Protein AF-A0A417XY74-F1 (afdb_monomer)

pLDDT: mean 85.31, std 11.02, range [32.16, 97.5]

Mean predicted aligned error: 8.03 Å

Foldseek 3Di:
DDKEWFADAFLADQVCCVQFNPRHHFDQAFEDEPVPFTAWGKTKMFDDPADPQKWKWKAKDFPRHTFDPRPIDTFDDPVDRITIDIDHCCRRVPPPDCDLLVPQKTKMKMKMFIDHPNDTDDIYIDIHIYHHLVCQCVLLVLCLPQPQQVVQCVLCVVVVHDRPGSLLWLCQLLSLLVSLLSVLLSVLLCCCRGVVDNLTSDNLLVVQLRSQLSLQLSVLLQVLCCVPRNHSDDPSSVCSCVPPPSNPLSVVQRHVPLNNVLVVLGRFAAPVHEPPDQDRHHPVSVVSSVVSNVSSLVVSLSSSLSSLVRSFADADFVLVVLLLSLQSSLVSSVVRCCSNCVSLVSDDPVVSCCQAADPDDPDDDGHPSVVVSVVSQVSSQVSVVVCVVVNRYDADDDTSHDLLSHLVSCVPVPLQSNLVNCVSNVHDPPVPRDRDDDDPDDDLVLQLVLQCLAQLRVPPDSVLSSLQSSSWDKDKAAARGWPAAFPAQDQKKKAWQAAKKWWWAADPVGDIDGLDMDHHSDMAPVCRNLVVGTRRTIMTGRGTTMMIIGGNVSPVVVCVVPVVCNVVSVVVVVVVVVSSVVSVVVVVVVVVCVVVVVCVVVPD

Structure (mmCIF, N/CA/C/O backbone):
data_AF-A0A417XY74-F1
#
_entry.id   AF-A0A417XY74-F1
#
loop_
_atom_site.group_PDB
_atom_site.id
_atom_site.type_symbol
_atom_site.label_atom_id
_atom_site.label_alt_id
_atom_site.label_comp_id
_atom_site.label_asym_id
_atom_site.label_entity_id
_atom_site.label_seq_id
_atom_site.pdbx_PDB_ins_code
_atom_site.Cartn_x
_atom_site.Cartn_y
_atom_site.Cartn_z
_atom_site.occupancy
_atom_site.B_iso_or_equiv
_atom_site.auth_seq_id
_atom_site.auth_comp_id
_atom_site.auth_asym_id
_atom_site.auth_atom_id
_atom_site.pdbx_PDB_model_num
ATOM 1 N N . MET A 1 1 ? -9.013 6.716 36.037 1.00 80.12 1 MET A N 1
ATOM 2 C CA . MET A 1 1 ? -8.457 7.784 35.188 1.00 80.12 1 MET A CA 1
ATOM 3 C C . MET A 1 1 ? -7.773 7.135 34.009 1.00 80.12 1 MET A C 1
ATOM 5 O O . MET A 1 1 ? -6.664 6.630 34.144 1.00 80.12 1 MET A O 1
ATOM 9 N N . HIS A 1 2 ? -8.474 7.083 32.889 1.00 85.25 2 HIS A N 1
ATOM 10 C CA . HIS A 1 2 ? -7.965 6.548 31.641 1.00 85.25 2 HIS A CA 1
ATOM 11 C C . HIS A 1 2 ? -7.911 7.677 30.617 1.00 85.25 2 HIS A C 1
ATOM 13 O O . HIS A 1 2 ? -8.876 8.425 30.454 1.00 85.25 2 HIS A O 1
ATOM 19 N N . LEU A 1 3 ? -6.774 7.785 29.939 1.00 91.56 3 LEU A N 1
ATOM 20 C CA . LEU A 1 3 ? -6.597 8.576 28.733 1.00 91.56 3 LEU A CA 1
ATOM 21 C C . LEU A 1 3 ? -5.822 7.695 27.766 1.00 91.56 3 LEU A C 1
ATOM 23 O O . LEU A 1 3 ? -4.732 7.244 28.112 1.00 91.56 3 LEU A O 1
ATOM 27 N N . ALA A 1 4 ? -6.384 7.459 26.588 1.00 93.25 4 ALA A N 1
ATOM 28 C CA . ALA A 1 4 ? -5.694 6.740 25.530 1.00 93.25 4 ALA A CA 1
ATOM 29 C C . ALA A 1 4 ? -5.976 7.385 24.178 1.00 93.25 4 ALA A C 1
ATOM 31 O O . ALA A 1 4 ? -7.110 7.759 23.871 1.00 93.25 4 ALA A O 1
ATOM 32 N N . VAL A 1 5 ? -4.942 7.487 23.354 1.00 93.94 5 VAL A N 1
ATOM 33 C CA . VAL A 1 5 ? -5.101 7.780 21.937 1.00 93.94 5 VAL A CA 1
ATOM 34 C C . VAL A 1 5 ? -5.694 6.541 21.280 1.00 93.94 5 VAL A C 1
ATOM 36 O O . VAL A 1 5 ? -5.148 5.441 21.369 1.00 93.94 5 VAL A O 1
ATOM 39 N N . VAL A 1 6 ? -6.822 6.712 20.594 1.00 91.62 6 VAL A N 1
ATOM 40 C CA . VAL A 1 6 ? -7.439 5.621 19.839 1.00 91.62 6 VAL A CA 1
ATOM 41 C C . VAL A 1 6 ? -6.484 5.266 18.696 1.00 91.62 6 VAL A C 1
ATOM 43 O O . VAL A 1 6 ? -6.179 6.141 17.883 1.00 91.62 6 VAL A O 1
ATOM 46 N N . PRO A 1 7 ? -5.977 4.028 18.596 1.00 89.56 7 PRO A N 1
ATOM 47 C CA . PRO A 1 7 ? -5.005 3.682 17.567 1.00 89.56 7 PRO A CA 1
ATOM 48 C C . PRO A 1 7 ? -5.634 3.802 16.179 1.00 89.56 7 PRO A C 1
ATOM 50 O O . PRO A 1 7 ? -6.831 3.573 16.021 1.00 89.56 7 PRO A O 1
ATOM 53 N N . PHE A 1 8 ? -4.823 4.111 15.166 1.00 87.00 8 PHE A N 1
ATOM 54 C CA . PHE A 1 8 ? -5.249 3.949 13.777 1.00 87.00 8 PHE A CA 1
ATOM 55 C C . PHE A 1 8 ? -5.566 2.486 13.505 1.00 87.00 8 PHE A C 1
ATOM 57 O O . PHE A 1 8 ? -4.738 1.604 13.752 1.00 87.00 8 PHE A O 1
ATOM 64 N N . LEU A 1 9 ? -6.754 2.249 12.973 1.00 83.75 9 LEU A N 1
ATOM 65 C CA . LEU A 1 9 ? -7.191 0.950 12.504 1.00 83.75 9 LEU A CA 1
ATOM 66 C C . LEU A 1 9 ? -7.414 1.067 10.992 1.00 83.75 9 LEU A C 1
ATOM 68 O O . LEU A 1 9 ? -8.220 1.895 10.566 1.00 83.75 9 LEU A O 1
ATOM 72 N N . PRO A 1 10 ? -6.706 0.281 10.165 1.00 81.19 10 PRO A N 1
ATOM 73 C CA . PRO A 1 10 ? -6.867 0.358 8.717 1.00 81.19 10 PRO A CA 1
ATOM 74 C C . PRO A 1 10 ? -8.330 0.099 8.296 1.00 81.19 10 PRO A C 1
ATOM 76 O O . PRO A 1 10 ? -8.996 -0.762 8.874 1.00 81.19 10 PRO A O 1
ATOM 79 N N . GLY A 1 11 ? -8.843 0.865 7.327 1.00 79.44 11 GLY A N 1
ATOM 80 C CA . GLY A 1 11 ? -10.263 0.876 6.924 1.00 79.44 11 GLY A CA 1
ATOM 81 C C . GLY A 1 11 ? -11.224 1.563 7.913 1.00 79.44 11 GLY A C 1
ATOM 82 O O . GLY A 1 11 ? -12.441 1.497 7.751 1.00 79.44 11 GLY A O 1
ATOM 83 N N . ARG A 1 12 ? -10.706 2.201 8.973 1.00 84.06 12 ARG A N 1
ATOM 84 C CA . ARG A 1 12 ? -11.492 3.023 9.907 1.00 84.06 12 ARG A CA 1
ATOM 85 C C . ARG A 1 12 ? -10.951 4.438 9.926 1.00 84.06 12 ARG A C 1
ATOM 87 O O . ARG A 1 12 ? -9.784 4.664 10.253 1.00 84.06 12 ARG A O 1
ATOM 94 N N . ARG A 1 13 ? -11.791 5.405 9.583 1.00 85.31 13 ARG A N 1
ATOM 95 C CA . ARG A 1 13 ? -11.410 6.815 9.467 1.00 85.31 13 ARG A CA 1
ATOM 96 C C . ARG A 1 13 ? -12.008 7.619 10.619 1.00 85.31 13 ARG A C 1
ATOM 98 O O . ARG A 1 13 ? -13.085 7.280 11.098 1.00 85.31 13 ARG A O 1
ATOM 105 N N . PRO A 1 14 ? -11.384 8.727 11.045 1.00 86.81 14 PRO A N 1
ATOM 106 C CA . PRO A 1 14 ? -12.000 9.616 12.027 1.00 86.81 14 PRO A CA 1
ATOM 107 C C . PRO A 1 14 ? -13.391 10.120 11.609 1.00 86.81 14 PRO A C 1
ATOM 109 O O . PRO A 1 14 ? -14.243 10.330 12.462 1.00 86.81 14 PRO A O 1
ATOM 112 N N . THR A 1 15 ? -13.642 10.268 10.304 1.00 85.38 15 THR A N 1
ATOM 113 C CA . THR A 1 15 ? -14.950 10.652 9.746 1.00 85.38 15 THR A CA 1
ATOM 114 C C . THR A 1 15 ? -16.034 9.602 9.953 1.00 85.38 15 THR A C 1
ATOM 116 O O . THR A 1 15 ? -17.212 9.951 9.939 1.00 85.38 15 THR A O 1
ATOM 119 N N . ASP A 1 16 ? -15.662 8.334 10.166 1.00 86.06 16 ASP A N 1
ATOM 120 C CA . ASP A 1 16 ? -16.637 7.317 10.556 1.00 86.06 16 ASP A CA 1
ATOM 121 C C . ASP A 1 16 ? -17.280 7.689 11.888 1.00 86.06 16 ASP A C 1
ATOM 123 O O . ASP A 1 16 ? -18.448 7.406 12.059 1.00 86.06 16 ASP A O 1
ATOM 127 N N . GLU A 1 17 ? -16.588 8.390 12.791 1.00 85.50 17 GLU A N 1
ATOM 128 C CA . GLU A 1 17 ? -17.141 8.780 14.092 1.00 85.50 17 GLU A CA 1
ATOM 129 C C . GLU A 1 17 ? -18.340 9.737 13.979 1.00 85.50 17 GLU A C 1
ATOM 131 O O . GLU A 1 17 ? -19.225 9.706 14.827 1.00 85.50 17 GLU A O 1
ATOM 136 N N . ASP A 1 18 ? -18.380 10.578 12.939 1.00 83.88 18 ASP A N 1
ATOM 137 C CA . ASP A 1 18 ? -19.475 11.537 12.727 1.00 83.88 18 ASP A CA 1
ATOM 138 C C . ASP A 1 18 ? -20.738 10.859 12.182 1.00 83.88 18 ASP A C 1
ATOM 140 O O . ASP A 1 18 ? -21.852 11.278 12.492 1.00 83.88 18 ASP A O 1
ATOM 144 N N . ARG A 1 19 ? -20.569 9.819 11.356 1.00 83.75 19 ARG A N 1
ATOM 145 C CA . ARG A 1 19 ? -21.679 9.082 10.729 1.00 83.75 19 ARG A CA 1
ATOM 146 C C . ARG A 1 19 ? -22.081 7.832 11.518 1.00 83.75 19 ARG A C 1
ATOM 148 O O . ARG A 1 19 ? -23.246 7.458 11.508 1.00 83.75 19 ARG A O 1
ATOM 155 N N . TRP A 1 20 ? -21.114 7.205 12.176 1.00 84.94 20 TRP A N 1
ATOM 156 C CA . TRP A 1 20 ? -21.178 5.919 12.865 1.00 84.94 20 TRP A CA 1
ATOM 157 C C . TRP A 1 20 ? -20.332 5.987 14.160 1.00 84.94 20 TRP A C 1
ATOM 159 O O . TRP A 1 20 ? -19.164 5.572 14.175 1.00 84.94 20 TRP A O 1
ATOM 169 N N . PRO A 1 21 ? -20.886 6.521 15.263 1.00 83.50 21 PRO A N 1
ATOM 170 C CA . PRO A 1 21 ? -20.160 6.668 16.525 1.00 83.50 21 PRO A CA 1
ATOM 171 C C . PRO A 1 21 ? -19.477 5.367 16.985 1.00 83.50 21 PRO A C 1
ATOM 173 O O . PRO A 1 21 ? -20.049 4.278 16.907 1.00 83.50 21 PRO A O 1
ATOM 176 N N . GLY A 1 22 ? -18.219 5.469 17.420 1.00 82.50 22 GLY A N 1
ATOM 177 C CA . GLY A 1 22 ? -17.404 4.349 17.896 1.00 82.50 22 GLY A CA 1
ATOM 178 C C . GLY A 1 22 ? -16.589 3.600 16.856 1.00 82.50 22 GLY A C 1
ATOM 179 O O . GLY A 1 22 ? -15.667 2.860 17.228 1.00 82.50 22 GLY A O 1
ATOM 180 N N . PHE A 1 23 ? -16.888 3.775 15.569 1.00 85.44 23 PHE A N 1
ATOM 181 C CA . PHE A 1 23 ? -16.168 3.080 14.506 1.00 85.44 23 PHE A CA 1
ATOM 182 C C . PHE A 1 23 ? -14.854 3.749 14.122 1.00 85.44 23 PHE A C 1
ATOM 184 O O . PHE A 1 23 ? -13.955 3.046 13.654 1.00 85.44 23 PHE A O 1
ATOM 191 N N . GLY A 1 24 ? -14.712 5.052 14.377 1.00 88.06 24 GLY A N 1
ATOM 192 C CA . GLY A 1 24 ? -13.546 5.824 13.970 1.00 88.06 24 GLY A CA 1
ATOM 193 C C . GLY A 1 24 ? -12.247 5.412 14.663 1.00 88.06 24 GLY A C 1
ATOM 194 O O . GLY A 1 24 ? -12.236 4.768 15.718 1.00 88.06 24 GLY A O 1
ATOM 195 N N . SER A 1 25 ? -11.135 5.809 14.047 1.00 89.19 25 SER A N 1
ATOM 196 C CA . SER A 1 25 ? -9.764 5.592 14.518 1.00 89.19 25 SER A CA 1
ATOM 197 C C . SER A 1 25 ? -8.935 6.869 14.313 1.00 89.19 25 SER A C 1
ATOM 199 O O . SER A 1 25 ? -9.370 7.741 13.563 1.00 89.19 25 SER A O 1
ATOM 201 N N . SER A 1 26 ? -7.788 7.031 14.985 1.00 91.38 26 SER A N 1
ATOM 202 C CA . SER A 1 26 ? -6.927 8.209 14.749 1.00 91.38 26 SER A CA 1
ATOM 203 C C . SER A 1 26 ? -6.247 8.144 13.388 1.00 91.38 26 SER A C 1
ATOM 205 O O . SER A 1 26 ? -5.850 7.069 12.959 1.00 91.38 26 SER A O 1
ATOM 207 N N . ASP A 1 27 ? -6.005 9.282 12.745 1.00 88.94 27 ASP A N 1
ATOM 208 C CA . ASP A 1 27 ? -5.143 9.330 11.565 1.00 88.94 27 ASP A CA 1
ATOM 209 C C . ASP A 1 27 ? -3.672 9.067 11.935 1.00 88.94 27 ASP A C 1
ATOM 211 O O . ASP A 1 27 ? -3.190 9.474 12.994 1.00 88.94 27 ASP A O 1
ATOM 215 N N . ARG A 1 28 ? -2.935 8.414 11.026 1.00 87.25 28 ARG A N 1
ATOM 216 C CA . ARG A 1 28 ? -1.469 8.259 11.100 1.00 87.25 28 ARG A CA 1
ATOM 217 C C . ARG A 1 28 ? -0.700 9.011 10.022 1.00 87.25 28 ARG A C 1
ATOM 219 O O . ARG A 1 28 ? 0.519 8.902 9.984 1.00 87.25 28 ARG A O 1
ATOM 226 N N . ALA A 1 29 ? -1.384 9.785 9.185 1.00 81.31 29 ALA A N 1
ATOM 227 C CA . ALA A 1 29 ? -0.758 10.606 8.157 1.00 81.31 29 ALA A CA 1
ATOM 228 C C . ALA A 1 29 ? -1.226 12.064 8.233 1.00 81.31 29 ALA A C 1
ATOM 230 O O . ALA A 1 29 ? -2.417 12.353 8.365 1.00 81.31 29 ALA A O 1
ATOM 231 N N . ALA A 1 30 ? -0.266 12.969 8.093 1.00 73.38 30 ALA A N 1
ATOM 232 C CA . ALA A 1 30 ? -0.441 14.391 7.856 1.00 73.38 30 ALA A CA 1
ATOM 233 C C . ALA A 1 30 ? 0.209 14.709 6.502 1.00 73.38 30 ALA A C 1
ATOM 235 O O . ALA A 1 30 ? 1.411 14.944 6.404 1.00 73.38 30 ALA A O 1
ATOM 236 N N . LEU A 1 31 ? -0.581 14.646 5.437 1.00 71.31 31 LEU A N 1
ATOM 237 C CA . LEU A 1 31 ? -0.116 14.876 4.080 1.00 71.31 31 LEU A CA 1
ATOM 238 C C . LEU A 1 31 ? -0.208 16.348 3.710 1.00 71.31 31 LEU A C 1
ATOM 240 O O . LEU A 1 31 ? -1.255 16.990 3.825 1.00 71.31 31 LEU A O 1
ATOM 244 N N . VAL A 1 32 ? 0.896 16.847 3.175 1.00 63.16 32 VAL A N 1
ATOM 245 C CA . VAL A 1 32 ? 0.943 18.109 2.450 1.00 63.16 32 VAL A CA 1
ATOM 246 C C . VAL A 1 32 ? 0.738 17.766 0.975 1.00 63.16 32 VAL A C 1
ATOM 248 O O . VAL A 1 32 ? 1.442 16.915 0.438 1.00 63.16 32 VAL A O 1
ATOM 251 N N . THR A 1 33 ? -0.261 18.364 0.325 1.00 62.56 33 THR A N 1
ATOM 252 C CA . THR A 1 33 ? -0.547 18.095 -1.099 1.00 62.56 33 THR A CA 1
ATOM 253 C C . THR A 1 33 ? -0.385 19.358 -1.959 1.00 62.56 33 THR A C 1
ATOM 255 O O . THR A 1 33 ? 0.364 20.256 -1.575 1.00 62.56 33 THR A O 1
ATOM 258 N N . ASP A 1 34 ? -1.025 19.436 -3.134 1.00 51.84 34 ASP A N 1
ATOM 259 C CA . ASP A 1 34 ? -0.920 20.447 -4.217 1.00 51.84 34 ASP A CA 1
ATOM 260 C C . ASP A 1 34 ? -1.131 21.930 -3.832 1.00 51.84 34 ASP A C 1
ATOM 262 O O . ASP A 1 34 ? -1.162 22.801 -4.702 1.00 51.84 34 ASP A O 1
ATOM 266 N N . GLY A 1 35 ? -1.235 22.250 -2.541 1.00 55.50 35 GLY A N 1
ATOM 267 C CA . GLY A 1 35 ? -1.497 23.591 -2.023 1.00 55.50 35 GLY A CA 1
ATOM 268 C C . GLY A 1 35 ? -2.952 24.038 -2.182 1.00 55.50 35 GLY A C 1
ATOM 269 O O . GLY A 1 35 ? -3.289 25.140 -1.758 1.00 55.50 35 GLY A O 1
ATOM 270 N N . ARG A 1 36 ? -3.824 23.209 -2.774 1.00 54.53 36 ARG A N 1
ATOM 271 C CA . ARG A 1 36 ? -5.273 23.447 -2.882 1.00 54.53 36 ARG A CA 1
ATOM 272 C C . ARG A 1 36 ? -6.081 22.497 -2.008 1.00 54.53 36 ARG A C 1
ATOM 274 O O . ARG A 1 36 ? -7.232 22.808 -1.702 1.00 54.53 36 ARG A O 1
ATOM 281 N N . ARG A 1 37 ? -5.498 21.366 -1.598 1.00 60.78 37 ARG A N 1
ATOM 282 C CA . ARG A 1 37 ? -6.089 20.422 -0.643 1.00 60.78 37 ARG A CA 1
ATOM 283 C C . ARG A 1 37 ? -5.052 19.987 0.400 1.00 60.78 37 ARG A C 1
ATOM 285 O O . ARG A 1 37 ? -3.881 19.796 0.098 1.00 60.78 37 ARG A O 1
ATOM 292 N N . THR A 1 38 ? -5.460 19.820 1.645 1.00 69.00 38 THR A N 1
ATOM 293 C CA . THR A 1 38 ? -4.693 19.121 2.688 1.00 69.00 38 THR A CA 1
ATOM 294 C C . THR A 1 38 ? -5.653 18.212 3.425 1.00 69.00 38 THR A C 1
ATOM 296 O O . THR A 1 38 ? -6.860 18.475 3.454 1.00 69.00 38 THR A O 1
ATOM 299 N N . ASN A 1 39 ? -5.160 17.109 3.992 1.00 81.62 39 ASN A N 1
ATOM 300 C CA . ASN A 1 39 ? -6.024 16.338 4.872 1.00 81.62 39 ASN A CA 1
ATOM 301 C C . ASN A 1 39 ? -6.118 17.040 6.219 1.00 81.62 39 ASN A C 1
ATOM 303 O O . ASN A 1 39 ? -5.130 17.524 6.747 1.00 81.62 39 ASN A O 1
ATOM 307 N N . THR A 1 40 ? -7.295 17.027 6.826 1.00 86.81 40 THR A N 1
ATOM 308 C CA . THR A 1 40 ? -7.377 17.290 8.261 1.00 86.81 40 THR A CA 1
ATOM 309 C C . THR A 1 40 ? -6.963 16.009 8.979 1.00 86.81 40 THR A C 1
ATOM 311 O O . THR A 1 40 ? -7.607 14.971 8.795 1.00 86.81 40 THR A O 1
ATOM 314 N N . ALA A 1 41 ? -5.858 16.063 9.726 1.00 89.62 41 ALA A N 1
ATOM 315 C CA . ALA A 1 41 ? -5.390 14.942 10.531 1.00 89.62 41 ALA A CA 1
ATOM 316 C C . ALA A 1 41 ? -6.098 14.993 11.885 1.00 89.62 41 ALA A C 1
ATOM 318 O O . ALA A 1 41 ? -5.965 15.966 12.630 1.00 89.62 41 ALA A O 1
ATOM 319 N N . VAL A 1 42 ? -6.877 13.958 12.189 1.00 91.56 42 VAL A N 1
ATOM 320 C CA . VAL A 1 42 ? -7.666 13.892 13.424 1.00 91.56 42 VAL A CA 1
ATOM 321 C C . VAL A 1 42 ? -7.139 12.768 14.303 1.00 91.56 42 VAL A C 1
ATOM 323 O O . VAL A 1 42 ? -7.178 11.599 13.924 1.00 91.56 42 VAL A O 1
ATOM 326 N N . ILE A 1 43 ? -6.675 13.122 15.497 1.00 93.31 43 ILE A N 1
ATOM 327 C CA . ILE A 1 43 ? -6.323 12.169 16.549 1.00 93.31 43 ILE A CA 1
ATOM 328 C C . ILE A 1 43 ? -7.499 12.076 17.515 1.00 93.31 43 ILE A C 1
ATOM 330 O O . ILE A 1 43 ? -7.883 13.068 18.138 1.00 93.31 43 ILE A O 1
ATOM 334 N N . LEU A 1 44 ? -8.074 10.884 17.625 1.00 93.12 44 LEU A N 1
ATOM 335 C CA . LEU A 1 44 ? -9.150 10.580 18.557 1.00 93.12 44 LEU A CA 1
ATOM 336 C C . LEU A 1 44 ? -8.555 10.196 19.915 1.00 93.12 44 LEU A C 1
ATOM 338 O O . LEU A 1 44 ? -7.620 9.398 19.992 1.00 93.12 44 LEU A O 1
ATOM 342 N N . VAL A 1 45 ? -9.117 10.742 20.988 1.00 93.00 45 VAL A N 1
ATOM 343 C CA . VAL A 1 45 ? -8.678 10.500 22.365 1.00 93.00 45 VAL A CA 1
ATOM 344 C C . VAL A 1 45 ? -9.865 10.011 23.176 1.00 93.00 45 VAL A C 1
ATOM 346 O O . VAL A 1 45 ? -10.878 10.694 23.267 1.00 93.00 45 VAL A O 1
ATOM 349 N N . GLU A 1 46 ? -9.743 8.836 23.777 1.00 90.56 46 GLU A N 1
ATOM 350 C CA . GLU A 1 46 ? -10.750 8.286 24.678 1.00 90.56 46 GLU A CA 1
ATOM 351 C C . GLU A 1 46 ? -10.406 8.646 26.122 1.00 90.56 46 GLU A C 1
ATOM 353 O O . GLU A 1 46 ? -9.264 8.475 26.568 1.00 90.56 46 GLU A O 1
ATOM 358 N N . THR A 1 47 ? -11.402 9.136 26.861 1.00 87.56 47 THR A N 1
ATOM 359 C CA . THR A 1 47 ? -11.233 9.503 28.270 1.00 87.56 47 THR A CA 1
ATOM 360 C C . THR A 1 47 ? -12.299 8.858 29.143 1.00 87.56 47 THR A C 1
ATOM 362 O O . THR A 1 47 ? -13.477 8.881 28.798 1.00 87.56 47 THR A O 1
ATOM 365 N N . SER A 1 48 ? -11.896 8.297 30.287 1.00 85.75 48 SER A N 1
ATOM 366 C CA . SER A 1 48 ? -12.827 7.789 31.302 1.00 85.75 48 SER A CA 1
ATOM 367 C C . SER A 1 48 ? -12.330 8.088 32.713 1.00 85.75 48 SER A C 1
ATOM 369 O O . SER A 1 48 ? -11.122 8.142 32.983 1.00 85.75 48 SER A O 1
ATOM 371 N N . ASP A 1 49 ? -13.274 8.277 33.636 1.00 84.81 49 ASP A N 1
ATOM 372 C CA . ASP A 1 49 ? -13.004 8.464 35.065 1.00 84.81 49 ASP A CA 1
ATOM 373 C C . ASP A 1 49 ? -12.004 9.601 35.350 1.00 84.81 49 ASP A C 1
ATOM 375 O O . ASP A 1 49 ? -11.122 9.456 36.204 1.00 84.81 49 ASP A O 1
ATOM 379 N N . LEU A 1 50 ? -12.082 10.696 34.583 1.00 84.38 50 LEU A N 1
ATOM 380 C CA . LEU A 1 50 ? -11.300 11.916 34.799 1.00 84.38 50 LEU A CA 1
ATOM 381 C C . LEU A 1 50 ? -12.126 12.936 35.602 1.00 84.38 50 LEU A C 1
ATOM 383 O O . LEU A 1 50 ? -13.297 13.138 35.273 1.00 84.38 50 LEU A O 1
ATOM 387 N N . PRO A 1 51 ? -11.535 13.621 36.602 1.00 86.62 51 PRO A N 1
ATOM 388 C CA . PRO A 1 51 ? -12.192 14.717 37.312 1.00 86.62 51 PRO A CA 1
ATOM 389 C C . PRO A 1 51 ? -12.725 15.790 36.355 1.00 86.62 51 PRO A C 1
ATOM 391 O O . PRO A 1 51 ? -12.105 16.079 35.326 1.00 86.62 51 PRO A O 1
ATOM 394 N N . GLU A 1 52 ? -13.834 16.439 36.707 1.00 82.88 52 GLU A N 1
ATOM 395 C CA . GLU A 1 52 ? -14.404 17.533 35.903 1.00 82.88 52 GLU A CA 1
ATOM 396 C C . GLU A 1 52 ? -13.430 18.712 35.738 1.00 82.88 52 GLU A C 1
ATOM 398 O O . GLU A 1 52 ? -13.407 19.349 34.689 1.00 82.88 52 GLU A O 1
ATOM 403 N N . THR A 1 53 ? -12.559 18.944 36.724 1.00 86.62 53 THR A N 1
ATOM 404 C CA . THR A 1 53 ? -11.524 19.993 36.720 1.00 86.62 53 THR A CA 1
ATOM 405 C C . THR A 1 53 ? -10.328 19.691 35.812 1.00 86.62 53 THR A C 1
ATOM 407 O O . THR A 1 53 ? -9.475 20.556 35.617 1.00 86.62 53 THR A O 1
ATOM 410 N N . THR A 1 54 ? -10.262 18.487 35.235 1.00 89.69 54 THR A N 1
ATOM 411 C CA . THR A 1 54 ? -9.155 18.058 34.372 1.00 89.69 54 THR A CA 1
ATOM 412 C C . THR A 1 54 ? -9.175 18.806 33.041 1.00 89.69 54 THR A C 1
ATOM 414 O O . THR A 1 54 ? -10.166 18.746 32.304 1.00 89.69 54 THR A O 1
ATOM 417 N N . SER A 1 55 ? -8.052 19.436 32.695 1.00 91.44 55 SER A N 1
ATOM 418 C CA . SER A 1 55 ? -7.770 19.942 31.355 1.00 91.44 55 SER A CA 1
ATOM 419 C C . SER A 1 55 ? -7.039 18.892 30.518 1.00 91.44 55 SER A C 1
ATOM 421 O O . SER A 1 55 ? -6.251 18.089 31.022 1.00 91.44 55 SER A O 1
ATOM 423 N N . LEU A 1 56 ? -7.303 18.900 29.213 1.00 93.62 56 LEU A N 1
ATOM 424 C CA . LEU A 1 56 ? -6.562 18.112 28.238 1.00 93.62 56 LEU A CA 1
ATOM 425 C C . LEU A 1 56 ? -5.663 19.038 27.424 1.00 93.62 56 LEU A C 1
ATOM 427 O O . LEU A 1 56 ? -6.088 20.114 27.002 1.00 93.62 56 LEU A O 1
ATOM 431 N N . GLU A 1 57 ? -4.427 18.618 27.193 1.00 94.69 57 GLU A N 1
ATOM 432 C CA . GLU A 1 57 ? -3.426 19.395 26.468 1.00 94.69 57 GLU A CA 1
ATOM 433 C C . GLU A 1 57 ? -2.667 18.506 25.485 1.00 94.69 57 GLU A C 1
ATOM 435 O O . GLU A 1 57 ? -2.310 17.376 25.815 1.00 94.69 57 GLU A O 1
ATOM 440 N N . ALA A 1 58 ? -2.375 19.023 24.297 1.00 95.69 58 ALA A N 1
ATOM 441 C CA . ALA A 1 58 ? -1.632 18.325 23.259 1.00 95.69 58 ALA A CA 1
ATOM 442 C C . ALA A 1 58 ? -0.346 19.075 22.872 1.00 95.69 58 ALA A C 1
ATOM 444 O O . ALA A 1 58 ? -0.330 20.303 22.755 1.00 95.69 58 ALA A O 1
ATOM 445 N N . THR A 1 59 ? 0.726 18.316 22.646 1.00 95.88 59 THR A N 1
ATOM 446 C CA . THR A 1 59 ? 2.017 18.778 22.112 1.00 95.88 59 THR A CA 1
ATOM 447 C C . THR A 1 59 ? 2.323 17.988 20.842 1.00 95.88 59 THR A C 1
ATOM 449 O O . THR A 1 59 ? 2.095 16.777 20.811 1.00 95.88 59 THR A O 1
ATOM 452 N N . VAL A 1 60 ? 2.870 18.646 19.820 1.00 94.94 60 VAL A N 1
ATOM 453 C CA . VAL A 1 60 ? 3.302 18.000 18.570 1.00 94.94 60 VAL A CA 1
ATOM 454 C C . VAL A 1 60 ? 4.758 18.351 18.321 1.00 94.94 60 VAL A C 1
ATOM 456 O O . VAL A 1 60 ? 5.098 19.531 18.236 1.00 94.94 60 VAL A O 1
ATOM 459 N N . THR A 1 61 ? 5.611 17.335 18.216 1.00 94.12 61 THR A N 1
ATOM 460 C CA . THR A 1 61 ? 7.050 17.505 17.994 1.00 94.12 61 THR A CA 1
ATOM 461 C C . THR A 1 61 ? 7.507 16.843 16.702 1.00 94.12 61 THR A C 1
ATOM 463 O O . THR A 1 61 ? 7.005 15.791 16.315 1.00 94.12 61 THR A O 1
ATOM 466 N N . LEU A 1 62 ? 8.490 17.453 16.048 1.00 90.12 62 LEU A N 1
ATOM 467 C CA . LEU A 1 62 ? 9.200 16.945 14.882 1.00 90.12 62 LEU A CA 1
ATOM 468 C C . LEU A 1 62 ? 10.699 17.019 15.193 1.00 90.12 62 LEU A C 1
ATOM 470 O O . LEU A 1 62 ? 11.181 18.062 15.627 1.00 90.12 62 LEU A O 1
ATOM 474 N N . ASP A 1 63 ? 11.421 15.906 15.055 1.00 84.19 63 ASP A N 1
ATOM 475 C CA . ASP A 1 63 ? 12.830 15.769 15.479 1.00 84.19 63 ASP A CA 1
ATOM 476 C C . ASP A 1 63 ? 13.094 16.231 16.928 1.00 84.19 63 ASP A C 1
ATOM 478 O O . ASP A 1 63 ? 14.143 16.782 17.258 1.00 84.19 63 ASP A O 1
ATOM 482 N N . GLY A 1 64 ? 12.116 16.034 17.817 1.00 85.38 64 GLY A N 1
ATOM 483 C CA . GLY A 1 64 ? 12.211 16.431 19.225 1.00 85.38 64 GLY A CA 1
ATOM 484 C C . GLY A 1 64 ? 11.932 17.912 19.511 1.00 85.38 64 GLY A C 1
ATOM 485 O O . GLY A 1 64 ? 11.900 18.289 20.681 1.00 85.38 64 GLY A O 1
ATOM 486 N N . ALA A 1 65 ? 11.666 18.737 18.495 1.00 88.94 65 ALA A N 1
ATOM 487 C CA . ALA A 1 65 ? 11.286 20.140 18.659 1.00 88.94 65 ALA A CA 1
ATOM 488 C C . ALA A 1 65 ? 9.781 20.349 18.402 1.00 88.94 65 ALA A C 1
ATOM 490 O O . ALA A 1 65 ? 9.244 19.768 17.458 1.00 88.94 65 ALA A O 1
ATOM 491 N N . PRO A 1 66 ? 9.069 21.167 19.201 1.00 90.81 66 PRO A N 1
ATOM 492 C CA . PRO A 1 66 ? 7.686 21.531 18.904 1.00 90.81 66 PRO A CA 1
ATOM 493 C C . PRO A 1 66 ? 7.552 22.249 17.557 1.00 90.81 66 PRO A C 1
ATOM 495 O O . PRO A 1 66 ? 8.396 23.075 17.209 1.00 90.81 66 PRO A O 1
ATOM 498 N N . ILE A 1 67 ? 6.472 21.973 16.825 1.00 89.31 67 ILE A N 1
ATOM 499 C CA . ILE A 1 67 ? 6.172 22.636 15.545 1.00 89.31 67 ILE A CA 1
ATOM 500 C C . ILE A 1 67 ? 5.118 23.732 15.707 1.00 89.31 67 ILE A C 1
ATOM 502 O O . ILE A 1 67 ? 4.187 23.608 16.506 1.00 89.31 67 ILE A O 1
ATOM 506 N N . GLY A 1 68 ? 5.226 24.804 14.919 1.00 81.31 68 GLY A N 1
ATOM 507 C CA . GLY A 1 68 ? 4.226 25.873 14.872 1.00 81.31 68 GLY A CA 1
ATOM 508 C C . GLY A 1 68 ? 3.834 26.390 16.263 1.00 81.31 68 GLY A C 1
ATOM 509 O O . GLY A 1 68 ? 4.669 26.894 17.007 1.00 81.31 68 GLY A O 1
ATOM 510 N N . ARG A 1 69 ? 2.545 26.261 16.618 1.00 83.19 69 ARG A N 1
ATOM 511 C CA . ARG A 1 69 ? 2.014 26.616 17.957 1.00 83.19 69 ARG A CA 1
ATOM 512 C C . ARG A 1 69 ? 1.674 25.391 18.815 1.00 83.19 69 ARG A C 1
ATOM 514 O O . ARG A 1 69 ? 0.696 25.435 19.555 1.00 83.19 69 ARG A O 1
ATOM 521 N N . TRP A 1 70 ? 2.364 24.272 18.615 1.00 88.31 70 TRP A N 1
ATOM 522 C CA . TRP A 1 70 ? 2.109 23.002 19.305 1.00 88.31 70 TRP A CA 1
ATOM 523 C C . TRP A 1 70 ? 3.095 22.722 20.443 1.00 88.31 70 TRP A C 1
ATOM 525 O O . TRP A 1 70 ? 3.400 21.566 20.732 1.00 88.31 70 TRP A O 1
ATOM 535 N N . ASP A 1 71 ? 3.569 23.763 21.126 1.00 85.12 71 ASP A N 1
ATOM 536 C CA . ASP A 1 71 ? 4.253 23.620 22.411 1.00 85.12 71 ASP A CA 1
ATOM 537 C C . ASP A 1 71 ? 3.294 23.036 23.465 1.00 85.12 71 ASP A C 1
ATOM 539 O O . ASP A 1 71 ? 3.607 22.032 24.114 1.00 85.12 71 ASP A O 1
ATOM 543 N N . ARG A 1 72 ? 2.090 23.614 23.573 1.00 85.69 72 ARG A N 1
ATOM 544 C CA . ARG A 1 72 ? 1.008 23.167 24.454 1.00 85.69 72 ARG A CA 1
ATOM 545 C C . ARG A 1 72 ? -0.331 23.772 24.016 1.00 85.69 72 ARG A C 1
ATOM 547 O O . ARG A 1 72 ? -0.605 24.938 24.286 1.00 85.69 72 ARG A O 1
ATOM 554 N N . ARG A 1 73 ? -1.196 22.983 23.368 1.00 90.69 73 ARG A N 1
ATOM 555 C CA . ARG A 1 73 ? -2.553 23.418 22.980 1.00 90.69 73 ARG A CA 1
ATOM 556 C C . ARG A 1 73 ? -3.630 22.755 23.837 1.00 90.69 73 ARG A C 1
ATOM 558 O O . ARG A 1 73 ? -3.557 21.543 24.024 1.00 90.69 73 ARG A O 1
ATOM 565 N N . PRO A 1 74 ? -4.642 23.495 24.320 1.00 90.00 74 PRO A N 1
ATOM 566 C CA . PRO A 1 74 ? -5.785 22.886 24.987 1.00 90.00 74 PRO A CA 1
ATOM 567 C C . PRO A 1 74 ? -6.593 22.038 23.996 1.00 90.00 74 PRO A C 1
ATOM 569 O O . PRO A 1 74 ? -6.819 22.452 22.858 1.00 90.00 74 PRO A O 1
ATOM 572 N N . VAL A 1 75 ? -7.045 20.867 24.440 1.00 89.44 75 VAL A N 1
ATOM 573 C CA . VAL A 1 75 ? -7.971 20.001 23.700 1.00 89.44 75 VAL A CA 1
ATOM 574 C C . VAL A 1 75 ? -9.377 20.255 24.252 1.00 89.44 75 VAL A C 1
ATOM 576 O O . VAL A 1 75 ? -9.601 20.012 25.443 1.00 89.44 75 VAL A O 1
ATOM 579 N N . PRO A 1 76 ? -10.313 20.791 23.445 1.00 84.88 76 PRO A N 1
ATOM 580 C CA . PRO A 1 76 ? -11.675 21.056 23.896 1.00 84.88 76 PRO A CA 1
ATOM 581 C C . PRO A 1 76 ? -12.344 19.785 24.413 1.00 84.88 76 PRO A C 1
ATOM 583 O O . PRO A 1 76 ? -12.198 18.727 23.804 1.00 84.88 76 PRO A O 1
ATOM 586 N N . ARG A 1 77 ? -13.093 19.908 25.513 1.00 80.56 77 ARG A N 1
ATOM 587 C CA . ARG A 1 77 ? -13.928 18.822 26.027 1.00 80.56 77 ARG A CA 1
ATOM 588 C C . ARG A 1 77 ? -15.347 18.972 25.497 1.00 80.56 77 ARG A C 1
ATOM 590 O O . ARG A 1 77 ? -15.961 20.021 25.685 1.00 80.56 77 ARG A O 1
ATOM 597 N N . SER A 1 78 ? -15.853 17.936 24.846 1.00 70.75 78 SER A N 1
ATOM 598 C CA . SER A 1 78 ? -17.217 17.870 24.312 1.00 70.75 78 SER A CA 1
ATOM 599 C C . SER A 1 78 ? -18.204 17.217 25.284 1.00 70.75 78 SER A C 1
ATOM 601 O O . SER A 1 78 ? -19.410 17.282 25.067 1.00 70.75 78 SER A O 1
ATOM 603 N N . GLY A 1 79 ? -17.706 16.598 26.362 1.00 62.59 79 GLY A N 1
ATOM 604 C CA . GLY A 1 79 ? -18.529 15.844 27.315 1.00 62.59 79 GLY A CA 1
ATOM 605 C C . GLY A 1 79 ? -18.959 14.465 26.799 1.00 62.59 79 GLY A C 1
ATOM 606 O O . GLY A 1 79 ? -19.645 13.740 27.515 1.00 62.59 79 GLY A O 1
ATOM 607 N N . GLY A 1 80 ? -18.550 14.097 25.578 1.00 65.31 80 GLY A N 1
ATOM 608 C CA . GLY A 1 80 ? -18.701 12.756 25.021 1.00 65.31 80 GLY A CA 1
ATOM 609 C C . GLY A 1 80 ? -17.581 11.799 25.447 1.00 65.31 80 GLY A C 1
ATOM 610 O O . GLY A 1 80 ? -16.686 12.144 26.215 1.00 65.31 80 GLY A O 1
ATOM 611 N N . VAL A 1 81 ? -17.620 10.573 24.916 1.00 65.06 81 VAL A N 1
ATOM 612 C CA . VAL A 1 81 ? -16.637 9.512 25.226 1.00 65.06 81 VAL A CA 1
ATOM 613 C C . VAL A 1 81 ? -15.291 9.738 24.512 1.00 65.06 81 VAL A C 1
ATOM 615 O O . VAL A 1 81 ? -14.246 9.289 24.989 1.00 65.06 81 VAL A O 1
ATOM 618 N N . ARG A 1 82 ? -15.296 10.452 23.375 1.00 84.00 82 ARG A N 1
ATOM 619 C CA . ARG A 1 82 ? -14.108 10.714 22.549 1.00 84.00 82 ARG A CA 1
ATOM 620 C C . ARG A 1 82 ? -13.919 12.202 22.276 1.00 84.00 82 ARG A C 1
ATOM 622 O O . ARG A 1 82 ? -14.802 12.853 21.730 1.00 84.00 82 ARG A O 1
ATOM 629 N N . GLU A 1 83 ? -12.724 12.690 22.575 1.00 89.25 83 GLU A N 1
ATOM 630 C CA . GLU A 1 83 ? -12.256 14.035 22.243 1.00 89.25 83 GLU A CA 1
ATOM 631 C C . GLU A 1 83 ? -11.345 14.001 21.005 1.00 89.25 83 GLU A C 1
ATOM 633 O O . GLU A 1 83 ? -10.864 12.938 20.597 1.00 89.25 83 GLU A O 1
ATOM 638 N N . ARG A 1 84 ? -11.110 15.160 20.375 1.00 91.62 84 ARG A N 1
ATOM 639 C CA . ARG A 1 84 ? -10.371 15.254 19.103 1.00 91.62 84 ARG A CA 1
ATOM 640 C C . ARG A 1 84 ? -9.231 16.261 19.178 1.00 91.62 84 ARG A C 1
ATOM 642 O O . ARG A 1 84 ? -9.439 17.416 19.539 1.00 91.62 84 ARG A O 1
ATOM 649 N N . VAL A 1 85 ? -8.043 15.846 18.747 1.00 92.62 85 VAL A N 1
ATOM 650 C CA . VAL A 1 85 ? -6.938 16.751 18.411 1.00 92.62 85 VAL A CA 1
ATOM 651 C C . VAL A 1 85 ? -6.880 16.867 16.896 1.00 92.62 85 VAL A C 1
ATOM 653 O O . VAL A 1 85 ? -6.714 15.867 16.201 1.00 92.62 85 VAL A O 1
ATOM 656 N N . VAL A 1 86 ? -7.043 18.084 16.389 1.00 91.69 86 VAL A N 1
ATOM 657 C CA . VAL A 1 86 ? -7.119 18.357 14.953 1.00 91.69 86 VAL A CA 1
ATOM 658 C C . VAL A 1 86 ? -5.877 19.121 14.521 1.00 91.69 86 VAL A C 1
ATOM 660 O O . VAL A 1 86 ? -5.570 20.166 15.096 1.00 91.69 86 VAL A O 1
ATOM 663 N N . LEU A 1 87 ? -5.172 18.593 13.521 1.00 90.19 87 LEU A N 1
ATOM 664 C CA . LEU A 1 87 ? -4.037 19.243 12.880 1.00 90.19 87 LEU A CA 1
ATOM 665 C C . LEU A 1 87 ? -4.368 19.538 11.415 1.00 90.19 87 LEU A C 1
ATOM 667 O O . LEU A 1 87 ? -4.947 18.704 10.711 1.00 90.19 87 LEU A O 1
ATOM 671 N N . HIS A 1 88 ? -3.941 20.708 10.955 1.00 88.31 88 HIS A N 1
ATOM 672 C CA . HIS A 1 88 ? -4.046 21.151 9.569 1.00 88.31 88 HIS A CA 1
ATOM 673 C C . HIS A 1 88 ? -2.634 21.207 8.968 1.00 88.31 88 HIS A C 1
ATOM 675 O O . HIS A 1 88 ? -1.882 22.122 9.306 1.00 88.31 88 HIS A O 1
ATOM 681 N N . PRO A 1 89 ? -2.223 20.242 8.123 1.00 85.25 89 PRO A N 1
ATOM 682 C CA . PRO A 1 89 ? -0.860 20.126 7.605 1.00 85.25 89 PRO A CA 1
ATOM 683 C C . PRO A 1 89 ? -0.310 21.400 6.952 1.00 85.25 89 PRO A C 1
ATOM 685 O O . PRO A 1 89 ? 0.835 21.768 7.194 1.00 85.25 89 PRO A O 1
ATOM 688 N N . ASP A 1 90 ? -1.132 22.116 6.189 1.00 81.25 90 ASP A N 1
ATOM 689 C CA . ASP A 1 90 ? -0.796 23.386 5.533 1.00 81.25 90 ASP A CA 1
ATOM 690 C C . ASP A 1 90 ? -0.513 24.533 6.505 1.00 81.25 90 ASP A C 1
ATOM 692 O O . ASP A 1 90 ? 0.198 25.472 6.152 1.00 81.25 90 ASP A O 1
ATOM 696 N N . VAL A 1 91 ? -1.057 24.466 7.719 1.00 84.69 91 VAL A N 1
ATOM 697 C CA . VAL A 1 91 ? -0.897 25.508 8.737 1.00 84.69 91 VAL A CA 1
ATOM 698 C C . VAL A 1 91 ? 0.144 25.095 9.769 1.00 84.69 91 VAL A C 1
ATOM 700 O O . VAL A 1 91 ? 1.068 25.845 10.074 1.00 84.69 91 VAL A O 1
ATOM 703 N N . ASP A 1 92 ? -0.009 23.899 10.327 1.00 87.88 92 ASP A N 1
ATOM 704 C CA . ASP A 1 92 ? 0.760 23.435 11.476 1.00 87.88 92 ASP A CA 1
ATOM 705 C C . ASP A 1 92 ? 2.163 22.942 11.092 1.00 87.88 92 ASP A C 1
ATOM 707 O O . ASP A 1 92 ? 3.075 23.033 11.914 1.00 87.88 92 ASP A O 1
ATOM 711 N N . PHE A 1 93 ? 2.352 22.487 9.846 1.00 86.06 93 PHE A N 1
ATOM 712 C CA . PHE A 1 93 ? 3.652 22.090 9.288 1.00 86.06 93 PHE A CA 1
ATOM 713 C C . PHE A 1 93 ? 4.165 23.089 8.237 1.00 86.06 93 PHE A C 1
ATOM 715 O O . PHE A 1 93 ? 5.098 22.790 7.490 1.00 86.06 93 PHE A O 1
ATOM 722 N N . ALA A 1 94 ? 3.591 24.296 8.186 1.00 83.75 94 ALA A N 1
ATOM 723 C CA . ALA A 1 94 ? 4.062 25.356 7.303 1.00 83.75 94 ALA A CA 1
ATOM 724 C C . ALA A 1 94 ? 5.552 25.655 7.550 1.00 83.75 94 ALA A C 1
ATOM 726 O O . ALA A 1 94 ? 5.958 25.977 8.667 1.00 83.75 94 ALA A O 1
ATOM 727 N N . GLY A 1 95 ? 6.367 25.563 6.496 1.00 80.62 95 GLY A N 1
ATOM 728 C CA . GLY A 1 95 ? 7.810 25.819 6.563 1.00 80.62 95 GLY A CA 1
ATOM 729 C C . GLY A 1 95 ? 8.663 24.640 7.041 1.00 80.62 95 GLY A C 1
ATOM 730 O O . GLY A 1 95 ? 9.880 24.787 7.125 1.00 80.62 95 GLY A O 1
ATOM 731 N N . VAL A 1 96 ? 8.067 23.477 7.326 1.00 85.38 96 VAL A N 1
ATOM 732 C CA . VAL A 1 96 ? 8.830 22.236 7.509 1.00 85.38 96 VAL A CA 1
ATOM 733 C C . VAL A 1 96 ? 9.417 21.815 6.163 1.00 85.38 96 VAL A C 1
ATOM 735 O O . VAL A 1 96 ? 8.695 21.703 5.173 1.00 85.38 96 VAL A O 1
ATOM 738 N N . ASP A 1 97 ? 10.726 21.570 6.128 1.00 86.25 97 ASP A N 1
ATOM 739 C CA . ASP A 1 97 ? 11.385 21.019 4.948 1.00 86.25 97 ASP A CA 1
ATOM 740 C C . ASP A 1 97 ? 11.005 19.537 4.779 1.00 86.25 97 ASP A C 1
ATOM 742 O O . ASP A 1 97 ? 11.323 18.697 5.624 1.00 86.25 97 ASP A O 1
ATOM 746 N N . LEU A 1 98 ? 10.290 19.239 3.692 1.00 85.44 98 LEU A N 1
ATOM 747 C CA . LEU A 1 98 ? 9.867 17.895 3.283 1.00 85.44 98 LEU A CA 1
ATOM 748 C C . LEU A 1 98 ? 10.547 17.457 1.976 1.00 85.44 98 LEU A C 1
ATOM 750 O O . LEU A 1 98 ? 10.119 16.490 1.348 1.00 85.44 98 LEU A O 1
ATOM 754 N N . THR A 1 99 ? 11.588 18.171 1.542 1.00 88.50 99 THR A N 1
ATOM 755 C CA . THR A 1 99 ? 12.329 17.852 0.319 1.00 88.50 99 THR A CA 1
ATOM 756 C C . THR A 1 99 ? 13.205 16.604 0.488 1.00 88.50 99 THR A C 1
ATOM 758 O O . THR A 1 99 ? 13.272 15.987 1.558 1.00 88.50 99 THR A O 1
ATOM 761 N N . PHE A 1 100 ? 13.901 16.215 -0.585 1.00 89.56 100 PHE A N 1
ATOM 762 C CA . PHE A 1 100 ? 14.832 15.088 -0.563 1.00 89.56 100 PHE A CA 1
ATOM 763 C C . PHE A 1 100 ? 15.872 15.224 0.555 1.00 89.56 100 PHE A C 1
ATOM 765 O O . PHE A 1 100 ? 16.076 14.275 1.303 1.00 89.56 100 PHE A O 1
ATOM 772 N N . THR A 1 101 ? 16.473 16.403 0.736 1.00 90.00 101 THR A N 1
ATOM 773 C CA . THR A 1 101 ? 17.515 16.634 1.753 1.00 90.00 101 THR A CA 1
ATOM 774 C C . THR A 1 101 ? 17.033 16.406 3.185 1.00 90.00 101 THR A C 1
ATOM 776 O O . THR A 1 101 ? 17.846 16.126 4.065 1.00 90.00 101 THR A O 1
ATOM 779 N N . ALA A 1 102 ? 15.723 16.498 3.419 1.00 86.06 102 ALA A N 1
ATOM 780 C CA . ALA A 1 102 ? 15.096 16.248 4.709 1.00 86.06 102 ALA A CA 1
ATOM 781 C C . ALA A 1 102 ? 14.555 14.813 4.875 1.00 86.06 102 ALA A C 1
ATOM 783 O O . ALA A 1 102 ? 14.187 14.451 5.994 1.00 86.06 102 ALA A O 1
ATOM 784 N N . GLY A 1 103 ? 14.506 14.008 3.804 1.00 82.56 103 GLY A N 1
ATOM 785 C CA . GLY A 1 103 ? 14.147 12.587 3.840 1.00 82.56 103 GLY A CA 1
ATOM 786 C C . GLY A 1 103 ? 12.827 12.185 3.169 1.00 82.56 103 GLY A C 1
ATOM 787 O O . GLY A 1 103 ? 12.461 11.020 3.300 1.00 82.56 103 GLY A O 1
ATOM 788 N N . LEU A 1 104 ? 12.123 13.091 2.460 1.00 86.31 104 LEU A N 1
ATOM 789 C CA . LEU A 1 104 ? 10.800 12.920 1.793 1.00 86.31 104 LEU A CA 1
ATOM 790 C C . LEU A 1 104 ? 9.618 12.468 2.682 1.00 86.31 104 LEU A C 1
ATOM 792 O O . LEU A 1 104 ? 8.460 12.758 2.380 1.00 86.31 104 LEU A O 1
ATOM 796 N N . LEU A 1 105 ? 9.894 11.771 3.779 1.00 89.38 105 LEU A N 1
ATOM 797 C CA . LEU A 1 105 ? 8.966 11.273 4.778 1.00 89.38 105 LEU A CA 1
ATOM 798 C C . LEU A 1 105 ? 9.549 11.571 6.159 1.00 89.38 105 LEU A C 1
ATOM 800 O O . LEU A 1 105 ? 10.668 11.176 6.488 1.00 89.38 105 LEU A O 1
ATOM 804 N N . ARG A 1 106 ? 8.767 12.256 6.983 1.00 88.62 106 ARG A N 1
ATOM 805 C CA . ARG A 1 106 ? 9.132 12.665 8.339 1.00 88.62 106 ARG A CA 1
ATOM 806 C C . ARG A 1 106 ? 8.122 12.108 9.335 1.00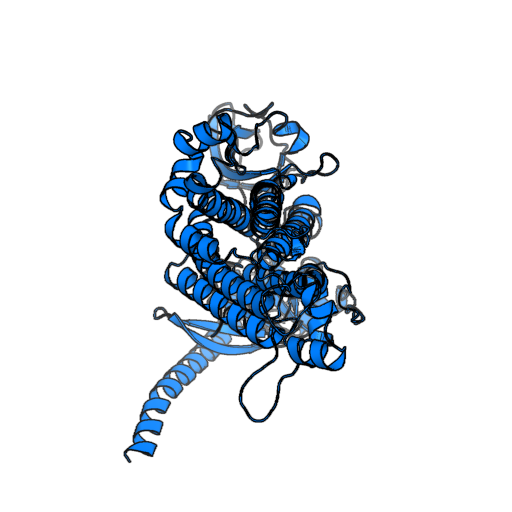 88.62 106 ARG A C 1
ATOM 808 O O . ARG A 1 106 ? 6.994 11.815 8.961 1.00 88.62 106 ARG A O 1
ATOM 815 N N . GLN A 1 107 ? 8.496 11.986 10.606 1.00 90.62 107 GLN A N 1
ATOM 816 C CA . GLN A 1 107 ? 7.581 11.517 11.650 1.00 90.62 107 GLN A CA 1
ATOM 817 C C . GLN A 1 107 ? 7.427 12.557 12.752 1.00 90.62 107 GLN A C 1
ATOM 819 O O . GLN A 1 107 ? 8.408 12.946 13.382 1.00 90.62 107 GLN A O 1
ATOM 824 N N . ALA A 1 108 ? 6.188 12.979 12.990 1.00 92.19 108 ALA A N 1
ATOM 825 C CA . ALA A 1 108 ? 5.825 13.860 14.087 1.00 92.19 108 ALA A CA 1
ATOM 826 C C . ALA A 1 108 ? 5.198 13.058 15.231 1.00 92.19 108 ALA A C 1
ATOM 828 O O . ALA A 1 108 ? 4.336 12.209 15.000 1.00 92.19 108 ALA A O 1
ATOM 829 N N . GLN A 1 109 ? 5.592 13.337 16.471 1.00 94.94 109 GLN A N 1
ATOM 830 C CA . GLN A 1 109 ? 4.996 12.726 17.654 1.00 94.94 109 GLN A CA 1
ATOM 831 C C . GLN A 1 109 ? 3.915 13.646 18.223 1.00 94.94 109 GLN A C 1
ATOM 833 O O . GLN A 1 109 ? 4.187 14.794 18.566 1.00 94.94 109 GLN A O 1
ATOM 838 N N . VAL A 1 110 ? 2.695 13.131 18.363 1.00 95.38 110 VAL A N 1
ATO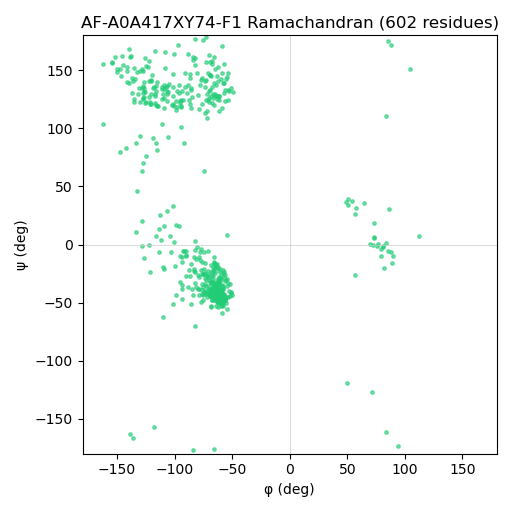M 839 C CA . VAL A 1 110 ? 1.578 13.812 19.028 1.00 95.38 110 VAL A CA 1
ATOM 840 C C . VAL A 1 110 ? 1.427 13.224 20.422 1.00 95.38 110 VAL A C 1
ATOM 842 O O . VAL A 1 110 ? 1.208 12.026 20.562 1.00 95.38 110 VAL A O 1
ATOM 845 N N . THR A 1 111 ? 1.543 14.051 21.456 1.00 96.56 111 THR A N 1
ATOM 846 C CA . THR A 1 111 ? 1.375 13.641 22.858 1.00 96.56 111 THR A CA 1
ATOM 847 C C . THR A 1 111 ? 0.195 14.374 23.469 1.00 96.56 111 THR A C 1
ATOM 849 O O . THR A 1 111 ? 0.173 15.603 23.441 1.00 96.56 111 THR A O 1
ATOM 852 N N . VAL A 1 112 ? -0.740 13.640 24.069 1.00 96.00 112 VAL A N 1
ATOM 853 C CA . VAL A 1 112 ? -1.898 14.184 24.786 1.00 96.00 112 VAL A CA 1
ATOM 854 C C . VAL A 1 112 ? -1.742 13.918 26.279 1.00 96.00 112 VAL A C 1
ATOM 856 O O . VAL A 1 112 ? -1.371 12.822 26.690 1.00 96.00 112 VAL A O 1
ATOM 859 N N . ARG A 1 113 ? -1.997 14.935 27.102 1.00 95.69 113 ARG A N 1
ATOM 860 C CA . ARG A 1 113 ? -1.843 14.910 28.559 1.00 95.69 113 ARG A CA 1
ATOM 861 C C . ARG A 1 113 ? -3.133 15.360 29.232 1.00 95.69 113 ARG A C 1
ATOM 863 O O . ARG A 1 113 ? -3.700 16.378 28.852 1.00 95.69 113 ARG A O 1
ATOM 870 N N . ALA A 1 114 ? -3.551 14.628 30.258 1.00 94.19 114 ALA A N 1
ATOM 871 C CA . ALA A 1 114 ? -4.588 15.032 31.198 1.00 94.19 114 ALA A CA 1
ATOM 872 C C . ALA A 1 114 ? -3.933 15.664 32.427 1.00 94.19 114 ALA A C 1
ATOM 874 O O . ALA A 1 114 ? -3.124 15.018 33.100 1.00 94.19 114 ALA A O 1
ATOM 875 N N . VAL A 1 115 ? -4.276 16.914 32.722 1.00 93.62 115 VAL A N 1
ATOM 876 C CA . VAL A 1 115 ? -3.697 17.698 33.815 1.00 93.62 115 VAL A CA 1
ATOM 877 C C . VAL A 1 115 ? -4.817 18.210 34.712 1.00 93.62 115 VAL A C 1
ATOM 879 O O . VAL A 1 115 ? -5.788 18.781 34.235 1.00 93.62 115 VAL A O 1
ATOM 882 N N . ASP A 1 116 ? -4.678 18.035 36.021 1.00 92.69 116 ASP A N 1
ATOM 883 C CA . ASP A 1 116 ? -5.613 18.571 37.013 1.00 92.69 116 ASP A CA 1
ATOM 884 C C . ASP A 1 116 ? -4.833 19.357 38.068 1.00 92.69 116 ASP A C 1
ATOM 886 O O . ASP A 1 116 ? -3.854 18.861 38.627 1.00 92.69 116 ASP A O 1
ATOM 890 N N . GLN A 1 117 ? -5.210 20.620 38.279 1.00 88.62 117 GLN A N 1
ATOM 891 C CA . GLN A 1 117 ? -4.538 21.549 39.205 1.00 88.62 117 GLN A CA 1
ATOM 892 C C . GLN A 1 117 ? -3.001 21.603 39.038 1.00 88.62 117 GLN A C 1
ATOM 894 O O . GLN A 1 117 ? -2.247 21.705 40.004 1.00 88.62 117 GLN A O 1
ATOM 899 N N . GLY A 1 118 ? -2.519 21.510 37.794 1.00 86.50 118 GLY A N 1
ATOM 900 C CA . GLY A 1 118 ? -1.088 21.522 37.464 1.00 86.50 118 GLY A CA 1
ATOM 901 C C . GLY A 1 118 ? -0.365 20.180 37.638 1.00 86.50 118 GLY A C 1
ATOM 902 O O . GLY A 1 118 ? 0.822 20.090 37.324 1.00 86.50 118 GLY A O 1
ATOM 903 N N . LYS A 1 119 ? -1.054 19.124 38.084 1.00 91.62 119 LYS A N 1
ATOM 904 C CA . LYS A 1 119 ? -0.512 17.767 38.200 1.00 91.62 119 LYS A CA 1
ATOM 905 C C . LYS A 1 119 ? -0.900 16.921 36.988 1.00 91.62 119 LYS A C 1
ATOM 907 O O . LYS A 1 119 ? -2.068 16.854 36.618 1.00 91.62 119 LYS A O 1
ATOM 912 N N . LEU A 1 120 ? 0.077 16.230 36.399 1.00 94.31 120 LEU A N 1
ATOM 913 C CA . LEU A 1 120 ? -0.174 15.243 35.348 1.00 94.31 120 LEU A CA 1
ATOM 914 C C . LEU A 1 120 ? -0.915 14.031 35.933 1.00 94.31 120 LEU A C 1
ATOM 916 O O . LEU A 1 120 ? -0.408 13.386 36.852 1.00 94.31 120 LEU A O 1
ATOM 920 N N . LEU A 1 121 ? -2.093 13.727 35.391 1.00 94.38 121 LEU A N 1
ATOM 921 C CA . LEU A 1 121 ? -2.893 12.559 35.761 1.00 94.38 121 LEU A CA 1
ATOM 922 C C . LEU A 1 121 ? -2.618 11.366 34.842 1.00 94.38 121 LEU A C 1
ATOM 924 O O . LEU A 1 121 ? -2.419 10.254 35.323 1.00 94.38 121 LEU A O 1
ATOM 928 N N . ALA A 1 122 ? -2.599 11.600 33.529 1.00 94.44 122 ALA A N 1
ATOM 929 C CA . ALA A 1 122 ? -2.352 10.583 32.510 1.00 94.44 122 ALA A CA 1
ATOM 930 C C . ALA A 1 122 ? -1.781 11.225 31.239 1.00 94.44 122 ALA A C 1
ATOM 932 O O . ALA A 1 122 ? -1.975 12.418 30.998 1.00 94.44 122 ALA A O 1
ATOM 933 N N . ALA A 1 123 ? -1.082 10.443 30.421 1.00 95.50 123 ALA A N 1
ATOM 934 C CA . ALA A 1 123 ? -0.603 10.868 29.114 1.00 95.50 123 ALA A CA 1
ATOM 935 C C . ALA A 1 123 ? -0.535 9.677 28.164 1.00 95.50 123 ALA A C 1
ATOM 937 O O . ALA A 1 123 ? -0.224 8.569 28.598 1.00 95.50 123 ALA A O 1
ATOM 938 N N . ASP A 1 124 ? -0.761 9.937 26.885 1.00 96.88 124 ASP A N 1
ATOM 939 C CA . ASP A 1 124 ? -0.559 8.963 25.819 1.00 96.88 124 ASP A CA 1
ATOM 940 C C . ASP A 1 124 ? -0.068 9.664 24.545 1.00 96.88 124 ASP A C 1
ATOM 942 O O . ASP A 1 124 ? -0.157 10.892 24.424 1.00 96.88 124 ASP A O 1
ATOM 946 N N . ALA A 1 125 ? 0.504 8.909 23.610 1.00 95.62 125 ALA A N 1
ATOM 947 C CA . ALA A 1 125 ? 1.106 9.462 22.406 1.00 95.62 125 ALA A CA 1
ATOM 948 C C . ALA A 1 125 ? 0.927 8.570 21.173 1.00 95.62 125 ALA A C 1
ATOM 950 O O . ALA A 1 125 ? 0.829 7.351 21.253 1.00 95.62 125 ALA A O 1
ATOM 951 N N . THR A 1 126 ? 0.961 9.201 20.001 1.00 95.00 126 THR A N 1
ATOM 952 C CA . THR A 1 126 ? 0.967 8.535 18.695 1.00 95.00 126 THR A CA 1
ATOM 953 C C . THR A 1 126 ? 1.933 9.233 17.738 1.00 95.00 126 THR A C 1
ATOM 955 O O . THR A 1 126 ? 2.410 10.334 18.019 1.00 95.00 126 THR A O 1
ATOM 958 N N . CYS A 1 127 ? 2.222 8.601 16.602 1.00 92.81 127 CYS A N 1
ATOM 959 C CA . CYS A 1 127 ? 3.067 9.170 15.554 1.00 92.81 127 CYS A CA 1
ATOM 960 C C . CYS A 1 127 ? 2.277 9.385 14.262 1.00 92.81 127 CYS A C 1
ATOM 962 O O . CYS A 1 127 ? 1.555 8.487 13.814 1.00 92.81 127 CYS A O 1
ATOM 964 N N . LEU A 1 128 ? 2.498 10.548 13.656 1.00 91.62 128 LEU A N 1
ATOM 965 C CA . LEU A 1 128 ? 2.011 10.955 12.346 1.00 91.62 128 LEU A CA 1
ATOM 966 C C . LEU A 1 128 ? 3.160 10.933 11.340 1.00 91.62 128 LEU A C 1
ATOM 968 O O . LEU A 1 128 ? 4.202 11.541 11.576 1.00 91.62 128 LEU A O 1
ATOM 972 N N . ASP A 1 129 ? 2.954 10.278 10.207 1.00 91.06 129 ASP A N 1
ATOM 973 C CA . ASP A 1 129 ? 3.825 10.401 9.047 1.00 91.06 129 ASP A CA 1
ATOM 974 C C . ASP A 1 129 ? 3.488 11.686 8.287 1.00 91.06 129 ASP A C 1
ATOM 976 O O . ASP A 1 129 ? 2.330 11.940 7.955 1.00 91.06 129 ASP A O 1
ATOM 980 N N . VAL A 1 130 ? 4.506 12.492 8.013 1.00 88.56 130 VAL A N 1
ATOM 981 C CA . VAL A 1 130 ? 4.411 13.781 7.333 1.00 88.56 130 VAL A CA 1
ATOM 982 C C . VAL A 1 130 ? 5.157 13.674 6.014 1.00 88.56 130 VAL A C 1
ATOM 984 O O . VAL A 1 130 ? 6.353 13.383 5.993 1.00 88.56 130 VAL A O 1
ATOM 987 N N . CYS A 1 131 ? 4.449 13.875 4.910 1.00 87.38 131 CYS A N 1
ATOM 988 C CA . CYS A 1 131 ? 4.996 13.704 3.569 1.00 87.38 131 CYS A CA 1
ATOM 989 C C . CYS A 1 131 ? 4.362 14.705 2.606 1.00 87.38 131 CYS A C 1
ATOM 991 O O . CYS A 1 131 ? 3.173 15.020 2.724 1.00 87.38 131 CYS A O 1
ATOM 993 N N . ASP A 1 132 ? 5.160 15.175 1.648 1.00 84.31 132 ASP A N 1
ATOM 994 C CA . ASP A 1 132 ? 4.674 15.896 0.479 1.00 84.31 132 ASP A CA 1
ATOM 995 C C . ASP A 1 132 ? 4.475 14.915 -0.681 1.00 84.31 132 ASP A C 1
ATOM 997 O O . ASP A 1 132 ? 5.426 14.519 -1.361 1.00 84.31 132 ASP A O 1
ATOM 1001 N N . VAL A 1 133 ? 3.223 14.523 -0.918 1.00 80.12 133 VAL A N 1
ATOM 1002 C CA . VAL A 1 133 ? 2.896 13.508 -1.934 1.00 80.12 133 VAL A CA 1
ATOM 1003 C C . VAL A 1 133 ? 3.200 13.958 -3.364 1.00 80.12 133 VAL A C 1
ATOM 1005 O O . VAL A 1 133 ? 3.287 13.121 -4.256 1.00 80.12 133 VAL A O 1
ATOM 1008 N N . ARG A 1 134 ? 3.427 15.257 -3.601 1.00 77.56 134 ARG A N 1
ATOM 1009 C CA . ARG A 1 134 ? 3.797 15.800 -4.923 1.00 77.56 134 ARG A CA 1
ATOM 1010 C C . ARG A 1 134 ? 5.214 15.427 -5.331 1.00 77.56 134 ARG A C 1
ATOM 1012 O O . ARG A 1 134 ? 5.553 15.488 -6.509 1.00 77.56 134 ARG A O 1
ATOM 1019 N N . LEU A 1 135 ? 6.054 15.110 -4.349 1.00 82.81 135 LEU A N 1
ATOM 1020 C CA . LEU A 1 135 ? 7.436 14.712 -4.580 1.00 82.81 135 LEU A CA 1
ATOM 1021 C C . LEU A 1 135 ? 7.550 13.226 -4.935 1.00 82.81 135 LEU A C 1
ATOM 1023 O O . LEU A 1 135 ? 8.614 12.802 -5.390 1.00 82.81 135 LEU A O 1
ATOM 1027 N N . LEU A 1 136 ? 6.468 12.452 -4.784 1.00 83.75 136 LEU A N 1
ATOM 1028 C CA . LEU A 1 136 ? 6.413 11.061 -5.222 1.00 83.75 136 LEU A CA 1
ATOM 1029 C C . LEU A 1 136 ? 6.577 10.985 -6.742 1.00 83.75 136 LEU A C 1
ATOM 1031 O O . LEU A 1 136 ? 5.880 11.650 -7.505 1.00 83.75 136 LEU A O 1
ATOM 1035 N N . GLY A 1 137 ? 7.511 10.156 -7.189 1.00 84.81 137 GLY A N 1
ATOM 1036 C CA . GLY A 1 137 ? 7.837 9.958 -8.599 1.00 84.81 137 GLY A CA 1
ATOM 1037 C C . GLY A 1 137 ? 8.834 10.972 -9.157 1.00 84.81 137 GLY A C 1
ATOM 1038 O O . GLY A 1 137 ? 9.281 10.815 -10.298 1.00 84.81 137 GLY A O 1
ATOM 1039 N N . SER A 1 138 ? 9.225 11.987 -8.381 1.00 87.81 138 SER A N 1
ATOM 1040 C CA . SER A 1 138 ? 10.181 13.007 -8.825 1.00 87.81 138 SER A CA 1
ATOM 1041 C C . SER A 1 138 ? 11.557 12.415 -9.148 1.00 87.81 138 SER A C 1
ATOM 1043 O O . SER A 1 138 ? 12.226 12.877 -10.079 1.00 87.81 138 SER A O 1
ATOM 1045 N N . LEU A 1 139 ? 11.969 11.345 -8.457 1.00 90.12 139 LEU A N 1
ATOM 1046 C CA . LEU A 1 139 ? 13.232 10.673 -8.749 1.00 90.12 139 LEU A CA 1
ATOM 1047 C C . LEU A 1 139 ? 13.139 9.828 -10.023 1.00 90.12 139 LEU A C 1
ATOM 1049 O O . LEU A 1 139 ? 14.075 9.834 -10.822 1.00 90.12 139 LEU A O 1
ATOM 1053 N N . TYR A 1 140 ? 12.002 9.180 -10.287 1.00 89.69 140 TYR A N 1
ATOM 1054 C CA . TYR A 1 140 ? 11.776 8.485 -11.562 1.00 89.69 140 TYR A CA 1
ATOM 1055 C C . TYR A 1 140 ? 11.840 9.447 -12.749 1.00 89.69 140 TYR A C 1
ATOM 1057 O O . TYR A 1 140 ? 12.508 9.153 -13.745 1.00 89.69 140 TYR A O 1
ATOM 1065 N N . GLN A 1 141 ? 11.197 10.611 -12.628 1.00 88.44 141 GLN A N 1
ATOM 1066 C CA . GLN A 1 141 ? 11.239 11.644 -13.661 1.00 88.44 141 GLN A CA 1
ATOM 1067 C C . GLN A 1 141 ? 12.678 12.113 -13.912 1.00 88.44 141 GLN A C 1
ATOM 1069 O O . GLN A 1 141 ? 13.114 12.210 -15.059 1.00 88.44 141 GLN A O 1
ATOM 1074 N N . ARG A 1 142 ? 13.469 12.287 -12.846 1.00 91.50 142 ARG A N 1
ATOM 1075 C CA . ARG A 1 142 ? 14.896 12.613 -12.951 1.00 91.50 142 ARG A CA 1
ATOM 1076 C C . ARG A 1 142 ? 15.688 11.554 -13.718 1.00 91.50 142 ARG A C 1
ATOM 1078 O O . ARG A 1 142 ? 16.507 11.920 -14.558 1.00 91.50 142 ARG A O 1
ATOM 1085 N N . ILE A 1 143 ? 15.461 10.263 -13.458 1.00 94.88 143 ILE A N 1
ATOM 1086 C CA . ILE A 1 143 ? 16.109 9.180 -14.217 1.00 94.88 143 ILE A CA 1
ATOM 1087 C C . ILE A 1 143 ? 15.724 9.262 -15.699 1.00 94.88 143 ILE A C 1
ATOM 1089 O O . ILE A 1 143 ? 16.585 9.136 -16.569 1.00 94.88 143 ILE A O 1
ATOM 1093 N N . MET A 1 144 ? 14.456 9.521 -16.012 1.00 90.88 144 MET A N 1
ATOM 1094 C CA . MET A 1 144 ? 14.022 9.660 -17.401 1.00 90.88 144 MET A CA 1
ATOM 1095 C C . MET A 1 144 ? 14.747 10.815 -18.115 1.00 90.88 144 MET A C 1
ATOM 1097 O O . MET A 1 144 ? 15.332 10.617 -19.185 1.00 90.88 144 MET A O 1
ATOM 1101 N N . ASP A 1 145 ? 14.768 11.991 -17.486 1.00 91.62 145 ASP A N 1
ATOM 1102 C CA . ASP A 1 145 ? 15.236 13.233 -18.106 1.00 91.62 145 ASP A CA 1
ATOM 1103 C C . ASP A 1 145 ? 16.762 13.362 -18.127 1.00 91.62 145 ASP A C 1
ATOM 1105 O O . ASP A 1 145 ? 17.332 13.849 -19.103 1.00 91.62 145 ASP A O 1
ATOM 1109 N N . ARG A 1 146 ? 17.443 12.932 -17.057 1.00 94.56 146 ARG A N 1
ATOM 1110 C CA . ARG A 1 146 ? 18.894 13.123 -16.889 1.00 94.56 146 ARG A CA 1
ATOM 1111 C C . ARG A 1 146 ? 19.729 11.895 -17.251 1.00 94.56 146 ARG A C 1
ATOM 1113 O O . ARG A 1 146 ? 20.920 12.049 -17.501 1.00 94.56 146 ARG A O 1
ATOM 1120 N N . LEU A 1 147 ? 19.132 10.701 -17.312 1.00 96.00 147 LEU A N 1
ATOM 1121 C CA . LEU A 1 147 ? 19.837 9.473 -17.697 1.00 96.00 147 LEU A CA 1
ATOM 1122 C C . LEU A 1 147 ? 19.376 8.968 -19.068 1.00 96.00 147 LEU A C 1
ATOM 1124 O O . LEU A 1 147 ? 20.169 8.927 -20.004 1.00 96.00 147 LEU A O 1
ATOM 1128 N N . VAL A 1 148 ? 18.102 8.602 -19.212 1.00 95.81 148 VAL A N 1
ATOM 1129 C CA . VAL A 1 148 ? 17.621 7.819 -20.368 1.00 95.81 148 VAL A CA 1
ATOM 1130 C C . VAL A 1 148 ? 17.585 8.627 -21.667 1.00 95.81 148 VAL A C 1
ATOM 1132 O O . VAL A 1 148 ? 18.043 8.148 -22.710 1.00 95.81 148 VAL A O 1
ATOM 1135 N N . GLY A 1 149 ? 17.077 9.861 -21.620 1.00 94.69 149 GLY A N 1
ATOM 1136 C CA . GLY A 1 149 ? 17.084 10.771 -22.770 1.00 94.69 149 GLY A CA 1
ATOM 1137 C C . GLY A 1 149 ? 18.503 11.047 -23.289 1.00 94.69 149 GLY A C 1
ATOM 1138 O O . GLY A 1 149 ? 18.807 10.698 -24.436 1.00 94.69 149 GLY A O 1
ATOM 1139 N N . PRO A 1 150 ? 19.407 11.591 -22.450 1.00 96.31 150 PRO A N 1
ATOM 1140 C CA . PRO A 1 150 ? 20.792 11.865 -22.832 1.00 96.31 150 PRO A CA 1
ATOM 1141 C C . PRO A 1 150 ? 21.557 10.628 -23.318 1.00 96.31 150 PRO A C 1
ATOM 1143 O O . PRO A 1 150 ? 22.364 10.720 -24.249 1.00 96.31 150 PRO A O 1
ATOM 1146 N N . ASP A 1 151 ? 21.295 9.460 -22.726 1.00 97.12 151 ASP A N 1
ATOM 1147 C CA . ASP A 1 151 ? 21.885 8.190 -23.146 1.00 97.12 151 ASP A CA 1
ATOM 1148 C C . ASP A 1 151 ? 21.474 7.796 -24.566 1.00 97.12 151 ASP A C 1
ATOM 1150 O O . ASP A 1 151 ? 22.330 7.510 -25.409 1.00 97.12 151 ASP A O 1
ATOM 1154 N N . THR A 1 152 ? 20.180 7.902 -24.862 1.00 96.62 152 THR A N 1
ATOM 1155 C CA . THR A 1 152 ? 19.626 7.644 -26.196 1.00 96.62 152 THR A CA 1
ATOM 1156 C C . THR A 1 152 ? 20.290 8.517 -27.257 1.00 96.62 152 THR A C 1
ATOM 1158 O O . THR A 1 152 ? 20.733 8.020 -28.298 1.00 96.62 152 THR A O 1
ATOM 1161 N N . GLU A 1 153 ? 20.416 9.818 -26.990 1.00 96.25 153 GLU A N 1
ATOM 1162 C CA . GLU A 1 153 ? 21.068 10.736 -27.921 1.00 96.25 153 GLU A CA 1
ATOM 1163 C C . GLU A 1 153 ? 22.549 10.413 -28.118 1.00 96.25 153 GLU A C 1
ATOM 1165 O O . GLU A 1 153 ? 23.059 10.469 -29.239 1.00 96.25 153 GLU A O 1
ATOM 1170 N N . ARG A 1 154 ? 23.257 10.071 -27.035 1.00 95.94 154 ARG A N 1
ATOM 1171 C CA . ARG A 1 154 ? 24.678 9.722 -27.089 1.00 95.94 154 ARG A CA 1
ATOM 1172 C C . ARG A 1 154 ? 24.901 8.483 -27.952 1.00 95.94 154 ARG A C 1
ATOM 1174 O O . ARG A 1 154 ? 25.804 8.492 -28.788 1.00 95.94 154 ARG A O 1
ATOM 1181 N N . GLN A 1 155 ? 24.063 7.459 -27.798 1.00 96.44 155 GLN A N 1
ATOM 1182 C CA . GLN A 1 155 ? 24.117 6.254 -28.624 1.00 96.44 155 GLN A CA 1
ATOM 1183 C C . GLN A 1 155 ? 23.810 6.550 -30.101 1.00 96.44 155 GLN A C 1
ATOM 1185 O O . GLN A 1 155 ? 24.515 6.056 -30.982 1.00 96.44 155 GLN A O 1
ATOM 1190 N N . ALA A 1 156 ? 22.813 7.394 -30.391 1.00 95.81 156 ALA A N 1
ATOM 1191 C CA . ALA A 1 156 ? 22.481 7.788 -31.762 1.00 95.81 156 ALA A CA 1
ATOM 1192 C C . ALA A 1 156 ? 23.621 8.572 -32.435 1.00 95.81 156 ALA A C 1
ATOM 1194 O O . ALA A 1 156 ? 24.010 8.255 -33.564 1.00 95.81 156 ALA A O 1
ATOM 1195 N N . ARG A 1 157 ? 24.224 9.531 -31.712 1.00 96.50 157 ARG A N 1
ATOM 1196 C CA . ARG A 1 157 ? 25.414 10.272 -32.164 1.00 96.50 157 ARG A CA 1
ATOM 1197 C C . ARG A 1 157 ? 26.579 9.327 -32.460 1.00 96.50 157 ARG A C 1
ATOM 1199 O O . ARG A 1 157 ? 27.177 9.430 -33.527 1.00 96.50 157 ARG A O 1
ATOM 1206 N N . ALA A 1 158 ? 26.861 8.379 -31.564 1.00 95.12 158 ALA A N 1
ATOM 1207 C CA . ALA A 1 158 ? 27.927 7.392 -31.750 1.00 95.12 158 ALA A CA 1
ATOM 1208 C C . ALA A 1 158 ? 27.687 6.474 -32.964 1.00 95.12 158 ALA A C 1
ATOM 1210 O O . ALA A 1 158 ? 28.631 6.100 -33.656 1.00 95.12 158 ALA A O 1
ATOM 1211 N N . ALA A 1 159 ? 26.428 6.144 -33.260 1.00 93.81 159 ALA A N 1
ATOM 1212 C CA . ALA A 1 159 ? 26.048 5.349 -34.426 1.00 93.81 159 ALA A CA 1
ATOM 1213 C C . ALA A 1 159 ? 25.938 6.163 -35.736 1.00 93.81 159 ALA A C 1
ATOM 1215 O O . ALA A 1 159 ? 25.708 5.579 -36.801 1.00 93.81 159 ALA A O 1
ATOM 1216 N N . GLY A 1 160 ? 26.094 7.492 -35.684 1.00 94.69 160 GLY A N 1
ATOM 1217 C CA . GLY A 1 160 ? 25.972 8.374 -36.847 1.00 94.69 160 GLY A CA 1
ATOM 1218 C C . GLY A 1 160 ? 24.561 8.399 -37.443 1.00 94.69 160 GLY A C 1
ATOM 1219 O O . GLY A 1 160 ? 24.414 8.433 -38.666 1.00 94.69 160 GLY A O 1
ATOM 1220 N N . VAL A 1 161 ? 23.527 8.315 -36.599 1.00 92.69 161 VAL A N 1
ATOM 1221 C CA . VAL A 1 161 ? 22.109 8.338 -36.995 1.00 92.69 161 VAL A CA 1
ATOM 1222 C C . VAL A 1 161 ? 21.344 9.423 -36.235 1.00 92.69 161 VAL A C 1
ATOM 1224 O O . VAL A 1 161 ? 21.789 9.894 -35.189 1.00 92.69 161 VAL A O 1
ATOM 1227 N N . ALA A 1 162 ? 20.180 9.822 -36.752 1.00 92.81 162 ALA A N 1
ATOM 1228 C CA . ALA A 1 162 ? 19.266 10.689 -36.012 1.00 92.81 162 ALA A CA 1
ATOM 1229 C C . ALA A 1 162 ? 18.762 9.980 -34.744 1.00 92.81 162 ALA A C 1
ATOM 1231 O O . ALA A 1 162 ? 18.555 8.763 -34.756 1.00 92.81 162 ALA A O 1
ATOM 1232 N N . SER A 1 163 ? 18.560 10.740 -33.663 1.00 93.69 163 SER A N 1
ATOM 1233 C CA . SER A 1 163 ? 18.007 10.185 -32.426 1.00 93.69 163 SER A CA 1
ATOM 1234 C C . SER A 1 163 ? 16.603 9.631 -32.686 1.00 93.69 163 SER A C 1
ATOM 1236 O O . SER A 1 163 ? 15.774 10.356 -33.240 1.00 93.69 163 SER A O 1
ATOM 1238 N N . PRO A 1 164 ? 16.321 8.370 -32.315 1.00 92.56 164 PRO A N 1
ATOM 1239 C CA . PRO A 1 164 ? 15.008 7.772 -32.521 1.00 92.56 164 PRO A CA 1
ATOM 1240 C C . PRO A 1 164 ? 13.949 8.323 -31.558 1.00 92.56 164 PRO A C 1
ATOM 1242 O O . PRO A 1 164 ? 12.768 8.147 -31.827 1.00 92.56 164 PRO A O 1
ATOM 1245 N N . GLY A 1 165 ? 14.367 8.990 -30.477 1.00 94.00 165 GLY A N 1
ATOM 1246 C CA . GLY A 1 165 ? 13.504 9.373 -29.361 1.00 94.00 165 GLY A CA 1
ATOM 1247 C C . GLY A 1 165 ? 13.723 8.482 -28.138 1.00 94.00 165 GLY A C 1
ATOM 1248 O O . GLY A 1 165 ? 14.141 7.326 -28.253 1.00 94.00 165 GLY A O 1
ATOM 1249 N N . VAL A 1 166 ? 13.479 9.048 -26.953 1.00 94.25 166 VAL A N 1
ATOM 1250 C CA . VAL A 1 166 ? 13.681 8.389 -25.648 1.00 94.25 166 VAL A CA 1
ATOM 1251 C C . VAL A 1 166 ? 12.837 7.118 -25.495 1.00 94.25 166 VAL A C 1
ATOM 1253 O O . VAL A 1 166 ? 13.254 6.159 -24.851 1.00 94.25 166 VAL A O 1
ATOM 1256 N N . ASP A 1 167 ? 11.691 7.075 -26.167 1.00 94.56 167 ASP A N 1
ATOM 1257 C CA . ASP A 1 167 ? 10.731 5.975 -26.210 1.00 94.56 167 ASP A CA 1
ATOM 1258 C C . ASP A 1 167 ? 11.282 4.686 -26.837 1.00 94.56 167 ASP A C 1
ATOM 1260 O O . ASP A 1 167 ? 10.760 3.593 -26.600 1.00 94.56 167 ASP A O 1
ATOM 1264 N N . TYR A 1 168 ? 12.390 4.766 -27.576 1.00 95.25 168 TYR A N 1
ATOM 1265 C CA . TYR A 1 168 ? 13.096 3.599 -28.114 1.00 95.25 168 TYR A CA 1
ATOM 1266 C C . TYR A 1 168 ? 14.168 3.038 -27.180 1.00 95.25 168 TYR A C 1
ATOM 1268 O O . TYR A 1 168 ? 14.686 1.946 -27.442 1.00 95.25 168 TYR A O 1
ATOM 1276 N N . HIS A 1 169 ? 14.499 3.731 -26.091 1.00 96.69 169 HIS A N 1
ATOM 1277 C CA . HIS A 1 169 ? 15.481 3.235 -25.140 1.00 96.69 169 HIS A CA 1
ATOM 1278 C C . HIS A 1 169 ? 14.981 1.942 -24.462 1.00 96.69 169 HIS A C 1
ATOM 1280 O O . HIS A 1 169 ? 13.822 1.878 -24.041 1.00 96.69 169 HIS A O 1
ATOM 1286 N N . PRO A 1 170 ? 15.827 0.908 -24.289 1.00 95.06 170 PRO A N 1
ATOM 1287 C CA . PRO A 1 170 ? 15.430 -0.357 -23.667 1.00 95.06 170 PRO A CA 1
ATOM 1288 C C . PRO A 1 170 ? 14.801 -0.245 -22.271 1.00 95.06 170 PRO A C 1
ATOM 1290 O O . PRO A 1 170 ? 13.975 -1.075 -21.906 1.00 95.06 170 PRO A O 1
ATOM 1293 N N . TRP A 1 171 ? 15.178 0.775 -21.498 1.00 94.94 171 TRP A N 1
ATOM 1294 C CA . TRP A 1 171 ? 14.629 1.047 -20.160 1.00 94.94 171 TRP A CA 1
ATOM 1295 C C . TRP A 1 171 ? 13.342 1.878 -20.149 1.00 94.94 171 TRP A C 1
ATOM 1297 O O . TRP A 1 171 ? 12.653 1.914 -19.132 1.00 94.94 171 TRP A O 1
ATOM 1307 N N . TYR A 1 172 ? 13.007 2.556 -21.248 1.00 94.00 172 TYR A N 1
ATOM 1308 C CA . TYR A 1 172 ? 11.857 3.457 -21.282 1.00 94.00 172 TYR A CA 1
ATOM 1309 C C . TYR A 1 172 ? 10.531 2.792 -20.871 1.00 94.00 172 TYR A C 1
ATOM 1311 O O . TYR A 1 172 ? 9.832 3.374 -20.042 1.00 94.00 172 TYR A O 1
ATOM 1319 N N . PRO A 1 173 ? 10.183 1.571 -21.343 1.00 90.62 173 PRO A N 1
ATOM 1320 C CA . PRO A 1 173 ? 8.899 0.963 -21.002 1.00 90.62 173 PRO A CA 1
ATOM 1321 C C . PRO A 1 173 ? 8.716 0.760 -19.495 1.00 90.62 173 PRO A C 1
ATOM 1323 O O . PRO A 1 173 ? 7.656 1.066 -18.960 1.00 90.62 173 PRO A O 1
ATOM 1326 N N . VAL A 1 174 ? 9.741 0.247 -18.806 1.00 89.50 174 VAL A N 1
ATOM 1327 C CA . VAL A 1 174 ? 9.633 -0.088 -17.379 1.00 89.50 174 VAL A CA 1
ATOM 1328 C C . VAL A 1 174 ? 9.608 1.161 -16.501 1.00 89.50 174 VAL A C 1
ATOM 1330 O O . VAL A 1 174 ? 8.847 1.205 -15.539 1.00 89.50 174 VAL A O 1
ATOM 1333 N N . LEU A 1 175 ? 10.356 2.204 -16.872 1.00 92.25 175 LEU A N 1
ATOM 1334 C CA . LEU A 1 175 ? 10.317 3.490 -16.178 1.00 92.25 175 LEU A CA 1
ATOM 1335 C C . LEU A 1 175 ? 8.988 4.216 -16.410 1.00 92.25 175 LEU A C 1
ATOM 1337 O O . LEU A 1 175 ? 8.420 4.729 -15.455 1.00 92.25 175 LEU A O 1
ATOM 1341 N N . LEU A 1 176 ? 8.446 4.189 -17.634 1.00 91.00 176 LEU A N 1
ATOM 1342 C CA . LEU A 1 176 ? 7.121 4.739 -17.937 1.00 91.00 176 LEU A CA 1
ATOM 1343 C C . LEU A 1 176 ? 6.021 4.042 -17.119 1.00 91.00 176 LEU A C 1
ATOM 1345 O O . LEU A 1 176 ? 5.186 4.713 -16.513 1.00 91.00 176 LEU A O 1
ATOM 1349 N N . ILE A 1 177 ? 6.043 2.704 -17.066 1.00 87.44 177 ILE A N 1
ATOM 1350 C CA . ILE A 1 177 ? 5.123 1.916 -16.231 1.00 87.44 177 ILE A CA 1
ATOM 1351 C C . ILE A 1 177 ? 5.298 2.291 -14.755 1.00 87.44 177 ILE A C 1
ATOM 1353 O O . ILE A 1 177 ? 4.303 2.489 -14.062 1.00 87.44 177 ILE A O 1
ATOM 1357 N N . GLY A 1 178 ? 6.542 2.420 -14.282 1.00 88.88 178 GLY A N 1
ATOM 1358 C CA . GLY A 1 178 ? 6.863 2.882 -12.932 1.00 88.88 178 GLY A CA 1
ATOM 1359 C C . GLY A 1 178 ? 6.212 4.228 -12.619 1.00 88.88 178 GLY A C 1
ATOM 1360 O O . GLY A 1 178 ? 5.421 4.308 -11.685 1.00 88.88 178 GLY A O 1
ATOM 1361 N N . THR A 1 179 ? 6.446 5.250 -13.445 1.00 88.56 179 THR A N 1
ATOM 1362 C CA . THR A 1 179 ? 5.857 6.589 -13.288 1.00 88.56 179 THR A CA 1
ATOM 1363 C C . THR A 1 179 ? 4.325 6.555 -13.270 1.00 88.56 179 THR A C 1
ATOM 1365 O O . THR A 1 179 ? 3.708 7.192 -12.419 1.00 88.56 179 THR A O 1
ATOM 1368 N N . GLN A 1 180 ? 3.687 5.776 -14.151 1.00 87.19 180 GLN A N 1
ATOM 1369 C CA . GLN A 1 180 ? 2.223 5.636 -14.151 1.00 87.19 180 GLN A CA 1
ATOM 1370 C C . GLN A 1 180 ? 1.688 4.934 -12.899 1.00 87.19 180 GLN A C 1
ATOM 1372 O O . GLN A 1 180 ? 0.623 5.299 -12.397 1.00 87.19 180 GLN A O 1
ATOM 1377 N N . LYS A 1 181 ? 2.416 3.940 -12.375 1.00 87.12 181 LYS A N 1
ATOM 1378 C CA . LYS A 1 181 ? 2.074 3.310 -11.096 1.00 87.12 181 LYS A CA 1
ATOM 1379 C C . LYS A 1 181 ? 2.173 4.311 -9.951 1.00 87.12 181 LYS A C 1
ATOM 1381 O O . LYS A 1 181 ? 1.260 4.338 -9.133 1.00 87.12 181 LYS A O 1
ATOM 1386 N N . VAL A 1 182 ? 3.231 5.131 -9.923 1.00 86.25 182 VAL A N 1
ATOM 1387 C CA . VAL A 1 182 ? 3.393 6.184 -8.910 1.00 86.25 182 VAL A CA 1
ATOM 1388 C C . VAL A 1 182 ? 2.226 7.154 -8.916 1.00 86.25 182 VAL A C 1
ATOM 1390 O O . VAL A 1 182 ? 1.629 7.377 -7.869 1.00 86.25 182 VAL A O 1
ATOM 1393 N N . ALA A 1 183 ? 1.837 7.643 -10.093 1.00 85.06 183 ALA A N 1
ATOM 1394 C CA . ALA A 1 183 ? 0.656 8.489 -10.225 1.00 85.06 183 ALA A CA 1
ATOM 1395 C C . ALA A 1 183 ? -0.612 7.790 -9.698 1.00 85.06 183 ALA A C 1
ATOM 1397 O O . ALA A 1 183 ? -1.339 8.360 -8.894 1.00 85.06 183 ALA A O 1
ATOM 1398 N N . SER A 1 184 ? -0.827 6.520 -10.065 1.00 84.94 184 SER A N 1
ATOM 1399 C CA . SER A 1 184 ? -2.035 5.773 -9.677 1.00 84.94 184 SER A CA 1
ATOM 1400 C C . SER A 1 184 ? -2.181 5.610 -8.162 1.00 84.94 184 SER A C 1
ATOM 1402 O O . SER A 1 184 ? -3.277 5.788 -7.630 1.00 84.94 184 SER A O 1
ATOM 1404 N N . TYR A 1 185 ? -1.100 5.270 -7.447 1.00 82.00 185 TYR A N 1
ATOM 1405 C CA . TYR A 1 185 ? -1.192 5.173 -5.992 1.00 82.00 185 TYR A CA 1
ATOM 1406 C C . TYR A 1 185 ? -1.137 6.542 -5.307 1.00 82.00 185 TYR A C 1
ATOM 1408 O O . TYR A 1 185 ? -1.727 6.671 -4.243 1.00 82.00 185 TYR A O 1
ATOM 1416 N N . ALA A 1 186 ? -0.492 7.565 -5.881 1.00 83.94 186 ALA A N 1
ATOM 1417 C CA . ALA A 1 186 ? -0.545 8.928 -5.345 1.00 83.94 186 ALA A CA 1
ATOM 1418 C C . ALA A 1 186 ? -1.984 9.472 -5.366 1.00 83.94 186 ALA A C 1
ATOM 1420 O O . ALA A 1 186 ? -2.461 9.957 -4.340 1.00 83.94 186 ALA A O 1
ATOM 1421 N N . ASP A 1 187 ? -2.706 9.274 -6.474 1.00 83.56 187 ASP A N 1
ATOM 1422 C CA . ASP A 1 187 ? -4.128 9.616 -6.596 1.00 83.56 187 ASP A CA 1
ATOM 1423 C C . ASP A 1 187 ? -4.977 8.856 -5.561 1.00 83.56 187 ASP A C 1
ATOM 1425 O O . ASP A 1 187 ? -5.849 9.433 -4.909 1.00 83.56 187 ASP A O 1
ATOM 1429 N N . ALA A 1 188 ? -4.701 7.561 -5.362 1.00 83.19 188 ALA A N 1
ATOM 1430 C CA . ALA A 1 188 ? -5.398 6.747 -4.365 1.00 83.19 188 ALA A CA 1
ATOM 1431 C C . ALA A 1 188 ? -5.112 7.210 -2.925 1.00 83.19 188 ALA A C 1
ATOM 1433 O O . ALA A 1 188 ? -6.024 7.269 -2.102 1.00 83.19 188 ALA A O 1
ATOM 1434 N N . LEU A 1 189 ? -3.860 7.567 -2.617 1.00 85.31 189 LEU A N 1
ATOM 1435 C CA . LEU A 1 189 ? -3.464 8.118 -1.320 1.00 85.31 189 LEU A CA 1
ATOM 1436 C C . LEU A 1 189 ? -4.148 9.461 -1.055 1.00 85.31 189 LEU A C 1
ATOM 1438 O O . LEU A 1 189 ? -4.638 9.678 0.053 1.00 85.31 189 LEU A O 1
ATOM 1442 N N . GLU A 1 190 ? -4.220 10.345 -2.054 1.00 84.00 190 GLU A N 1
ATOM 1443 C CA . GLU A 1 190 ? -4.939 11.615 -1.936 1.00 84.00 190 GLU A CA 1
ATOM 1444 C C . GLU A 1 190 ? -6.435 11.370 -1.696 1.00 84.00 190 GLU A C 1
ATOM 1446 O O . GLU A 1 190 ? -7.001 11.897 -0.735 1.00 84.00 190 GLU A O 1
ATOM 1451 N N . ALA A 1 191 ? -7.075 10.521 -2.503 1.00 83.31 191 ALA A N 1
ATOM 1452 C CA . ALA A 1 191 ? -8.491 10.201 -2.350 1.00 83.31 191 ALA A CA 1
ATOM 1453 C C . ALA A 1 191 ? -8.814 9.669 -0.942 1.00 83.31 191 ALA A C 1
ATOM 1455 O O . ALA A 1 191 ? -9.756 10.139 -0.301 1.00 83.31 191 ALA A O 1
ATOM 1456 N N . ASP A 1 192 ? -8.012 8.743 -0.422 1.00 83.12 192 ASP A N 1
ATOM 1457 C CA . ASP A 1 192 ? -8.279 8.103 0.864 1.00 83.12 192 ASP A CA 1
ATOM 1458 C C . ASP A 1 192 ? -7.899 8.951 2.073 1.00 83.12 192 ASP A C 1
ATOM 1460 O O . ASP A 1 192 ? -8.655 9.026 3.043 1.00 83.12 192 ASP A O 1
ATOM 1464 N N . ILE A 1 193 ? -6.739 9.605 2.046 1.00 82.06 193 ILE A N 1
ATOM 1465 C CA . ILE A 1 193 ? -6.249 10.348 3.209 1.00 82.06 193 ILE A CA 1
ATOM 1466 C C . ILE A 1 193 ? -6.853 11.756 3.250 1.00 82.06 193 ILE A C 1
ATOM 1468 O O . ILE A 1 193 ? -7.285 12.198 4.320 1.00 82.06 193 ILE A O 1
ATOM 1472 N N . VAL A 1 194 ? -6.913 12.448 2.106 1.00 81.31 194 VAL A N 1
ATOM 1473 C CA . VAL A 1 194 ? -7.453 13.815 1.986 1.00 81.31 194 VAL A CA 1
ATOM 1474 C C . VAL A 1 194 ? -8.959 13.785 1.781 1.00 81.31 194 VAL A C 1
ATOM 1476 O O . VAL A 1 194 ? -9.692 14.442 2.516 1.00 81.31 194 VAL A O 1
ATOM 1479 N N . GLY A 1 195 ? -9.427 12.994 0.815 1.00 80.81 195 GLY A N 1
ATOM 1480 C CA . GLY A 1 195 ? -10.849 12.867 0.493 1.00 80.81 195 GLY A CA 1
ATOM 1481 C C . GLY A 1 195 ? -11.643 11.989 1.463 1.00 80.81 195 GLY A C 1
ATOM 1482 O O . GLY A 1 195 ? -12.860 11.874 1.296 1.00 80.81 195 GLY A O 1
ATOM 1483 N N . LYS A 1 196 ? -10.970 11.374 2.451 1.00 81.81 196 LYS A N 1
ATOM 1484 C CA . LYS A 1 196 ? -11.549 10.447 3.439 1.00 81.81 196 LYS A CA 1
ATOM 1485 C C . LYS A 1 196 ? -12.380 9.342 2.776 1.00 81.81 196 LYS A C 1
ATOM 1487 O O . LYS A 1 196 ? -13.455 8.981 3.253 1.00 81.81 196 LYS A O 1
ATOM 1492 N N . LYS A 1 197 ? -11.884 8.843 1.641 1.00 83.56 197 LYS A N 1
ATOM 1493 C CA . LYS A 1 197 ? -12.411 7.665 0.944 1.00 83.56 197 LYS A CA 1
ATOM 1494 C C . LYS A 1 197 ? -11.864 6.372 1.567 1.00 83.56 197 LYS A C 1
ATOM 1496 O O . LYS A 1 197 ? -11.081 6.406 2.523 1.00 83.56 197 LYS A O 1
ATOM 1501 N N . ASP A 1 198 ? -12.338 5.245 1.043 1.00 79.69 198 ASP A N 1
ATOM 1502 C CA . ASP A 1 198 ? -12.032 3.898 1.538 1.00 79.69 198 ASP A CA 1
ATOM 1503 C C . ASP A 1 198 ? -11.643 2.954 0.383 1.00 79.69 198 ASP A C 1
ATOM 1505 O O . ASP A 1 198 ? -12.153 1.846 0.245 1.00 79.69 198 ASP A O 1
ATOM 1509 N N . HIS A 1 199 ? -10.777 3.431 -0.516 1.00 81.50 199 HIS A N 1
ATOM 1510 C CA . HIS A 1 199 ? -10.236 2.651 -1.638 1.00 81.50 199 HIS A CA 1
ATOM 1511 C C . HIS A 1 199 ? -8.973 1.866 -1.257 1.00 81.50 199 HIS A C 1
ATOM 1513 O O . HIS A 1 199 ? -8.599 0.899 -1.929 1.00 81.50 199 HIS A O 1
ATOM 1519 N N . LEU A 1 200 ? -8.283 2.296 -0.201 1.00 84.69 200 LEU A N 1
ATOM 1520 C CA . LEU A 1 200 ? -7.087 1.697 0.364 1.00 84.69 200 LEU A CA 1
ATOM 1521 C C . LEU A 1 200 ? -7.354 1.313 1.812 1.00 84.69 200 LEU A C 1
ATOM 1523 O O . LEU A 1 200 ? -7.578 2.143 2.697 1.00 84.69 200 LEU A O 1
ATOM 1527 N N . THR A 1 201 ? -7.198 0.027 2.080 1.00 81.56 201 THR A N 1
ATOM 1528 C CA . THR A 1 201 ? -7.339 -0.507 3.426 1.00 81.56 201 THR A CA 1
ATOM 1529 C C . THR A 1 201 ? -6.318 0.109 4.387 1.00 81.56 201 THR A C 1
ATOM 1531 O O . THR A 1 201 ? -6.694 0.537 5.475 1.00 81.56 201 THR A O 1
ATOM 1534 N N . ASP A 1 202 ? -5.047 0.227 3.986 1.00 86.31 202 ASP A N 1
ATOM 1535 C CA . ASP A 1 202 ? -3.996 0.929 4.736 1.00 86.31 202 ASP A CA 1
ATOM 1536 C C . ASP A 1 202 ? -3.177 1.870 3.829 1.00 86.31 202 ASP A C 1
ATOM 1538 O O . ASP A 1 202 ? -2.142 1.469 3.280 1.00 86.31 202 ASP A O 1
ATOM 1542 N N . PRO A 1 203 ? -3.621 3.126 3.648 1.00 86.75 203 PRO A N 1
ATOM 1543 C CA . PRO A 1 203 ? -2.917 4.076 2.797 1.00 86.75 203 PRO A CA 1
ATOM 1544 C C . PRO A 1 203 ? -1.585 4.530 3.420 1.00 86.75 203 PRO A C 1
ATOM 1546 O O . PRO A 1 203 ? -0.636 4.828 2.703 1.00 86.75 203 PRO A O 1
ATOM 1549 N N . VAL A 1 204 ? -1.461 4.530 4.750 1.00 88.12 204 VAL A N 1
ATOM 1550 C CA . VAL A 1 204 ? -0.245 4.985 5.444 1.00 88.12 204 VAL A CA 1
ATOM 1551 C C . VAL A 1 204 ? 0.900 4.004 5.212 1.00 88.12 204 VAL A C 1
ATOM 1553 O O . VAL A 1 204 ? 2.021 4.407 4.905 1.00 88.12 204 VAL A O 1
ATOM 1556 N N . TRP A 1 205 ? 0.625 2.702 5.309 1.00 90.94 205 TRP A N 1
ATOM 1557 C CA . TRP A 1 205 ? 1.633 1.688 5.014 1.00 90.94 205 TRP A CA 1
ATOM 1558 C C . TRP A 1 205 ? 2.071 1.731 3.544 1.00 90.94 205 TRP A C 1
ATOM 1560 O O . TRP A 1 205 ? 3.271 1.689 3.266 1.00 90.94 205 TRP A O 1
ATOM 1570 N N . LEU A 1 206 ? 1.124 1.892 2.608 1.00 90.69 206 LEU A N 1
ATOM 1571 C CA . LEU A 1 206 ? 1.440 2.021 1.182 1.00 90.69 206 LEU A CA 1
ATOM 1572 C C . LEU A 1 206 ? 2.318 3.245 0.891 1.00 90.69 206 LEU A C 1
ATOM 1574 O O . LEU A 1 206 ? 3.276 3.128 0.130 1.00 90.69 206 LEU A O 1
ATOM 1578 N N . LEU A 1 207 ? 2.028 4.389 1.518 1.00 90.50 207 LEU A N 1
ATOM 1579 C CA . LEU A 1 207 ? 2.837 5.603 1.403 1.00 90.50 207 LEU A CA 1
ATOM 1580 C C . LEU A 1 207 ? 4.301 5.335 1.775 1.00 90.50 207 LEU A C 1
ATOM 1582 O O . LEU A 1 207 ? 5.200 5.662 1.002 1.00 90.50 207 LEU A O 1
ATOM 1586 N N . ARG A 1 208 ? 4.546 4.700 2.929 1.00 92.44 208 ARG A N 1
ATOM 1587 C CA . ARG A 1 208 ? 5.908 4.370 3.383 1.00 92.44 208 ARG A CA 1
ATOM 1588 C C . ARG A 1 208 ? 6.621 3.446 2.405 1.00 92.44 208 ARG A C 1
ATOM 1590 O O . ARG A 1 208 ? 7.746 3.738 2.009 1.00 92.44 208 ARG A O 1
ATOM 1597 N N . VAL A 1 209 ? 5.965 2.353 2.002 1.00 93.81 209 VAL A N 1
ATOM 1598 C CA . VAL A 1 209 ? 6.533 1.402 1.034 1.00 93.81 209 VAL A CA 1
ATOM 1599 C C . VAL A 1 209 ? 6.870 2.118 -0.273 1.00 93.81 209 VAL A C 1
ATOM 1601 O O . VAL A 1 209 ? 7.963 1.924 -0.793 1.00 93.81 209 VAL A O 1
ATOM 1604 N N . GLY A 1 210 ? 5.978 2.975 -0.778 1.00 91.75 210 GLY A N 1
ATOM 1605 C CA . GLY A 1 210 ? 6.187 3.747 -2.003 1.00 91.75 210 GLY A CA 1
ATOM 1606 C C . GLY A 1 210 ? 7.399 4.677 -1.926 1.00 91.75 210 GLY A C 1
ATOM 1607 O O . GLY A 1 210 ? 8.262 4.612 -2.800 1.00 91.75 210 GLY A O 1
ATOM 1608 N N . VAL A 1 211 ? 7.507 5.484 -0.862 1.00 92.25 211 VAL A N 1
ATOM 1609 C CA . VAL A 1 211 ? 8.645 6.401 -0.652 1.00 92.25 211 VAL A CA 1
ATOM 1610 C C . VAL A 1 211 ? 9.959 5.630 -0.543 1.00 92.25 211 VAL A C 1
ATOM 1612 O O . VAL A 1 211 ? 10.925 5.954 -1.234 1.00 92.25 211 VAL A O 1
ATOM 1615 N N . TYR A 1 212 ? 10.014 4.591 0.296 1.00 95.75 212 TYR A N 1
ATOM 1616 C CA . TYR A 1 212 ? 11.244 3.818 0.466 1.00 95.75 212 TYR A CA 1
ATOM 1617 C C . TYR A 1 212 ? 11.632 3.061 -0.803 1.00 95.75 212 TYR A C 1
ATOM 1619 O O . TYR A 1 212 ? 12.815 2.996 -1.126 1.00 95.75 212 TYR A O 1
ATOM 1627 N N . LEU A 1 213 ? 10.662 2.532 -1.552 1.00 95.00 213 LEU A N 1
ATOM 1628 C CA . LEU A 1 213 ? 10.916 1.861 -2.823 1.00 95.00 213 LEU A CA 1
ATOM 1629 C C . LEU A 1 213 ? 11.474 2.820 -3.872 1.00 95.00 213 LEU A C 1
ATOM 1631 O O . LEU A 1 213 ? 12.416 2.462 -4.580 1.00 95.00 213 LEU A O 1
ATOM 1635 N N . GLU A 1 214 ? 10.904 4.021 -3.978 1.00 93.19 214 GLU A N 1
ATOM 1636 C CA . GLU A 1 214 ? 11.410 5.064 -4.867 1.00 93.19 214 GLU A CA 1
ATOM 1637 C C . GLU A 1 214 ? 12.847 5.441 -4.497 1.00 93.19 214 GLU A C 1
ATOM 1639 O O . GLU A 1 214 ? 13.720 5.427 -5.365 1.00 93.19 214 GLU A O 1
ATOM 1644 N N . LEU A 1 215 ? 13.120 5.690 -3.213 1.00 94.88 215 LEU A N 1
ATOM 1645 C CA . LEU A 1 215 ? 14.461 6.017 -2.731 1.00 94.88 215 LEU A CA 1
ATOM 1646 C C . LEU A 1 215 ? 15.464 4.896 -3.028 1.00 94.88 215 LEU A C 1
ATOM 1648 O O . LEU A 1 215 ? 16.508 5.161 -3.615 1.00 94.88 215 LEU A O 1
ATOM 1652 N N . LEU A 1 216 ? 15.155 3.645 -2.682 1.00 97.12 216 LEU A N 1
ATOM 1653 C CA . LEU A 1 216 ? 16.059 2.511 -2.904 1.00 97.12 216 LEU A CA 1
ATOM 1654 C C . LEU A 1 216 ? 16.329 2.275 -4.395 1.00 97.12 216 LEU A C 1
ATOM 1656 O O . LEU A 1 216 ? 17.488 2.202 -4.802 1.00 97.12 216 LEU A O 1
ATOM 1660 N N . THR A 1 217 ? 15.270 2.247 -5.211 1.00 96.00 217 THR A N 1
ATOM 1661 C CA . THR A 1 217 ? 15.369 2.019 -6.661 1.00 96.00 217 THR A CA 1
ATOM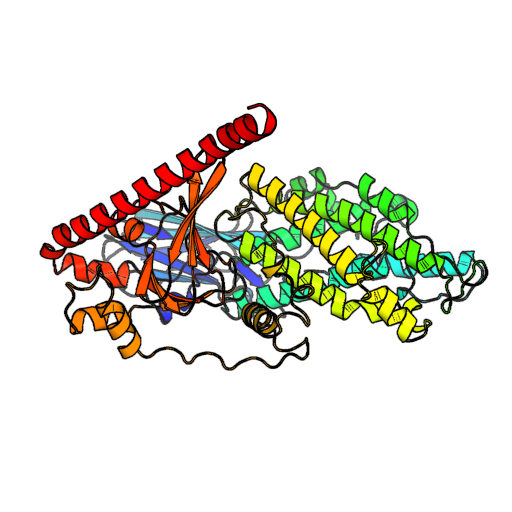 1662 C C . THR A 1 217 ? 16.170 3.131 -7.331 1.00 96.00 217 THR A C 1
ATOM 1664 O O . THR A 1 217 ? 17.139 2.875 -8.046 1.00 96.00 217 THR A O 1
ATOM 1667 N N . CYS A 1 218 ? 15.785 4.389 -7.110 1.00 95.75 218 CYS A N 1
ATOM 1668 C CA . CYS A 1 218 ? 16.404 5.508 -7.806 1.00 95.75 218 CYS A CA 1
ATOM 1669 C C . CYS A 1 218 ? 17.827 5.759 -7.318 1.00 95.75 218 CYS A C 1
ATOM 1671 O O . CYS A 1 218 ? 18.703 5.963 -8.152 1.00 95.75 218 CYS A O 1
ATOM 1673 N N . LEU A 1 219 ? 18.099 5.689 -6.011 1.00 96.62 219 LEU A N 1
ATOM 1674 C CA . LEU A 1 219 ? 19.466 5.838 -5.512 1.00 96.62 219 LEU A CA 1
ATOM 1675 C C . LEU A 1 219 ? 20.348 4.664 -5.951 1.00 96.62 219 LEU A C 1
ATOM 1677 O O . LEU A 1 219 ? 21.485 4.889 -6.350 1.00 96.62 219 LEU A O 1
ATOM 1681 N N . GLY A 1 220 ? 19.818 3.438 -5.988 1.00 97.50 220 GLY A N 1
ATOM 1682 C CA . GLY A 1 220 ? 20.513 2.281 -6.558 1.00 97.50 220 GLY A CA 1
ATOM 1683 C C . GLY A 1 220 ? 20.909 2.483 -8.016 1.00 97.50 220 GLY A C 1
ATOM 1684 O O . GLY A 1 220 ? 22.055 2.214 -8.379 1.00 97.50 220 GLY A O 1
ATOM 1685 N N . ILE A 1 221 ? 20.005 3.027 -8.835 1.00 97.44 221 ILE A N 1
ATOM 1686 C CA . ILE A 1 221 ? 20.306 3.410 -10.220 1.00 97.44 221 ILE A CA 1
ATOM 1687 C C . ILE A 1 221 ? 21.363 4.517 -10.263 1.00 97.44 221 ILE A C 1
ATOM 1689 O O . ILE A 1 221 ? 22.330 4.383 -11.007 1.00 97.44 221 ILE A O 1
ATOM 1693 N N . ILE A 1 222 ? 21.205 5.590 -9.483 1.00 96.75 222 ILE A N 1
ATOM 1694 C CA . ILE A 1 222 ? 22.119 6.743 -9.487 1.00 96.75 222 ILE A CA 1
ATOM 1695 C C . ILE A 1 222 ? 23.540 6.308 -9.126 1.00 96.75 222 ILE A C 1
ATOM 1697 O O . ILE A 1 222 ? 24.474 6.610 -9.866 1.00 96.75 222 ILE A O 1
ATOM 1701 N N . GLU A 1 223 ? 23.706 5.539 -8.049 1.00 97.31 223 GLU A N 1
ATOM 1702 C CA . GLU A 1 223 ? 25.010 4.995 -7.662 1.00 97.31 223 GLU A CA 1
ATOM 1703 C C . GLU A 1 223 ? 25.567 4.031 -8.717 1.00 97.31 223 GLU A C 1
ATOM 1705 O O . GLU A 1 223 ? 26.769 4.007 -8.968 1.00 97.31 223 GLU A O 1
ATOM 1710 N N . ALA A 1 224 ? 24.710 3.244 -9.375 1.00 97.38 224 ALA A N 1
ATOM 1711 C CA . ALA A 1 224 ? 25.137 2.287 -10.391 1.00 97.38 224 ALA A CA 1
ATOM 1712 C C . ALA A 1 224 ? 25.694 2.937 -11.663 1.00 97.38 224 ALA A C 1
ATOM 1714 O O . ALA A 1 224 ? 26.544 2.334 -12.323 1.00 97.38 224 ALA A O 1
ATOM 1715 N N . VAL A 1 225 ? 25.203 4.122 -12.030 1.00 96.62 225 VAL A N 1
ATOM 1716 C CA . VAL A 1 225 ? 25.577 4.808 -13.279 1.00 96.62 225 VAL A CA 1
ATOM 1717 C C . VAL A 1 225 ? 26.552 5.964 -13.069 1.00 96.62 225 VAL A C 1
ATOM 1719 O O . VAL A 1 225 ? 27.049 6.514 -14.050 1.00 96.62 225 VAL A O 1
ATOM 1722 N N . LYS A 1 226 ? 26.847 6.320 -11.814 1.00 95.44 226 LYS A N 1
ATOM 1723 C CA . LYS A 1 226 ? 27.662 7.480 -11.432 1.00 95.44 226 LYS A CA 1
ATOM 1724 C C . LYS A 1 226 ? 28.998 7.569 -12.173 1.00 95.44 226 LYS A C 1
ATOM 1726 O O . LYS A 1 226 ? 29.359 8.640 -12.651 1.00 95.44 226 LYS A O 1
ATOM 1731 N N . ASP A 1 227 ? 29.698 6.447 -12.322 1.00 93.56 227 ASP A N 1
ATOM 1732 C CA . ASP A 1 227 ? 30.997 6.396 -13.009 1.00 93.56 227 ASP A CA 1
ATOM 1733 C C . ASP A 1 227 ? 30.881 6.597 -14.534 1.00 93.56 227 ASP A C 1
ATOM 1735 O O . ASP A 1 227 ? 31.822 7.068 -15.173 1.00 93.56 227 ASP A O 1
ATOM 1739 N N . ASP A 1 228 ? 29.727 6.263 -15.123 1.00 92.12 228 ASP A N 1
ATOM 1740 C CA . ASP A 1 228 ? 29.484 6.336 -16.568 1.00 92.12 228 ASP A CA 1
ATOM 1741 C C . ASP A 1 228 ? 28.973 7.719 -17.007 1.00 92.12 228 ASP A C 1
ATOM 1743 O O . ASP A 1 228 ? 29.282 8.166 -18.116 1.00 92.12 228 ASP A O 1
ATOM 1747 N N . VAL A 1 229 ? 28.144 8.374 -16.183 1.00 93.31 229 VAL A N 1
ATOM 1748 C CA . VAL A 1 229 ? 27.419 9.602 -16.572 1.00 93.31 229 VAL A CA 1
ATOM 1749 C C . VAL A 1 229 ? 27.572 10.778 -15.604 1.00 93.31 229 VAL A C 1
ATOM 1751 O O . VAL A 1 229 ? 27.056 11.858 -15.888 1.00 93.31 229 VAL A O 1
ATOM 1754 N N . GLY A 1 230 ? 28.301 10.604 -14.502 1.00 93.81 230 GLY A N 1
ATOM 1755 C CA . GLY A 1 230 ? 28.391 11.580 -13.418 1.00 93.81 230 GLY A CA 1
ATOM 1756 C C . GLY A 1 230 ? 27.298 11.402 -12.362 1.00 93.81 230 GLY A C 1
ATOM 1757 O O . GLY A 1 230 ? 26.376 10.598 -12.511 1.00 93.81 230 GLY A O 1
ATOM 1758 N N . ASP A 1 231 ? 27.418 12.146 -11.262 1.00 94.75 231 ASP A N 1
ATOM 1759 C CA . ASP A 1 231 ? 26.429 12.110 -10.183 1.00 94.75 231 ASP A CA 1
ATOM 1760 C C . ASP A 1 231 ? 25.137 12.810 -10.618 1.00 94.75 231 ASP A C 1
ATOM 1762 O O . ASP A 1 231 ? 25.163 13.930 -11.128 1.00 94.75 231 ASP A O 1
ATOM 1766 N N . LEU A 1 232 ? 24.006 12.132 -10.429 1.00 95.38 232 LEU A N 1
ATOM 1767 C CA . LEU A 1 232 ? 22.684 12.662 -10.763 1.00 95.38 232 LEU A CA 1
ATOM 1768 C C . LEU A 1 232 ? 22.018 13.369 -9.570 1.00 95.38 232 LEU A C 1
ATOM 1770 O O . LEU A 1 232 ? 20.933 13.940 -9.736 1.00 95.38 232 LEU A O 1
ATOM 1774 N N . LEU A 1 233 ? 22.637 13.316 -8.385 1.00 94.94 233 LEU A N 1
ATOM 1775 C CA . LEU A 1 233 ? 22.262 14.139 -7.238 1.00 94.94 233 LEU A CA 1
ATOM 1776 C C . LEU A 1 233 ? 22.978 15.486 -7.282 1.00 94.94 233 LEU A C 1
ATOM 1778 O O . LEU A 1 233 ? 24.150 15.571 -7.653 1.00 94.94 233 LEU A O 1
ATOM 1782 N N . GLU A 1 234 ? 22.271 16.528 -6.858 1.00 94.38 234 GLU A N 1
ATOM 1783 C CA . GLU A 1 234 ? 22.884 17.826 -6.596 1.00 94.38 234 GLU A CA 1
ATOM 1784 C C . GLU A 1 234 ? 23.836 17.728 -5.378 1.00 94.38 234 GLU A C 1
ATOM 1786 O O . GLU A 1 234 ? 23.720 16.802 -4.565 1.00 94.38 234 GLU A O 1
ATOM 1791 N N . PRO A 1 235 ? 24.816 18.639 -5.220 1.00 96.25 235 PRO A N 1
ATOM 1792 C CA . PRO A 1 235 ? 25.832 18.523 -4.167 1.00 96.25 235 PRO A CA 1
ATOM 1793 C C . PRO A 1 235 ? 25.281 18.473 -2.732 1.00 96.25 235 PRO A C 1
ATOM 1795 O O . PRO A 1 235 ? 25.835 17.787 -1.873 1.00 96.25 235 PRO A O 1
ATOM 1798 N N . ASP A 1 236 ? 24.198 19.193 -2.463 1.00 96.06 236 ASP A N 1
ATOM 1799 C CA . ASP A 1 236 ? 23.488 19.211 -1.183 1.00 96.06 236 ASP A CA 1
ATOM 1800 C C . ASP A 1 236 ? 22.697 17.918 -0.939 1.00 96.06 236 ASP A C 1
ATOM 1802 O O . ASP A 1 236 ? 22.779 17.348 0.149 1.00 96.06 236 ASP A O 1
ATOM 1806 N N . GLU A 1 237 ? 22.009 17.396 -1.955 1.00 95.25 237 GLU A N 1
ATOM 1807 C CA . GLU A 1 237 ? 21.354 16.083 -1.913 1.00 95.25 237 GLU A CA 1
ATOM 1808 C C . GLU A 1 237 ? 22.366 14.959 -1.672 1.00 95.25 237 GLU A C 1
ATOM 1810 O O . GLU A 1 237 ? 22.128 14.065 -0.860 1.00 95.25 237 GLU A O 1
ATOM 1815 N N . ARG A 1 238 ? 23.526 15.020 -2.336 1.00 96.50 238 ARG A N 1
ATOM 1816 C CA . ARG A 1 238 ? 24.643 14.093 -2.130 1.00 96.50 238 ARG A CA 1
ATOM 1817 C C . ARG A 1 238 ? 25.141 14.140 -0.689 1.00 96.50 238 ARG A C 1
ATOM 1819 O O . ARG A 1 238 ? 25.250 13.095 -0.048 1.00 96.50 238 ARG A O 1
ATOM 1826 N N . ALA A 1 239 ? 25.397 15.338 -0.164 1.00 96.88 239 ALA A N 1
ATOM 1827 C CA . ALA A 1 239 ? 25.834 15.520 1.216 1.00 96.88 239 ALA A CA 1
ATOM 1828 C C . ALA A 1 239 ? 24.786 15.014 2.223 1.00 96.88 239 ALA A C 1
ATOM 1830 O O . ALA A 1 239 ? 25.141 14.352 3.204 1.00 96.88 239 ALA A O 1
ATOM 1831 N N . ALA A 1 240 ? 23.499 15.273 1.970 1.00 95.12 240 ALA A N 1
ATOM 1832 C CA . ALA A 1 240 ? 22.393 14.762 2.774 1.00 95.12 240 ALA A CA 1
ATOM 1833 C C . ALA A 1 240 ? 22.321 13.232 2.726 1.00 95.12 240 ALA A C 1
ATOM 1835 O O . ALA A 1 240 ? 22.240 12.599 3.780 1.00 95.12 240 ALA A O 1
ATOM 1836 N N . LEU A 1 241 ? 22.438 12.625 1.538 1.00 95.75 241 LEU A N 1
ATOM 1837 C CA . LEU A 1 241 ? 22.476 11.175 1.402 1.00 95.75 241 LEU A CA 1
ATOM 1838 C C . LEU A 1 241 ? 23.648 10.594 2.185 1.00 95.75 241 LEU A C 1
ATOM 1840 O O . LEU A 1 241 ? 23.442 9.597 2.851 1.00 95.75 241 LEU A O 1
ATOM 1844 N N . GLU A 1 242 ? 24.845 11.179 2.145 1.00 95.44 242 GLU A N 1
ATOM 1845 C CA . GLU A 1 242 ? 26.042 10.623 2.795 1.00 95.44 242 GLU A CA 1
ATOM 1846 C C . GLU A 1 242 ? 26.045 10.788 4.320 1.00 95.44 242 GLU A C 1
ATOM 1848 O O . GLU A 1 242 ? 26.422 9.864 5.047 1.00 95.44 242 GLU A O 1
ATOM 1853 N N . THR A 1 243 ? 25.613 11.949 4.815 1.00 94.56 243 THR A N 1
ATOM 1854 C CA . THR A 1 243 ? 25.783 12.338 6.227 1.00 94.56 243 THR A CA 1
ATOM 1855 C C . THR A 1 243 ? 24.483 12.343 7.028 1.00 94.56 243 THR A C 1
ATOM 1857 O O . THR A 1 243 ? 24.511 12.207 8.252 1.00 94.56 243 THR A O 1
ATOM 1860 N N . GLY A 1 244 ? 23.333 12.442 6.359 1.00 91.75 244 GLY A N 1
ATOM 1861 C CA . GLY A 1 244 ? 22.020 12.496 6.989 1.00 91.75 244 GLY A CA 1
ATOM 1862 C C . GLY A 1 244 ? 21.679 11.196 7.715 1.00 91.75 244 GLY A C 1
ATOM 1863 O O . GLY A 1 244 ? 21.736 10.103 7.140 1.00 91.75 244 GLY A O 1
ATOM 1864 N N . GLY A 1 245 ? 21.296 11.309 8.990 1.00 89.94 245 GLY A N 1
ATOM 1865 C CA . GLY A 1 245 ? 20.908 10.164 9.821 1.00 89.94 245 GLY A CA 1
ATOM 1866 C C . GLY A 1 245 ? 19.656 9.446 9.308 1.00 89.94 245 GLY A C 1
ATOM 1867 O O . GLY A 1 245 ? 19.603 8.220 9.327 1.00 89.94 245 GLY A O 1
ATOM 1868 N N . HIS A 1 246 ? 18.693 10.190 8.757 1.00 87.25 246 HIS A N 1
ATOM 1869 C CA . HIS A 1 246 ? 17.455 9.640 8.191 1.00 87.25 246 HIS A CA 1
ATOM 1870 C C . HIS A 1 246 ? 17.686 8.783 6.931 1.00 87.25 246 HIS A C 1
ATOM 1872 O O . HIS A 1 246 ? 16.855 7.943 6.601 1.00 87.25 246 HIS A O 1
ATOM 1878 N N . PHE A 1 247 ? 18.837 8.930 6.267 1.00 94.44 247 PHE A N 1
ATOM 1879 C CA . PHE A 1 247 ? 19.234 8.091 5.136 1.00 94.44 247 PHE A CA 1
ATOM 1880 C C . PHE A 1 247 ? 20.071 6.867 5.532 1.00 94.44 247 PHE A C 1
ATOM 1882 O O . PHE A 1 247 ? 20.367 6.050 4.665 1.00 94.44 247 PHE A O 1
ATOM 1889 N N . ALA A 1 248 ? 20.465 6.705 6.800 1.00 94.56 248 ALA A N 1
ATOM 1890 C CA . ALA A 1 248 ? 21.404 5.651 7.203 1.00 94.56 248 ALA A CA 1
ATOM 1891 C C . ALA A 1 248 ? 20.900 4.238 6.864 1.00 94.56 248 ALA A C 1
ATOM 1893 O O . ALA A 1 248 ? 21.614 3.458 6.233 1.00 94.56 248 ALA A O 1
ATOM 1894 N N . GLU A 1 249 ? 19.647 3.938 7.212 1.00 95.06 249 GLU A N 1
ATOM 1895 C CA . GLU A 1 249 ? 19.018 2.646 6.915 1.00 95.06 249 GLU A CA 1
ATOM 1896 C C . GLU A 1 249 ? 18.794 2.434 5.407 1.00 95.06 249 GLU A C 1
ATOM 1898 O O . GLU A 1 249 ? 18.894 1.307 4.921 1.00 95.06 249 GLU A O 1
ATOM 1903 N N . ILE A 1 250 ? 18.534 3.509 4.654 1.00 95.88 250 ILE A N 1
ATOM 1904 C CA . ILE A 1 250 ? 18.385 3.456 3.193 1.00 95.88 250 ILE A CA 1
ATOM 1905 C C . ILE A 1 250 ? 19.739 3.136 2.559 1.00 95.88 250 ILE A C 1
ATOM 1907 O O . ILE A 1 250 ? 19.849 2.149 1.839 1.00 95.88 250 ILE A O 1
ATOM 1911 N N . ARG A 1 251 ? 20.790 3.902 2.892 1.00 95.69 251 ARG A N 1
ATOM 1912 C CA . ARG A 1 251 ? 22.164 3.701 2.400 1.00 95.69 251 ARG A CA 1
ATOM 1913 C C . ARG A 1 251 ? 22.651 2.269 2.590 1.00 95.69 251 ARG A C 1
ATOM 1915 O O . ARG A 1 251 ? 23.287 1.724 1.696 1.00 95.69 251 ARG A O 1
ATOM 1922 N N . ALA A 1 252 ? 22.345 1.666 3.737 1.00 96.56 252 ALA A N 1
ATOM 1923 C CA . ALA A 1 252 ? 22.755 0.302 4.060 1.00 96.56 252 ALA A CA 1
ATOM 1924 C C . ALA A 1 252 ? 22.122 -0.776 3.154 1.00 96.56 252 ALA A C 1
ATOM 1926 O O . ALA A 1 252 ? 22.613 -1.902 3.133 1.00 96.56 252 ALA A O 1
ATOM 1927 N N . ARG A 1 253 ? 21.043 -0.449 2.430 1.00 96.88 253 ARG A N 1
ATOM 1928 C CA . ARG A 1 253 ? 20.255 -1.381 1.604 1.00 96.88 253 ARG A CA 1
ATOM 1929 C C . ARG A 1 253 ? 20.335 -1.107 0.102 1.00 96.88 253 ARG A C 1
ATOM 1931 O O . ARG A 1 253 ? 19.810 -1.900 -0.672 1.00 96.88 253 ARG A O 1
ATOM 1938 N N . ILE A 1 254 ? 20.975 -0.015 -0.316 1.00 95.75 254 ILE A N 1
ATOM 1939 C CA . ILE A 1 254 ? 21.179 0.283 -1.738 1.00 95.75 254 ILE A CA 1
ATOM 1940 C C . ILE A 1 254 ? 22.098 -0.789 -2.345 1.00 95.75 254 ILE A C 1
ATOM 1942 O O . ILE A 1 254 ? 23.193 -1.023 -1.833 1.00 95.75 254 ILE A O 1
ATOM 1946 N N . ASP A 1 255 ? 21.691 -1.388 -3.471 1.00 94.19 255 ASP A N 1
ATOM 1947 C CA . ASP A 1 255 ? 22.508 -2.341 -4.237 1.00 94.19 255 ASP A CA 1
ATOM 1948 C C . ASP A 1 255 ? 22.852 -1.815 -5.647 1.00 94.19 255 ASP A C 1
ATOM 1950 O O . ASP A 1 255 ? 22.193 -2.147 -6.640 1.00 94.19 255 ASP A O 1
ATOM 1954 N N . PRO A 1 256 ? 23.950 -1.050 -5.801 1.00 96.44 256 PRO A N 1
ATOM 1955 C CA . PRO A 1 256 ? 24.381 -0.572 -7.112 1.00 96.44 256 PRO A CA 1
ATOM 1956 C C . PRO A 1 256 ? 24.837 -1.705 -8.047 1.00 96.44 256 PRO A C 1
ATOM 1958 O O . PRO A 1 256 ? 25.037 -1.491 -9.243 1.00 96.44 256 PRO A O 1
ATOM 1961 N N . SER A 1 257 ? 25.106 -2.913 -7.539 1.00 95.50 257 SER A N 1
ATOM 1962 C CA . SER A 1 257 ? 25.598 -4.026 -8.35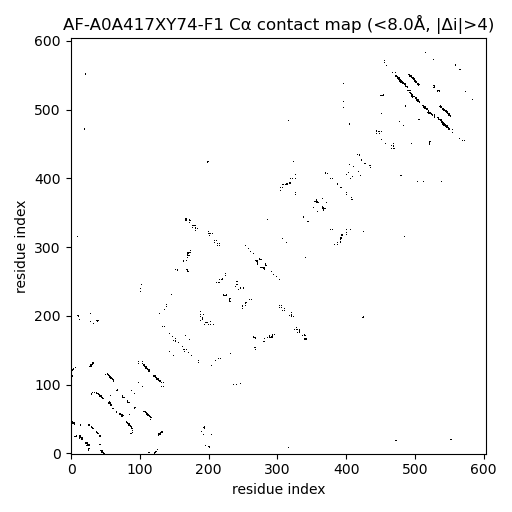8 1.00 95.50 257 SER A CA 1
ATOM 1963 C C . SER A 1 257 ? 24.492 -4.639 -9.218 1.00 95.50 257 SER A C 1
ATOM 1965 O O . SER A 1 257 ? 24.703 -4.828 -10.423 1.00 95.50 257 SER A O 1
ATOM 1967 N N . ALA A 1 258 ? 23.303 -4.849 -8.644 1.00 93.94 258 ALA A N 1
ATOM 1968 C CA . ALA A 1 258 ? 22.118 -5.282 -9.375 1.00 93.94 258 ALA A CA 1
ATOM 1969 C C . ALA A 1 258 ? 21.759 -4.269 -10.470 1.00 93.94 258 ALA A C 1
ATOM 1971 O O . ALA A 1 258 ? 21.636 -4.629 -11.644 1.00 93.94 258 ALA A O 1
ATOM 1972 N N . TRP A 1 259 ? 21.715 -2.981 -10.123 1.00 97.19 259 TRP A N 1
ATOM 1973 C CA . TRP A 1 259 ? 21.380 -1.912 -11.063 1.00 97.19 259 TRP A CA 1
ATOM 1974 C C . TRP A 1 259 ? 22.419 -1.731 -12.181 1.00 97.19 259 TRP A C 1
ATOM 1976 O O . TRP A 1 259 ? 22.043 -1.519 -13.337 1.00 97.19 259 TRP A O 1
ATOM 1986 N N . ARG A 1 260 ? 23.716 -1.959 -11.915 1.00 97.00 260 ARG A N 1
ATOM 1987 C CA . ARG A 1 260 ? 24.749 -2.035 -12.971 1.00 97.00 260 ARG A CA 1
ATOM 1988 C C . ARG A 1 260 ? 24.488 -3.165 -13.967 1.00 97.00 260 ARG A C 1
ATOM 1990 O O . ARG A 1 260 ? 24.788 -3.017 -15.153 1.00 97.00 260 ARG A O 1
ATOM 1997 N N . ALA A 1 261 ? 23.944 -4.301 -13.527 1.00 94.56 261 ALA A N 1
ATOM 1998 C CA . ALA A 1 261 ? 23.588 -5.396 -14.430 1.00 94.56 261 ALA A CA 1
ATOM 1999 C C . ALA A 1 261 ? 22.414 -5.019 -15.346 1.00 94.56 261 ALA A C 1
ATOM 2001 O O . ALA A 1 261 ? 22.461 -5.309 -16.545 1.00 94.56 261 ALA A O 1
ATOM 2002 N N . VAL A 1 262 ? 21.412 -4.312 -14.814 1.00 95.25 262 VAL A N 1
ATOM 2003 C CA . VAL A 1 262 ? 20.319 -3.742 -15.617 1.00 95.25 262 VAL A CA 1
ATOM 2004 C C . VAL A 1 262 ? 20.882 -2.720 -16.617 1.00 95.25 262 VAL A C 1
ATOM 2006 O O . VAL A 1 262 ? 20.484 -2.709 -17.785 1.00 95.25 262 VAL A O 1
ATOM 2009 N N . TRP A 1 263 ? 21.845 -1.885 -16.197 1.00 95.94 263 TRP A N 1
ATOM 2010 C CA . TRP A 1 263 ? 22.381 -0.772 -17.003 1.00 95.94 263 TRP A CA 1
ATOM 2011 C C . TRP A 1 263 ? 23.147 -1.251 -18.234 1.00 95.94 263 TRP A C 1
ATOM 2013 O O . TRP A 1 263 ? 23.153 -0.614 -19.288 1.00 95.94 263 TRP A O 1
ATOM 2023 N N . LYS A 1 264 ? 23.711 -2.458 -18.163 1.00 95.69 264 LYS A N 1
ATOM 2024 C CA . LYS A 1 264 ? 24.318 -3.145 -19.312 1.00 95.69 264 LYS A CA 1
ATOM 2025 C C . LYS A 1 264 ? 23.310 -3.538 -20.403 1.00 95.69 264 LYS A C 1
ATOM 2027 O O . LYS A 1 264 ? 23.732 -3.952 -21.477 1.00 95.69 264 LYS A O 1
ATOM 2032 N N . LYS A 1 265 ? 21.996 -3.439 -20.166 1.00 95.12 265 LYS A N 1
ATOM 2033 C CA . LYS A 1 265 ? 20.943 -3.714 -21.166 1.00 95.12 265 LYS A CA 1
ATOM 2034 C C . LYS A 1 265 ? 20.373 -2.460 -21.839 1.00 95.12 265 LYS A C 1
ATOM 2036 O O . LYS A 1 265 ? 19.315 -2.541 -22.452 1.00 95.12 265 LYS A O 1
ATOM 2041 N N . ARG A 1 266 ? 21.058 -1.319 -21.748 1.00 95.00 266 ARG A N 1
ATOM 2042 C CA . ARG A 1 266 ? 20.614 -0.029 -22.312 1.00 95.00 266 ARG A CA 1
ATOM 2043 C C . ARG A 1 266 ? 20.800 0.134 -23.823 1.00 95.00 266 ARG A C 1
ATOM 2045 O O . ARG A 1 266 ? 20.277 1.076 -24.406 1.00 95.00 266 ARG A O 1
ATOM 2052 N N . ASP A 1 267 ? 21.574 -0.735 -24.466 1.00 95.50 267 ASP A N 1
ATOM 2053 C CA . ASP A 1 267 ? 22.002 -0.475 -25.841 1.00 95.50 267 ASP A CA 1
ATOM 2054 C C . ASP A 1 267 ? 20.828 -0.508 -26.832 1.00 95.50 267 ASP A C 1
ATOM 2056 O O . ASP A 1 267 ? 20.105 -1.504 -26.930 1.00 95.50 267 ASP A O 1
ATOM 2060 N N . LEU A 1 268 ? 20.692 0.525 -27.662 1.00 94.88 268 LEU A N 1
ATOM 2061 C CA . LEU A 1 268 ? 19.741 0.571 -28.769 1.00 94.88 268 LEU A CA 1
ATOM 2062 C C . LEU A 1 268 ? 20.219 -0.277 -29.949 1.00 94.88 268 LEU A C 1
ATOM 2064 O O . LEU A 1 268 ? 21.409 -0.358 -30.268 1.00 94.88 268 LEU A O 1
ATOM 2068 N N . SER A 1 269 ? 19.276 -0.933 -30.625 1.00 93.19 269 SER A N 1
ATOM 2069 C CA . SER A 1 269 ? 19.555 -1.656 -31.868 1.00 93.19 269 SER A CA 1
ATOM 2070 C C . SER A 1 269 ? 19.017 -0.877 -33.064 1.00 93.19 269 SER A C 1
ATOM 2072 O O . SER A 1 269 ? 17.862 -1.040 -33.438 1.00 93.19 269 SER A O 1
ATOM 2074 N N . PHE A 1 270 ? 19.839 -0.026 -33.680 1.00 92.50 270 PHE A N 1
ATOM 2075 C CA . PHE A 1 270 ? 19.411 0.819 -34.803 1.00 92.50 270 PHE A CA 1
ATOM 2076 C C . PHE A 1 270 ? 19.102 0.021 -36.085 1.00 92.50 270 PHE A C 1
ATOM 2078 O O . PHE A 1 270 ? 19.790 -0.946 -36.424 1.00 92.50 270 PHE A O 1
ATOM 2085 N N . ALA A 1 271 ? 18.107 0.477 -36.858 1.00 85.31 271 ALA A N 1
ATOM 2086 C CA . ALA A 1 271 ? 17.608 -0.186 -38.075 1.00 85.31 271 ALA A CA 1
ATOM 2087 C C . ALA A 1 271 ? 18.656 -0.353 -39.194 1.00 85.31 271 ALA A C 1
ATOM 2089 O O . ALA A 1 271 ? 18.503 -1.192 -40.087 1.00 85.31 271 ALA A O 1
ATOM 2090 N N . ARG A 1 272 ? 19.727 0.450 -39.165 1.00 76.25 272 ARG A N 1
ATOM 2091 C CA . ARG A 1 272 ? 20.843 0.364 -40.117 1.00 76.25 272 ARG A CA 1
ATOM 2092 C C . ARG A 1 272 ? 21.566 -0.985 -40.049 1.00 76.25 272 ARG A C 1
ATOM 2094 O O . ARG A 1 272 ? 22.109 -1.416 -41.060 1.00 76.25 272 ARG A O 1
ATOM 2101 N N . PHE A 1 273 ? 21.549 -1.643 -38.891 1.00 66.25 273 PHE A N 1
ATOM 2102 C CA . PHE A 1 273 ? 22.399 -2.796 -38.598 1.00 66.25 273 PHE A CA 1
ATOM 2103 C C . PHE A 1 273 ? 21.620 -4.104 -38.364 1.00 66.25 273 PHE A C 1
ATOM 2105 O O . PHE A 1 273 ? 22.231 -5.099 -37.988 1.00 66.25 273 PHE A O 1
ATOM 2112 N N . GLY A 1 274 ? 20.294 -4.138 -38.576 1.00 65.00 274 GLY A N 1
ATOM 2113 C CA . GLY A 1 274 ? 19.483 -5.335 -38.310 1.00 65.00 274 GLY A CA 1
ATOM 2114 C C . GLY A 1 274 ? 18.189 -5.452 -39.125 1.00 65.00 274 GLY A C 1
ATOM 2115 O O . GLY A 1 274 ? 17.627 -4.458 -39.585 1.00 65.00 274 GLY A O 1
ATOM 2116 N N . THR A 1 275 ? 17.709 -6.691 -39.276 1.00 68.75 275 THR A N 1
ATOM 2117 C CA . THR A 1 275 ? 16.439 -7.068 -39.926 1.00 68.75 275 THR A CA 1
ATOM 2118 C C . THR A 1 275 ? 15.596 -7.936 -38.979 1.00 68.75 275 THR A C 1
ATOM 2120 O O . THR A 1 275 ? 16.175 -8.815 -38.340 1.00 68.75 275 THR A O 1
ATOM 2123 N N . PRO A 1 276 ? 14.260 -7.770 -38.899 1.00 82.94 276 PRO A N 1
ATOM 2124 C CA . PRO A 1 276 ? 13.431 -6.792 -39.613 1.00 82.94 276 PRO A CA 1
ATOM 2125 C C . PRO A 1 276 ? 13.608 -5.362 -39.073 1.00 82.94 276 PRO A C 1
ATOM 2127 O O . PRO A 1 276 ? 14.029 -5.174 -37.933 1.00 82.94 276 PRO A O 1
ATOM 2130 N N . ARG A 1 277 ? 13.294 -4.350 -39.890 1.00 87.31 277 ARG A N 1
ATOM 2131 C CA . ARG A 1 277 ? 13.259 -2.943 -39.458 1.00 87.31 277 ARG A CA 1
ATOM 2132 C C . ARG A 1 277 ? 11.894 -2.617 -38.862 1.00 87.31 277 ARG A C 1
ATOM 2134 O O . ARG A 1 277 ? 10.884 -2.930 -39.483 1.00 87.31 277 ARG A O 1
ATOM 2141 N N . LEU A 1 278 ? 11.881 -1.964 -37.705 1.00 88.25 278 LEU A N 1
ATOM 2142 C CA . LEU A 1 278 ? 10.682 -1.472 -37.027 1.00 88.25 278 LEU A CA 1
ATOM 2143 C C . LEU A 1 278 ? 10.865 0.028 -36.771 1.00 88.25 278 LEU A C 1
ATOM 2145 O O . LEU A 1 278 ? 11.225 0.455 -35.676 1.00 88.25 278 LEU A O 1
ATOM 2149 N N . GLY A 1 279 ? 10.708 0.819 -37.835 1.00 90.00 279 GLY A N 1
ATOM 2150 C CA . GLY A 1 279 ? 10.963 2.258 -37.800 1.00 90.00 279 GLY A CA 1
ATOM 2151 C C . GLY A 1 279 ? 12.461 2.585 -37.700 1.00 90.00 279 GLY A C 1
ATOM 2152 O O . GLY A 1 279 ? 13.234 2.105 -38.537 1.00 90.00 279 GLY A O 1
ATOM 2153 N N . PRO A 1 280 ? 12.896 3.403 -36.719 1.00 91.56 280 PRO A N 1
ATOM 2154 C CA . PRO A 1 280 ? 14.294 3.816 -36.587 1.00 91.56 280 PRO A CA 1
ATOM 2155 C C . PRO A 1 280 ? 15.194 2.737 -35.947 1.00 91.56 280 PRO A C 1
ATOM 2157 O O . PRO A 1 280 ? 16.425 2.832 -36.000 1.00 91.56 280 PRO A O 1
ATOM 2160 N N . VAL A 1 281 ? 14.602 1.675 -35.392 1.00 92.94 281 VAL A N 1
ATOM 2161 C CA . VAL A 1 281 ? 15.300 0.548 -34.754 1.00 92.94 281 VAL A CA 1
ATOM 2162 C C . VAL A 1 281 ? 15.055 -0.778 -35.487 1.00 92.94 281 VAL A C 1
ATOM 2164 O O . VAL A 1 281 ? 14.199 -0.896 -36.365 1.00 92.94 281 VAL A O 1
ATOM 2167 N N . SER A 1 282 ? 15.846 -1.798 -35.164 1.00 92.00 282 SER A N 1
ATOM 2168 C CA . SER A 1 282 ? 15.644 -3.170 -35.628 1.00 92.00 282 SER A CA 1
ATOM 2169 C C . SER A 1 282 ? 14.717 -3.944 -34.683 1.00 92.00 282 SER A C 1
ATOM 2171 O O . SER A 1 282 ? 14.536 -3.574 -33.522 1.00 92.00 282 SER A O 1
ATOM 2173 N N . GLY A 1 283 ? 14.187 -5.079 -35.144 1.00 85.75 283 GLY A N 1
ATOM 2174 C CA . GLY A 1 283 ? 13.381 -5.989 -34.326 1.00 85.75 283 GLY A CA 1
ATOM 2175 C C . GLY A 1 283 ? 14.094 -6.512 -33.071 1.00 85.75 283 GLY A C 1
ATOM 2176 O O . GLY A 1 283 ? 13.428 -6.869 -32.102 1.00 85.75 283 GLY A O 1
ATOM 2177 N N . LEU A 1 284 ? 15.434 -6.492 -33.030 1.00 88.75 284 LEU A N 1
ATOM 2178 C CA . LEU A 1 284 ? 16.193 -6.847 -31.825 1.00 88.75 284 LEU A CA 1
ATOM 2179 C C . LEU A 1 284 ? 15.959 -5.857 -30.674 1.00 88.75 284 LEU A C 1
ATOM 2181 O O . LEU A 1 284 ? 16.144 -6.234 -29.520 1.00 88.75 284 LEU A O 1
ATOM 2185 N N . ASN A 1 285 ? 15.531 -4.620 -30.952 1.00 91.75 285 ASN A N 1
ATOM 2186 C CA . ASN A 1 285 ? 15.265 -3.628 -29.910 1.00 91.75 285 ASN A CA 1
ATOM 2187 C C . ASN A 1 285 ? 14.111 -4.049 -28.989 1.00 91.75 285 ASN A C 1
ATOM 2189 O O . ASN A 1 285 ? 14.200 -3.872 -27.778 1.00 91.75 285 ASN A O 1
ATOM 2193 N N . LEU A 1 286 ? 13.082 -4.709 -29.536 1.00 87.19 286 LEU A N 1
ATOM 2194 C CA . LEU A 1 286 ? 11.989 -5.285 -28.745 1.00 87.19 286 LEU A CA 1
ATOM 2195 C C . LEU A 1 286 ? 12.487 -6.370 -27.779 1.00 87.19 286 LEU A C 1
ATOM 2197 O O . LEU A 1 286 ? 12.067 -6.412 -26.623 1.00 87.19 286 LEU A O 1
ATOM 2201 N N . LEU A 1 287 ? 13.416 -7.223 -28.227 1.00 85.19 287 LEU A N 1
ATOM 2202 C CA . LEU A 1 287 ? 14.031 -8.237 -27.364 1.00 85.19 287 LEU A CA 1
ATOM 2203 C C . LEU A 1 287 ? 14.875 -7.587 -26.263 1.00 85.19 287 LEU A C 1
ATOM 2205 O O . LEU A 1 287 ? 14.791 -8.000 -25.111 1.00 85.19 287 LEU A O 1
ATOM 2209 N N . ARG A 1 288 ? 15.625 -6.526 -26.589 1.00 90.00 288 ARG A N 1
ATOM 2210 C CA . ARG A 1 288 ? 16.405 -5.767 -25.600 1.00 90.00 288 ARG A CA 1
ATOM 2211 C C . ARG A 1 288 ? 15.515 -5.088 -24.561 1.00 90.00 288 ARG A C 1
ATOM 2213 O O . ARG A 1 288 ? 15.818 -5.190 -23.378 1.00 90.00 288 ARG A O 1
ATOM 2220 N N . LYS A 1 289 ? 14.398 -4.479 -24.974 1.00 90.25 289 LYS A N 1
ATOM 2221 C CA . LYS A 1 289 ? 13.377 -3.925 -24.065 1.00 90.25 289 LYS A CA 1
ATOM 2222 C C . LYS A 1 289 ? 12.826 -4.987 -23.119 1.00 90.25 289 LYS A C 1
ATOM 2224 O O . LYS A 1 289 ? 12.764 -4.761 -21.912 1.00 90.25 289 LYS A O 1
ATOM 2229 N N . ARG A 1 290 ? 12.465 -6.162 -23.645 1.00 86.12 290 ARG A N 1
ATOM 2230 C CA . ARG A 1 290 ? 11.991 -7.292 -22.832 1.00 86.12 290 ARG A CA 1
ATOM 2231 C C . ARG A 1 290 ? 13.041 -7.722 -21.808 1.00 86.12 290 ARG A C 1
ATOM 2233 O O . ARG A 1 290 ? 12.730 -7.820 -20.626 1.00 86.12 290 ARG A O 1
ATOM 2240 N N . ASP A 1 291 ? 14.272 -7.964 -22.249 1.00 86.56 291 ASP A N 1
ATOM 2241 C CA . ASP A 1 291 ? 15.343 -8.451 -21.376 1.00 86.56 291 ASP A CA 1
ATOM 2242 C C . ASP A 1 291 ? 15.722 -7.408 -20.306 1.00 86.56 291 ASP A C 1
ATOM 2244 O O . ASP A 1 291 ? 15.932 -7.766 -19.147 1.00 86.56 291 ASP A O 1
ATOM 2248 N N . ALA A 1 292 ? 15.756 -6.120 -20.670 1.00 91.12 292 ALA A N 1
ATOM 2249 C CA . ALA A 1 292 ? 15.956 -5.020 -19.729 1.00 91.12 292 ALA A CA 1
ATOM 2250 C C . ALA A 1 292 ? 14.823 -4.950 -18.696 1.00 91.12 292 ALA A C 1
ATOM 2252 O O . ALA A 1 292 ? 15.098 -4.842 -17.507 1.00 91.12 292 ALA A O 1
ATOM 2253 N N . THR A 1 293 ? 13.568 -5.086 -19.134 1.00 88.56 293 THR A N 1
ATOM 2254 C CA . THR A 1 293 ? 12.391 -5.085 -18.249 1.00 88.56 293 THR A CA 1
ATOM 2255 C C . THR A 1 293 ? 12.447 -6.230 -17.238 1.00 88.56 293 THR A C 1
ATOM 2257 O O . THR A 1 293 ? 12.201 -6.009 -16.058 1.00 88.56 293 THR A O 1
ATOM 2260 N N . LEU A 1 294 ? 12.808 -7.446 -17.664 1.00 86.38 294 LEU A N 1
ATOM 2261 C CA . LEU A 1 294 ? 12.893 -8.599 -16.759 1.00 86.38 294 LEU A CA 1
ATOM 2262 C C . LEU A 1 294 ? 13.986 -8.425 -15.696 1.00 86.38 294 LEU A C 1
ATOM 2264 O O . LEU A 1 294 ? 13.745 -8.709 -14.525 1.00 86.38 294 LEU A O 1
ATOM 2268 N N . LEU A 1 295 ? 15.170 -7.935 -16.084 1.00 90.31 295 LEU A N 1
ATOM 2269 C CA . LEU A 1 295 ? 16.244 -7.654 -15.123 1.00 90.31 295 LEU A CA 1
ATOM 2270 C C . LEU A 1 295 ? 15.893 -6.493 -14.191 1.00 90.31 295 LEU A C 1
ATOM 2272 O O . LEU A 1 295 ? 16.177 -6.575 -12.999 1.00 90.31 295 LEU A O 1
ATOM 2276 N N . PHE A 1 296 ? 15.253 -5.447 -14.717 1.00 92.88 296 PHE A N 1
ATOM 2277 C CA . PHE A 1 296 ? 14.767 -4.327 -13.917 1.00 92.88 296 PHE A CA 1
ATOM 2278 C C . PHE A 1 296 ? 13.778 -4.814 -12.858 1.00 92.88 296 PHE A C 1
ATOM 2280 O O . PHE A 1 296 ? 13.952 -4.507 -11.686 1.00 92.88 296 PHE A O 1
ATOM 2287 N N . LEU A 1 297 ? 12.770 -5.605 -13.248 1.00 89.75 297 LEU A N 1
ATOM 2288 C CA . LEU A 1 297 ? 11.772 -6.142 -12.319 1.00 89.75 297 LEU A CA 1
ATOM 2289 C C . LEU A 1 297 ? 12.414 -6.974 -11.208 1.00 89.75 297 LEU A C 1
ATOM 2291 O O . LEU A 1 297 ? 11.985 -6.882 -10.065 1.00 89.75 297 LEU A O 1
ATOM 2295 N N . HIS A 1 298 ? 13.447 -7.756 -11.524 1.00 90.81 298 HIS A N 1
ATOM 2296 C CA . HIS A 1 298 ? 14.161 -8.527 -10.512 1.00 90.81 298 HIS A CA 1
ATOM 2297 C C . HIS A 1 298 ? 14.860 -7.625 -9.485 1.00 90.81 298 HIS A C 1
ATOM 2299 O O . HIS A 1 298 ? 14.608 -7.777 -8.294 1.00 90.81 298 HIS A O 1
ATOM 2305 N N . ALA A 1 299 ? 15.671 -6.659 -9.936 1.00 94.94 299 ALA A N 1
ATOM 2306 C CA . ALA A 1 299 ? 16.354 -5.715 -9.044 1.00 94.94 299 ALA A CA 1
ATOM 2307 C C . ALA A 1 299 ? 15.352 -4.892 -8.214 1.00 94.94 299 ALA A C 1
ATOM 2309 O O . ALA A 1 299 ? 15.449 -4.820 -6.993 1.00 94.94 299 ALA A O 1
ATOM 2310 N N . HIS A 1 300 ? 14.316 -4.371 -8.871 1.00 94.56 300 HIS A N 1
ATOM 2311 C CA . HIS A 1 300 ? 13.257 -3.593 -8.238 1.00 94.56 300 HIS A CA 1
ATOM 2312 C C . HIS A 1 300 ? 12.464 -4.390 -7.189 1.00 94.56 300 HIS A C 1
ATOM 2314 O O . HIS A 1 300 ? 12.046 -3.833 -6.179 1.00 94.56 300 HIS A O 1
ATOM 2320 N N . HIS A 1 301 ? 12.246 -5.694 -7.390 1.00 93.94 301 HIS A N 1
ATOM 2321 C CA . HIS A 1 301 ? 11.575 -6.530 -6.392 1.00 93.94 301 HIS A CA 1
ATOM 2322 C C . HIS A 1 301 ? 12.459 -6.873 -5.188 1.00 93.94 301 HIS A C 1
ATOM 2324 O O . HIS A 1 301 ? 11.916 -7.101 -4.108 1.00 93.94 301 HIS A O 1
ATOM 2330 N N . GLU A 1 302 ? 13.787 -6.881 -5.327 1.00 95.44 302 GLU A N 1
ATOM 2331 C CA . GLU A 1 302 ? 14.676 -6.930 -4.160 1.00 95.44 302 GLU A CA 1
ATOM 2332 C C . GLU A 1 302 ? 14.636 -5.600 -3.387 1.00 95.44 302 GLU A C 1
ATOM 2334 O O . GLU A 1 302 ? 14.469 -5.615 -2.168 1.00 95.44 302 GLU A O 1
ATOM 2339 N N . ASP A 1 303 ? 14.636 -4.453 -4.076 1.00 97.00 303 ASP A N 1
ATOM 2340 C CA . ASP A 1 303 ? 14.426 -3.146 -3.430 1.00 97.00 303 ASP A CA 1
ATOM 2341 C C . ASP A 1 303 ? 13.052 -3.050 -2.743 1.00 97.00 303 ASP A C 1
ATOM 2343 O O . ASP A 1 303 ? 12.927 -2.474 -1.664 1.00 97.00 303 ASP A O 1
ATOM 2347 N N . LEU A 1 304 ? 12.016 -3.679 -3.305 1.00 95.81 304 LEU A N 1
ATOM 2348 C CA . LEU A 1 304 ? 10.686 -3.770 -2.697 1.00 95.81 304 LEU A CA 1
ATOM 2349 C C . LEU A 1 304 ? 10.683 -4.545 -1.378 1.00 95.81 304 LEU A C 1
ATOM 2351 O O . LEU A 1 304 ? 9.986 -4.148 -0.444 1.00 95.81 304 LEU A O 1
ATOM 2355 N N . LYS A 1 305 ? 11.477 -5.613 -1.258 1.00 96.75 305 LYS A N 1
ATOM 2356 C CA . LYS A 1 305 ? 11.637 -6.333 0.014 1.00 96.75 305 LYS A CA 1
ATOM 2357 C C . LYS A 1 305 ? 12.241 -5.425 1.086 1.00 96.75 305 LYS A C 1
ATOM 2359 O O . LYS A 1 305 ? 11.713 -5.346 2.194 1.00 96.75 305 LYS A O 1
ATOM 2364 N N . HIS A 1 306 ? 13.292 -4.690 0.732 1.00 97.19 306 HIS A N 1
ATOM 2365 C CA . HIS A 1 306 ? 13.918 -3.701 1.608 1.00 97.19 306 HIS A CA 1
ATOM 2366 C C . HIS A 1 306 ? 12.959 -2.556 1.976 1.00 97.19 306 HIS A C 1
ATOM 2368 O O . HIS A 1 306 ? 12.911 -2.143 3.134 1.00 97.19 306 HIS A O 1
ATOM 2374 N N . ALA A 1 307 ? 12.146 -2.078 1.031 1.00 96.81 307 ALA A N 1
ATOM 2375 C CA . ALA A 1 307 ? 11.144 -1.044 1.283 1.00 96.81 307 ALA A CA 1
ATOM 2376 C C . ALA A 1 307 ? 10.062 -1.503 2.276 1.00 96.81 307 ALA A C 1
ATOM 2378 O O . ALA A 1 307 ? 9.669 -0.732 3.150 1.00 96.81 307 ALA A O 1
ATOM 2379 N N . ILE A 1 308 ? 9.612 -2.762 2.187 1.00 96.50 308 ILE A N 1
ATOM 2380 C CA . ILE A 1 308 ? 8.670 -3.357 3.151 1.00 96.50 308 ILE A CA 1
ATOM 2381 C C . ILE A 1 308 ? 9.288 -3.433 4.553 1.00 96.50 308 ILE A C 1
ATOM 2383 O O . ILE A 1 308 ? 8.618 -3.109 5.531 1.00 96.50 308 ILE A O 1
ATOM 2387 N N . GLU A 1 309 ? 10.559 -3.831 4.667 1.00 96.12 309 GLU A N 1
ATOM 2388 C CA . GLU A 1 309 ? 11.265 -3.848 5.957 1.00 96.12 309 GLU A CA 1
ATOM 2389 C C . GLU A 1 309 ? 11.337 -2.455 6.588 1.00 96.12 309 GLU A C 1
ATOM 2391 O O . GLU A 1 309 ? 11.043 -2.310 7.774 1.00 96.12 309 GLU A O 1
ATOM 2396 N N . LEU A 1 310 ? 11.675 -1.432 5.797 1.00 95.62 310 LEU A N 1
ATOM 2397 C CA . LEU A 1 310 ? 11.743 -0.042 6.259 1.00 95.62 310 LEU A CA 1
ATOM 2398 C C . LEU A 1 310 ? 10.365 0.520 6.642 1.00 95.62 310 LEU A C 1
ATOM 2400 O O . LEU A 1 310 ? 10.248 1.252 7.623 1.00 95.62 310 LEU A O 1
ATOM 2404 N N . ALA A 1 311 ? 9.310 0.164 5.903 1.00 94.19 311 ALA A N 1
ATOM 2405 C CA . ALA A 1 311 ? 7.943 0.605 6.188 1.00 94.19 311 ALA A CA 1
ATOM 2406 C C . ALA A 1 311 ? 7.378 0.025 7.500 1.00 94.19 311 ALA A C 1
ATOM 2408 O O . ALA A 1 311 ? 6.495 0.633 8.124 1.00 94.19 311 ALA A O 1
ATOM 2409 N N . GLY A 1 312 ? 7.901 -1.131 7.919 1.00 93.25 312 GLY A N 1
ATOM 2410 C CA . GLY A 1 312 ? 7.443 -1.887 9.076 1.00 93.25 312 GLY A CA 1
ATOM 2411 C C . GLY A 1 312 ? 6.265 -2.821 8.761 1.00 93.25 312 GLY A C 1
ATOM 2412 O O . GLY A 1 312 ? 5.742 -2.837 7.643 1.00 93.25 312 GLY A O 1
ATOM 2413 N N . PRO A 1 313 ? 5.836 -3.634 9.744 1.00 92.12 313 PRO A N 1
ATOM 2414 C CA . PRO A 1 313 ? 4.854 -4.684 9.517 1.00 92.12 313 PRO A CA 1
ATOM 2415 C C . PRO A 1 313 ? 3.434 -4.140 9.297 1.00 92.12 313 PRO A C 1
ATOM 2417 O O . PRO A 1 313 ? 2.978 -3.257 10.022 1.00 92.12 313 PRO A O 1
ATOM 2420 N N . ASN A 1 314 ? 2.692 -4.760 8.379 1.00 90.38 314 ASN A N 1
ATOM 2421 C CA . ASN A 1 314 ? 1.245 -4.609 8.224 1.00 90.38 314 ASN A CA 1
ATOM 2422 C C . ASN A 1 314 ? 0.583 -5.993 8.162 1.00 90.38 314 ASN A C 1
ATOM 2424 O O . ASN A 1 314 ? 0.478 -6.629 7.115 1.00 90.38 314 ASN A O 1
ATOM 2428 N N . ARG A 1 315 ? 0.133 -6.479 9.321 1.00 82.44 315 ARG A N 1
ATOM 2429 C CA . ARG A 1 315 ? -0.517 -7.797 9.453 1.00 82.44 315 ARG A CA 1
ATOM 2430 C C . ARG A 1 315 ? -2.034 -7.739 9.272 1.00 82.44 315 ARG A C 1
ATOM 2432 O O . ARG A 1 315 ? -2.675 -8.780 9.201 1.00 82.44 315 ARG A O 1
ATOM 2439 N N . PHE A 1 316 ? -2.610 -6.534 9.220 1.00 77.81 316 PHE A N 1
ATOM 2440 C CA . PHE A 1 316 ? -4.054 -6.329 9.133 1.00 77.81 316 PHE A CA 1
ATOM 2441 C C . PHE A 1 316 ? -4.492 -6.476 7.676 1.00 77.81 316 PHE A C 1
ATOM 2443 O O . PHE A 1 316 ? -5.030 -7.521 7.319 1.00 77.81 316 PHE A O 1
ATOM 2450 N N . ASN A 1 317 ? -4.140 -5.526 6.803 1.00 81.44 317 ASN A N 1
ATOM 2451 C CA . ASN A 1 317 ? -4.753 -5.423 5.470 1.00 81.44 317 ASN A CA 1
ATOM 2452 C C . ASN A 1 317 ? -3.756 -5.340 4.307 1.00 81.44 317 ASN A C 1
ATOM 2454 O O . ASN A 1 317 ? -4.076 -4.845 3.223 1.00 81.44 317 ASN A O 1
ATOM 2458 N N . ALA A 1 318 ? -2.520 -5.779 4.533 1.00 85.88 318 ALA A N 1
ATOM 2459 C CA . ALA A 1 318 ? -1.483 -5.684 3.520 1.00 85.88 318 ALA A CA 1
ATOM 2460 C C . ALA A 1 318 ? -1.798 -6.496 2.256 1.00 85.88 318 ALA A C 1
ATOM 2462 O O . ALA A 1 318 ? -1.464 -6.028 1.175 1.00 85.88 318 ALA A O 1
ATOM 2463 N N . GLN A 1 319 ? -2.491 -7.640 2.352 1.00 91.62 319 GLN A N 1
ATOM 2464 C CA . GLN A 1 319 ? -2.933 -8.399 1.175 1.00 91.62 319 GLN A CA 1
ATOM 2465 C C . GLN A 1 319 ? -3.785 -7.535 0.234 1.00 91.62 319 GLN A C 1
ATOM 2467 O O . GLN A 1 319 ? -3.542 -7.499 -0.966 1.00 91.62 319 GLN A O 1
ATOM 2472 N N . GLU A 1 320 ? -4.769 -6.820 0.767 1.00 89.69 320 GLU A N 1
ATOM 2473 C CA . GLU A 1 320 ? -5.713 -6.005 0.006 1.00 89.69 320 GLU A CA 1
ATOM 2474 C C . GLU A 1 320 ? -4.987 -4.845 -0.690 1.00 89.69 320 GLU A C 1
ATOM 2476 O O . GLU A 1 320 ? -5.157 -4.635 -1.895 1.00 89.69 320 GLU A O 1
ATOM 2481 N N . THR A 1 321 ? -4.087 -4.170 0.035 1.00 87.69 321 THR A N 1
ATOM 2482 C CA . THR A 1 321 ? -3.175 -3.166 -0.532 1.00 87.69 321 THR A CA 1
ATOM 2483 C C . THR A 1 321 ? -2.293 -3.770 -1.629 1.00 87.69 321 THR A C 1
ATOM 2485 O O . THR A 1 321 ? -2.105 -3.169 -2.685 1.00 87.69 321 THR A O 1
ATOM 2488 N N . TRP A 1 322 ? -1.774 -4.982 -1.426 1.00 91.50 322 TRP A N 1
ATOM 2489 C CA . TRP A 1 322 ? -0.909 -5.670 -2.387 1.00 91.50 322 TRP A CA 1
ATOM 2490 C C . TRP A 1 322 ? -1.638 -6.005 -3.688 1.00 91.50 322 TRP A C 1
ATOM 2492 O O . TRP A 1 322 ? -1.122 -5.782 -4.785 1.00 91.50 322 TRP A O 1
ATOM 2502 N N . GLN A 1 323 ? -2.871 -6.499 -3.573 1.00 92.31 323 GLN A N 1
ATOM 2503 C CA . GLN A 1 323 ? -3.737 -6.780 -4.712 1.00 92.31 323 GLN A CA 1
ATOM 2504 C C . GLN A 1 323 ? -4.083 -5.498 -5.477 1.00 92.31 323 GLN A C 1
ATOM 2506 O O . GLN A 1 323 ? -4.078 -5.510 -6.709 1.00 92.31 323 GLN A O 1
ATOM 2511 N N . ARG A 1 324 ? -4.322 -4.387 -4.769 1.00 89.12 324 ARG A N 1
ATOM 2512 C CA . ARG A 1 324 ? -4.506 -3.066 -5.382 1.00 89.12 324 ARG A CA 1
ATOM 2513 C C . ARG A 1 324 ? -3.275 -2.639 -6.187 1.00 89.12 324 ARG A C 1
ATOM 2515 O O . ARG A 1 324 ? -3.400 -2.364 -7.378 1.00 89.12 324 ARG A O 1
ATOM 2522 N N . VAL A 1 325 ? -2.085 -2.665 -5.584 1.00 89.25 325 VAL A N 1
ATOM 2523 C CA . VAL A 1 325 ? -0.822 -2.294 -6.256 1.00 89.25 325 VAL A CA 1
ATOM 2524 C C . VAL A 1 325 ? -0.563 -3.160 -7.492 1.00 89.25 325 VAL A C 1
ATOM 2526 O O . VAL A 1 325 ? -0.076 -2.671 -8.516 1.00 89.25 325 VAL A O 1
ATOM 2529 N N . PHE A 1 326 ? -0.902 -4.449 -7.421 1.00 92.12 326 PHE A N 1
ATOM 2530 C CA . PHE A 1 326 ? -0.821 -5.349 -8.566 1.00 92.12 326 PHE A CA 1
ATOM 2531 C C . PHE A 1 326 ? -1.755 -4.916 -9.708 1.00 92.12 326 PHE A C 1
ATOM 2533 O O . PHE A 1 326 ? -1.309 -4.826 -10.853 1.00 92.12 326 PHE A O 1
ATOM 2540 N N . ARG A 1 327 ? -3.021 -4.595 -9.414 1.00 90.38 327 ARG A N 1
ATOM 2541 C CA . ARG A 1 327 ? -3.977 -4.109 -10.424 1.00 90.38 327 ARG A CA 1
ATOM 2542 C C . ARG A 1 327 ? -3.554 -2.773 -11.032 1.00 90.38 327 ARG A C 1
ATOM 2544 O O . ARG A 1 327 ? -3.689 -2.591 -12.240 1.00 90.38 327 ARG A O 1
ATOM 2551 N N . ASP A 1 328 ? -2.978 -1.871 -10.243 1.00 88.38 328 ASP A N 1
ATOM 2552 C CA . ASP A 1 328 ? -2.441 -0.606 -10.759 1.00 88.38 328 ASP A CA 1
ATOM 2553 C C . ASP A 1 328 ? -1.263 -0.833 -11.715 1.00 88.38 328 ASP A C 1
ATOM 2555 O O . ASP A 1 328 ? -1.144 -0.143 -12.728 1.00 88.38 328 ASP A O 1
ATOM 2559 N N . ALA A 1 329 ? -0.442 -1.862 -11.480 1.00 88.06 329 ALA A N 1
ATOM 2560 C CA . ALA A 1 329 ? 0.576 -2.274 -12.442 1.00 88.06 329 ALA A CA 1
ATOM 2561 C C . ALA A 1 329 ? -0.035 -2.796 -13.751 1.00 88.06 329 ALA A C 1
ATOM 2563 O O . ALA A 1 329 ? 0.436 -2.435 -14.828 1.00 88.06 329 ALA A O 1
ATOM 2564 N N . GLU A 1 330 ? -1.094 -3.608 -13.686 1.00 86.94 330 GLU A N 1
ATOM 2565 C CA . GLU A 1 330 ? -1.797 -4.075 -14.887 1.00 86.94 330 GLU A CA 1
ATOM 2566 C C . GLU A 1 330 ? -2.400 -2.909 -15.685 1.00 86.94 330 GLU A C 1
ATOM 2568 O O . GLU A 1 330 ? -2.271 -2.869 -16.911 1.00 86.94 330 GLU A O 1
ATOM 2573 N N . ARG A 1 331 ? -2.993 -1.918 -15.005 1.00 85.88 331 ARG A N 1
ATOM 2574 C CA . ARG A 1 331 ? -3.502 -0.689 -15.638 1.00 85.88 331 ARG A CA 1
ATOM 2575 C C . ARG A 1 331 ? -2.390 0.123 -16.285 1.00 85.88 331 ARG A C 1
ATOM 2577 O O . ARG A 1 331 ? -2.544 0.539 -17.432 1.00 85.88 331 ARG A O 1
ATOM 2584 N N . ALA A 1 332 ? -1.282 0.333 -15.577 1.00 86.31 332 ALA A N 1
ATOM 2585 C CA . ALA A 1 332 ? -0.131 1.060 -16.101 1.00 86.31 332 ALA A CA 1
ATOM 2586 C C . ALA A 1 332 ? 0.430 0.371 -17.350 1.00 86.31 332 ALA A C 1
ATOM 2588 O O . ALA A 1 332 ? 0.692 1.024 -18.356 1.00 86.31 332 ALA A O 1
ATOM 2589 N N . VAL A 1 333 ? 0.530 -0.961 -17.341 1.00 82.81 333 VAL A N 1
ATOM 2590 C CA . VAL A 1 333 ? 0.909 -1.739 -18.527 1.00 82.81 333 VAL A CA 1
ATOM 2591 C C . VAL A 1 333 ? -0.068 -1.477 -19.675 1.00 82.81 333 VAL A C 1
ATOM 2593 O O . VAL A 1 333 ? 0.374 -1.086 -20.754 1.00 82.81 333 VAL A O 1
ATOM 2596 N N . LEU A 1 334 ? -1.379 -1.621 -19.453 1.00 79.56 334 LEU A N 1
ATOM 2597 C CA . LEU A 1 334 ? -2.402 -1.397 -20.483 1.00 79.56 334 LEU A CA 1
ATOM 2598 C C . LEU A 1 334 ? -2.347 0.018 -21.083 1.00 79.56 334 LEU A C 1
ATOM 2600 O O . LEU A 1 334 ? -2.420 0.162 -22.303 1.00 79.56 334 LEU A O 1
ATOM 2604 N N . ARG A 1 335 ? -2.163 1.052 -20.252 1.00 83.69 335 ARG A N 1
ATOM 2605 C CA . ARG A 1 335 ? -2.056 2.455 -20.692 1.00 83.69 335 ARG A CA 1
ATOM 2606 C C . ARG A 1 335 ? -0.726 2.769 -21.377 1.00 83.69 335 ARG A C 1
ATOM 2608 O O . ARG A 1 335 ? -0.682 3.595 -22.285 1.00 83.69 335 ARG A O 1
ATOM 2615 N N . SER A 1 336 ? 0.363 2.131 -20.951 1.00 84.81 336 SER A N 1
ATOM 2616 C CA . SER A 1 336 ? 1.720 2.472 -21.391 1.00 84.81 336 SER A CA 1
ATOM 2617 C C . SER A 1 336 ? 2.130 1.845 -22.712 1.00 84.81 336 SER A C 1
ATOM 2619 O O . SER A 1 336 ? 3.069 2.335 -23.321 1.00 84.81 336 SER A O 1
ATOM 2621 N N . VAL A 1 337 ? 1.505 0.761 -23.178 1.00 81.56 337 VAL A N 1
ATOM 2622 C CA . VAL A 1 337 ? 2.127 -0.048 -24.244 1.00 81.56 337 VAL A CA 1
ATOM 2623 C C . VAL A 1 337 ? 2.351 0.681 -25.554 1.00 81.56 337 VAL A C 1
ATOM 2625 O O . VAL A 1 337 ? 3.414 0.509 -26.147 1.00 81.56 337 VAL A O 1
ATOM 2628 N N . ALA A 1 338 ? 1.400 1.501 -25.997 1.00 83.69 338 ALA A N 1
ATOM 2629 C CA . ALA A 1 338 ? 1.567 2.240 -27.243 1.00 83.69 338 ALA A CA 1
ATOM 2630 C C . ALA A 1 338 ? 2.789 3.176 -27.189 1.00 83.69 338 ALA A C 1
ATOM 2632 O O . ALA A 1 338 ? 3.539 3.254 -28.157 1.00 83.69 338 ALA A O 1
ATOM 2633 N N . ALA A 1 339 ? 3.010 3.828 -26.043 1.00 88.56 339 ALA A N 1
ATOM 2634 C CA . ALA A 1 339 ? 4.134 4.733 -25.824 1.00 88.56 339 ALA A CA 1
ATOM 2635 C C . ALA A 1 339 ? 5.436 3.994 -25.467 1.00 88.56 339 ALA A C 1
ATOM 2637 O O . ALA A 1 339 ? 6.510 4.389 -25.895 1.00 88.56 339 ALA A O 1
ATOM 2638 N N . GLY A 1 340 ? 5.361 2.904 -24.701 1.00 88.44 340 GLY A N 1
ATOM 2639 C CA . GLY A 1 340 ? 6.516 2.118 -24.271 1.00 88.44 340 GLY A CA 1
ATOM 2640 C C . GLY A 1 340 ? 7.119 1.271 -25.392 1.00 88.44 340 GLY A C 1
ATOM 2641 O O . GLY A 1 340 ? 8.321 1.008 -25.403 1.00 88.44 340 GLY A O 1
ATOM 2642 N N . PHE A 1 341 ? 6.307 0.852 -26.362 1.00 89.94 341 PHE A N 1
ATOM 2643 C CA . PHE A 1 341 ? 6.726 -0.015 -27.463 1.00 89.94 341 PHE A CA 1
ATOM 2644 C C . PHE A 1 341 ? 6.319 0.567 -28.829 1.00 89.94 341 PHE A C 1
ATOM 2646 O O . PHE A 1 341 ? 5.547 -0.068 -29.559 1.00 89.94 341 PHE A O 1
ATOM 2653 N N . PRO A 1 342 ? 6.846 1.747 -29.217 1.00 91.94 342 PRO A N 1
ATOM 2654 C CA . PRO A 1 342 ? 6.563 2.370 -30.512 1.00 91.94 342 PRO A CA 1
ATOM 2655 C C . PRO A 1 342 ? 6.891 1.450 -31.699 1.00 91.94 342 PRO A C 1
ATOM 2657 O O . PRO A 1 342 ? 6.250 1.531 -32.747 1.00 91.94 342 PRO A O 1
ATOM 2660 N N . GLU A 1 343 ? 7.821 0.501 -31.531 1.00 90.56 343 GLU A N 1
ATOM 2661 C CA . GLU A 1 343 ? 8.165 -0.510 -32.534 1.00 90.56 343 GLU A CA 1
ATOM 2662 C C . GLU A 1 343 ? 6.956 -1.348 -32.985 1.00 90.56 343 GLU A C 1
ATOM 2664 O O . GLU A 1 343 ? 6.890 -1.776 -34.140 1.00 90.56 343 GLU A O 1
ATOM 2669 N N . LEU A 1 344 ? 5.979 -1.569 -32.097 1.00 88.38 344 LEU A N 1
ATOM 2670 C CA . LEU A 1 344 ? 4.761 -2.321 -32.407 1.00 88.38 344 LEU A CA 1
ATOM 2671 C C . LEU A 1 344 ? 3.853 -1.581 -33.396 1.00 88.38 344 LEU A C 1
ATOM 2673 O O . LEU A 1 344 ? 3.070 -2.226 -34.093 1.00 88.38 344 LEU A O 1
ATOM 2677 N N . GLY A 1 345 ? 3.964 -0.252 -33.486 1.00 89.69 345 GLY A N 1
ATOM 2678 C CA . GLY A 1 345 ? 3.229 0.565 -34.453 1.00 89.69 345 GLY A CA 1
ATOM 2679 C C . GLY A 1 345 ? 3.616 0.285 -35.909 1.00 89.69 345 GLY A C 1
ATOM 2680 O O . GLY A 1 345 ? 2.825 0.548 -36.810 1.00 89.69 345 GLY A O 1
ATOM 2681 N N . PHE A 1 346 ? 4.793 -0.304 -36.142 1.00 90.00 346 PHE A N 1
ATOM 2682 C CA . PHE A 1 346 ? 5.276 -0.673 -37.477 1.00 90.00 346 PHE A CA 1
ATOM 2683 C C . PHE A 1 346 ? 4.871 -2.093 -37.901 1.00 90.00 346 PHE A C 1
ATOM 2685 O O . PHE A 1 346 ? 5.137 -2.495 -39.034 1.00 90.00 346 PHE A O 1
ATOM 2692 N N . LEU A 1 347 ? 4.243 -2.869 -37.011 1.00 86.38 347 LEU A N 1
ATOM 2693 C CA . LEU A 1 347 ? 3.751 -4.208 -37.325 1.00 86.38 347 LEU A CA 1
ATOM 2694 C C . LEU A 1 347 ? 2.337 -4.152 -37.930 1.00 86.38 347 LEU A C 1
ATOM 2696 O O . LEU A 1 347 ? 1.516 -3.338 -37.504 1.00 86.38 347 LEU A O 1
ATOM 2700 N N . PRO A 1 348 ? 1.990 -5.064 -38.860 1.00 87.62 348 PRO A N 1
ATOM 2701 C CA . PRO A 1 348 ? 0.606 -5.248 -39.289 1.00 87.62 348 PRO A CA 1
ATOM 2702 C C . PRO A 1 348 ? -0.315 -5.521 -38.093 1.00 87.62 348 PRO A C 1
ATOM 2704 O O . PRO A 1 348 ? 0.072 -6.245 -37.175 1.00 87.62 348 PRO A O 1
ATOM 2707 N N . ALA A 1 349 ? -1.555 -5.021 -38.126 1.00 83.81 349 ALA A N 1
ATOM 2708 C CA . ALA A 1 349 ? -2.491 -5.113 -36.999 1.00 83.81 349 ALA A CA 1
ATOM 2709 C C . ALA A 1 349 ? -2.654 -6.546 -36.454 1.00 83.81 349 ALA A C 1
ATOM 2711 O O . ALA A 1 349 ? -2.559 -6.754 -35.250 1.00 83.81 349 ALA A O 1
ATOM 2712 N N . ALA A 1 350 ? -2.792 -7.547 -37.331 1.00 80.12 350 ALA A N 1
ATOM 2713 C CA . ALA A 1 350 ? -2.898 -8.952 -36.928 1.00 80.12 350 ALA A CA 1
ATOM 2714 C C . ALA A 1 350 ? -1.628 -9.485 -36.235 1.00 80.12 350 ALA A C 1
ATOM 2716 O O . ALA A 1 350 ? -1.718 -10.297 -35.317 1.00 80.12 350 ALA A O 1
ATOM 2717 N N . ALA A 1 351 ? -0.444 -9.029 -36.658 1.00 78.69 351 ALA A N 1
ATOM 2718 C CA . ALA A 1 351 ? 0.824 -9.399 -36.035 1.00 78.69 351 ALA A CA 1
ATOM 2719 C C . ALA A 1 351 ? 1.001 -8.699 -34.681 1.00 78.69 351 ALA A C 1
ATOM 2721 O O . ALA A 1 351 ? 1.429 -9.331 -33.722 1.00 78.69 351 ALA A O 1
ATOM 2722 N N . ARG A 1 352 ? 0.611 -7.423 -34.583 1.00 81.88 352 ARG A N 1
ATOM 2723 C CA . ARG A 1 352 ? 0.592 -6.669 -33.325 1.00 81.88 352 ARG A CA 1
ATOM 2724 C C . ARG A 1 352 ? -0.335 -7.321 -32.297 1.00 81.88 352 ARG A C 1
ATOM 2726 O O . ARG A 1 352 ? 0.102 -7.601 -31.188 1.00 81.88 352 ARG A O 1
ATOM 2733 N N . GLU A 1 353 ? -1.568 -7.638 -32.686 1.00 75.44 353 GLU A N 1
ATOM 2734 C CA . GLU A 1 353 ? -2.535 -8.361 -31.845 1.00 75.44 353 GLU A CA 1
ATOM 2735 C C . GLU A 1 353 ? -2.009 -9.736 -31.418 1.00 75.44 353 GLU A C 1
ATOM 2737 O O . GLU A 1 353 ? -2.111 -10.120 -30.254 1.00 75.44 353 GLU A O 1
ATOM 2742 N N . ALA A 1 354 ? -1.375 -10.475 -32.333 1.00 73.25 354 ALA A N 1
ATOM 2743 C CA . ALA A 1 354 ? -0.759 -11.754 -32.004 1.00 73.25 354 ALA A CA 1
ATOM 2744 C C . ALA A 1 354 ? 0.373 -11.615 -30.972 1.00 73.25 354 ALA A C 1
ATOM 2746 O O . ALA A 1 354 ? 0.425 -12.386 -30.017 1.00 73.25 354 ALA A O 1
ATOM 2747 N N . VAL A 1 355 ? 1.262 -10.634 -31.135 1.00 73.19 355 VAL A N 1
ATOM 2748 C CA . VAL A 1 355 ? 2.362 -10.381 -30.191 1.00 73.19 355 VAL A CA 1
ATOM 2749 C C . VAL A 1 355 ? 1.822 -10.000 -28.812 1.00 73.19 355 VAL A C 1
ATOM 2751 O O . VAL A 1 355 ? 2.318 -10.496 -27.804 1.00 73.19 355 VAL A O 1
ATOM 2754 N N . LEU A 1 356 ? 0.790 -9.160 -28.754 1.00 72.19 356 LEU A N 1
ATOM 2755 C CA . LEU A 1 356 ? 0.233 -8.670 -27.496 1.00 72.19 356 LEU A CA 1
ATOM 2756 C C . LEU A 1 356 ? -0.611 -9.727 -26.766 1.00 72.19 356 LEU A C 1
ATOM 2758 O O . LEU A 1 356 ? -0.394 -9.963 -25.575 1.00 72.19 356 LEU A O 1
ATOM 2762 N N . TRP A 1 357 ? -1.525 -10.399 -27.475 1.00 67.81 357 TRP A N 1
ATOM 2763 C CA . TRP A 1 357 ? -2.630 -11.143 -26.858 1.00 67.81 357 TRP A CA 1
ATOM 2764 C C . TRP A 1 357 ? -2.700 -12.641 -27.175 1.00 67.81 357 TRP A C 1
ATOM 2766 O O . TRP A 1 357 ? -3.295 -13.377 -26.385 1.00 67.81 357 TRP A O 1
ATOM 2776 N N . ARG A 1 358 ? -2.141 -13.147 -28.291 1.00 59.53 358 ARG A N 1
ATOM 2777 C CA . ARG A 1 358 ? -2.422 -14.540 -28.717 1.00 59.53 358 ARG A CA 1
ATOM 2778 C C . ARG A 1 358 ? -1.973 -15.568 -27.678 1.00 59.53 358 ARG A C 1
ATOM 2780 O O . ARG A 1 358 ? -0.788 -15.799 -27.480 1.00 59.53 358 ARG A O 1
ATOM 2787 N N . ARG A 1 359 ? -2.940 -16.282 -27.105 1.00 46.88 359 ARG A N 1
ATOM 2788 C CA . ARG A 1 359 ? -2.746 -17.524 -26.351 1.00 46.88 359 ARG A CA 1
ATOM 2789 C C . ARG A 1 359 ? -2.881 -18.686 -27.339 1.00 46.88 359 ARG A C 1
ATOM 2791 O O . ARG A 1 359 ? -3.990 -19.150 -27.583 1.00 46.88 359 ARG A O 1
ATOM 2798 N N . LEU A 1 360 ? -1.804 -19.094 -28.012 1.00 33.16 360 LEU A N 1
ATOM 2799 C CA . LEU A 1 360 ? -1.907 -20.204 -28.968 1.00 33.16 360 LEU A CA 1
ATOM 2800 C C . LEU A 1 360 ? -2.038 -21.533 -28.211 1.00 33.16 360 LEU A C 1
ATOM 2802 O O . LEU A 1 360 ? -1.116 -21.981 -27.530 1.00 33.16 360 LEU A O 1
ATOM 2806 N N . GLY A 1 361 ? -3.210 -22.157 -28.338 1.00 38.47 361 GLY A N 1
ATOM 2807 C CA . GLY A 1 361 ? -3.421 -23.559 -27.999 1.00 38.47 361 GLY A CA 1
ATOM 2808 C C . GLY A 1 361 ? -2.705 -24.440 -29.023 1.00 38.47 361 GLY A C 1
ATOM 2809 O O . GLY A 1 361 ? -2.997 -24.344 -30.209 1.00 38.47 361 GLY A O 1
ATOM 2810 N N . PHE A 1 362 ? -1.802 -25.290 -28.530 1.00 32.16 362 PHE A N 1
ATOM 2811 C CA . PHE A 1 362 ? -0.781 -26.083 -29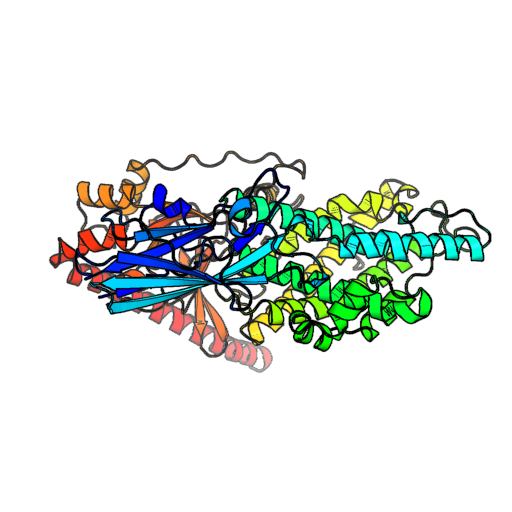.234 1.00 32.16 362 PHE A CA 1
ATOM 2812 C C . PHE A 1 362 ? 0.525 -25.318 -29.534 1.00 32.16 362 PHE A C 1
ATOM 2814 O O . PHE A 1 362 ? 0.579 -24.431 -30.378 1.00 32.16 362 PHE A O 1
ATOM 2821 N N . ALA A 1 363 ? 1.587 -25.730 -28.821 1.00 35.44 363 ALA A N 1
ATOM 2822 C CA . ALA A 1 363 ? 2.964 -25.202 -28.787 1.00 35.44 363 ALA A CA 1
ATOM 2823 C C . ALA A 1 363 ? 3.285 -24.024 -27.828 1.00 35.44 363 ALA A C 1
ATOM 2825 O O . ALA A 1 363 ? 4.228 -23.275 -28.056 1.00 35.44 363 ALA A O 1
ATOM 2826 N N . GLY A 1 364 ? 2.588 -23.921 -26.689 1.00 39.34 364 GLY A N 1
ATOM 2827 C CA . GLY A 1 364 ? 3.212 -23.532 -25.408 1.00 39.34 364 GLY A CA 1
ATOM 2828 C C . GLY A 1 364 ? 3.647 -22.075 -25.172 1.00 39.34 364 GLY A C 1
ATOM 2829 O O . GLY A 1 364 ? 4.227 -21.819 -24.121 1.00 39.34 364 GLY A O 1
ATOM 2830 N N . ALA A 1 365 ? 3.364 -21.118 -26.062 1.00 42.50 365 ALA A N 1
ATOM 2831 C CA . ALA A 1 365 ? 3.650 -19.698 -25.821 1.00 42.50 365 ALA A CA 1
ATOM 2832 C C . ALA A 1 365 ? 2.367 -18.848 -25.792 1.00 42.50 365 ALA A C 1
ATOM 2834 O O . ALA A 1 365 ? 1.599 -18.811 -26.756 1.00 42.50 365 ALA A O 1
ATOM 2835 N N . SER A 1 366 ? 2.150 -18.160 -24.668 1.00 55.12 366 SER A N 1
ATOM 2836 C CA . SER A 1 366 ? 1.141 -17.106 -24.517 1.00 55.12 366 SER A CA 1
ATOM 2837 C C . SER A 1 366 ? 1.675 -15.773 -25.065 1.00 55.12 366 SER A C 1
ATOM 2839 O O . SER A 1 366 ? 2.887 -15.589 -25.176 1.00 55.12 366 SER A O 1
ATOM 2841 N N . GLY A 1 367 ? 0.785 -14.827 -25.382 1.00 60.62 367 GLY A N 1
ATOM 2842 C CA . GLY A 1 367 ? 1.153 -13.473 -25.810 1.00 60.62 367 GLY A CA 1
ATOM 2843 C C . GLY A 1 367 ? 1.993 -12.732 -24.763 1.00 60.62 367 GLY A C 1
ATOM 2844 O O . GLY A 1 367 ? 2.146 -13.191 -23.624 1.00 60.62 367 GLY A O 1
ATOM 2845 N N . VAL A 1 368 ? 2.535 -11.570 -25.133 1.00 66.94 368 VAL A N 1
ATOM 2846 C CA . VAL A 1 368 ? 3.392 -10.770 -24.245 1.00 66.94 368 VAL A CA 1
ATOM 2847 C C . VAL A 1 368 ? 2.643 -10.352 -22.978 1.00 66.94 368 VAL A C 1
ATOM 2849 O O . VAL A 1 368 ? 3.215 -10.479 -21.898 1.00 66.94 368 VAL A O 1
ATOM 2852 N N . TYR A 1 369 ? 1.367 -9.947 -23.064 1.00 68.06 369 TYR A N 1
ATOM 2853 C CA . TYR A 1 369 ? 0.623 -9.524 -21.872 1.00 68.06 369 TYR A CA 1
ATOM 2854 C C . TYR A 1 369 ? 0.324 -10.652 -20.894 1.00 68.06 369 TYR A C 1
ATOM 2856 O O . TYR A 1 369 ? 0.700 -10.500 -19.733 1.00 68.06 369 TYR A O 1
ATOM 2864 N N . PRO A 1 370 ? -0.296 -11.783 -21.295 1.00 68.62 370 PRO A N 1
ATOM 2865 C CA . PRO A 1 370 ? -0.583 -12.837 -20.329 1.00 68.62 370 PRO A CA 1
ATOM 2866 C C . PRO A 1 370 ? 0.699 -13.398 -19.707 1.00 68.62 370 PRO A C 1
ATOM 2868 O O . PRO A 1 370 ? 0.739 -13.643 -18.508 1.00 68.62 370 PRO A O 1
ATOM 2871 N N . THR A 1 371 ? 1.775 -13.527 -20.492 1.00 71.75 371 THR A N 1
ATOM 2872 C CA . THR A 1 371 ? 3.063 -14.029 -19.990 1.00 71.75 371 THR A CA 1
ATOM 2873 C C . THR A 1 371 ? 3.714 -13.058 -19.005 1.00 71.75 371 THR A C 1
ATOM 2875 O O . THR A 1 371 ? 4.144 -13.479 -17.933 1.00 71.75 371 THR A O 1
ATOM 2878 N N . ALA A 1 372 ? 3.780 -11.765 -19.339 1.00 73.56 372 ALA A N 1
ATOM 2879 C CA . ALA A 1 372 ? 4.349 -10.752 -18.451 1.00 73.56 372 ALA A CA 1
ATOM 2880 C C . ALA A 1 372 ? 3.505 -10.580 -17.180 1.00 73.56 372 ALA A C 1
ATOM 2882 O O . ALA A 1 372 ? 4.064 -10.472 -16.092 1.00 73.56 372 ALA A O 1
ATOM 2883 N N . CYS A 1 373 ? 2.175 -10.623 -17.301 1.00 77.94 373 CYS A N 1
ATOM 2884 C CA . CYS A 1 373 ? 1.247 -10.616 -16.171 1.00 77.94 373 CYS A CA 1
ATOM 2885 C C . CYS A 1 373 ? 1.481 -11.827 -15.255 1.00 77.94 373 CYS A C 1
ATOM 2887 O O . CYS A 1 373 ? 1.670 -11.648 -14.055 1.00 77.94 373 CYS A O 1
ATOM 2889 N N . ASP A 1 374 ? 1.552 -13.048 -15.800 1.00 83.25 374 ASP A N 1
ATOM 2890 C CA . ASP A 1 374 ? 1.794 -14.264 -15.013 1.00 83.25 374 ASP A CA 1
ATOM 2891 C C . ASP A 1 374 ? 3.166 -14.237 -14.317 1.00 83.25 374 ASP A C 1
ATOM 2893 O O . ASP A 1 374 ? 3.273 -14.612 -13.146 1.00 83.25 374 ASP A O 1
ATOM 2897 N N . GLN A 1 375 ? 4.214 -13.759 -14.997 1.00 84.00 375 GLN A N 1
ATOM 2898 C CA . GLN A 1 375 ? 5.548 -13.590 -14.408 1.00 84.00 375 GLN A CA 1
ATOM 2899 C C . GLN A 1 375 ? 5.549 -12.541 -13.293 1.00 84.00 375 GLN A C 1
ATOM 2901 O O . GLN A 1 375 ? 6.054 -12.804 -12.200 1.00 84.00 375 GLN A O 1
ATOM 2906 N N . TYR A 1 376 ? 4.939 -11.380 -13.539 1.00 86.69 376 TYR A N 1
ATOM 2907 C CA . TYR A 1 376 ? 4.822 -10.310 -12.555 1.00 86.69 376 TYR A CA 1
ATOM 2908 C C . TYR A 1 376 ? 4.030 -10.766 -11.324 1.00 86.69 376 TYR A C 1
ATOM 2910 O O . TYR A 1 376 ? 4.495 -10.610 -10.197 1.00 86.69 376 TYR A O 1
ATOM 2918 N N . ARG A 1 377 ? 2.887 -11.430 -11.531 1.00 91.94 377 ARG A N 1
ATOM 2919 C CA . ARG A 1 377 ? 2.053 -12.016 -10.472 1.00 91.94 377 ARG A CA 1
ATOM 2920 C C . ARG A 1 377 ? 2.825 -13.042 -9.648 1.00 91.94 377 ARG A C 1
ATOM 2922 O O . ARG A 1 377 ? 2.769 -13.014 -8.422 1.00 91.94 377 ARG A O 1
ATOM 2929 N N . THR A 1 378 ? 3.562 -13.934 -10.311 1.00 92.31 378 THR A N 1
ATOM 2930 C CA . THR A 1 378 ? 4.393 -14.944 -9.638 1.00 92.31 378 THR A CA 1
ATOM 2931 C C . THR A 1 378 ? 5.434 -14.273 -8.751 1.00 92.31 378 THR A C 1
ATOM 2933 O O . THR A 1 378 ? 5.573 -14.629 -7.584 1.00 92.31 378 THR A O 1
ATOM 2936 N N . SER A 1 379 ? 6.123 -13.259 -9.273 1.00 92.06 379 SER A N 1
ATOM 2937 C CA . SER A 1 379 ? 7.138 -12.542 -8.508 1.00 92.06 379 SER A CA 1
ATOM 2938 C C . SER A 1 379 ? 6.549 -11.750 -7.337 1.00 92.06 379 SER A C 1
ATOM 2940 O O . SER A 1 379 ? 7.131 -11.750 -6.257 1.00 92.06 379 SER A O 1
ATOM 2942 N N . MET A 1 380 ? 5.386 -11.117 -7.509 1.00 93.81 380 MET A N 1
ATOM 2943 C CA . MET A 1 380 ? 4.698 -10.405 -6.429 1.00 93.81 380 MET A CA 1
ATOM 2944 C C . MET A 1 380 ? 4.202 -11.356 -5.328 1.00 93.81 380 MET A C 1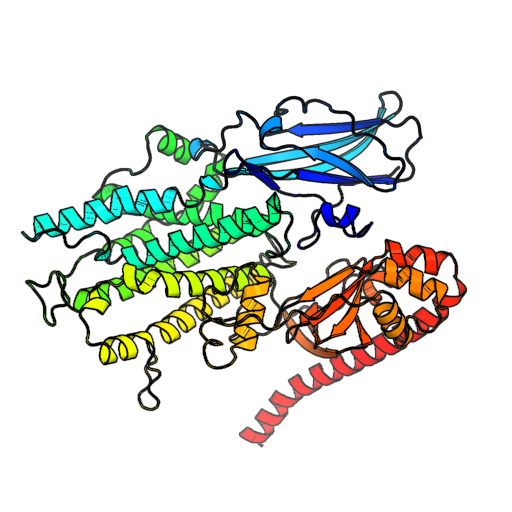
ATOM 2946 O O . MET A 1 380 ? 4.234 -10.987 -4.155 1.00 93.81 380 MET A O 1
ATOM 2950 N N . ASN A 1 381 ? 3.789 -12.583 -5.674 1.00 95.81 381 ASN A N 1
ATOM 2951 C CA . ASN A 1 381 ? 3.478 -13.627 -4.690 1.00 95.81 381 ASN A CA 1
ATOM 2952 C C . ASN A 1 381 ? 4.734 -14.113 -3.951 1.00 95.81 381 ASN A C 1
ATOM 2954 O O . ASN A 1 381 ? 4.685 -14.282 -2.741 1.00 95.81 381 ASN A O 1
ATOM 2958 N N . GLN A 1 382 ? 5.879 -14.247 -4.628 1.00 95.75 382 GLN A N 1
ATOM 2959 C CA . GLN A 1 382 ? 7.144 -14.594 -3.965 1.00 95.75 382 GLN A CA 1
ATOM 2960 C C . GLN A 1 382 ? 7.583 -13.527 -2.954 1.00 95.75 382 GLN A C 1
ATOM 2962 O O . GLN A 1 382 ? 8.019 -13.868 -1.855 1.00 95.75 382 GLN A O 1
ATOM 2967 N N . VAL A 1 383 ? 7.452 -12.239 -3.298 1.00 95.94 383 VAL A N 1
ATOM 2968 C CA . VAL A 1 383 ? 7.689 -11.139 -2.347 1.00 95.94 383 VAL A CA 1
ATOM 2969 C C . VAL A 1 383 ? 6.702 -11.226 -1.183 1.00 95.94 383 VAL A C 1
ATOM 2971 O O . VAL A 1 383 ? 7.104 -11.066 -0.031 1.00 95.94 383 VAL A O 1
ATOM 2974 N N . ALA A 1 384 ? 5.433 -11.539 -1.459 1.00 95.62 384 ALA A N 1
ATOM 2975 C CA . ALA A 1 384 ? 4.422 -11.674 -0.422 1.00 95.62 384 ALA A CA 1
ATOM 2976 C C . ALA A 1 384 ? 4.701 -12.825 0.552 1.00 95.62 384 ALA A C 1
ATOM 2978 O O . ALA A 1 384 ? 4.592 -12.638 1.763 1.00 95.62 384 ALA A O 1
ATOM 2979 N N . ASP A 1 385 ? 5.109 -13.987 0.046 1.00 95.44 385 ASP A N 1
ATOM 2980 C CA . ASP A 1 385 ? 5.467 -15.149 0.859 1.00 95.44 385 ASP A CA 1
ATOM 2981 C C . ASP A 1 385 ? 6.747 -14.906 1.661 1.00 95.44 385 ASP A C 1
ATOM 2983 O O . ASP A 1 385 ? 6.823 -15.267 2.836 1.00 95.44 385 ASP A O 1
ATOM 2987 N N . TRP A 1 386 ? 7.731 -14.225 1.063 1.00 96.25 386 TRP A N 1
ATOM 2988 C CA . TRP A 1 386 ? 8.929 -13.773 1.768 1.00 96.25 386 TRP A CA 1
ATOM 2989 C C . TRP A 1 386 ? 8.578 -12.831 2.931 1.00 96.25 386 TRP A C 1
ATOM 2991 O O . TRP A 1 386 ? 9.045 -13.041 4.053 1.00 96.25 386 TRP A O 1
ATOM 3001 N N . ALA A 1 387 ? 7.719 -11.835 2.693 1.00 95.81 387 ALA A N 1
ATOM 3002 C CA . ALA A 1 387 ? 7.302 -10.873 3.713 1.00 95.81 387 ALA A CA 1
ATOM 3003 C C . ALA A 1 387 ? 6.470 -11.548 4.814 1.00 95.81 387 ALA A C 1
ATOM 3005 O O . ALA A 1 387 ? 6.652 -11.253 5.997 1.00 95.81 387 ALA A O 1
ATOM 3006 N N . LYS A 1 388 ? 5.604 -12.500 4.441 1.00 92.62 388 LYS A N 1
ATOM 3007 C CA . LYS A 1 388 ? 4.830 -13.327 5.374 1.00 92.62 388 LYS A CA 1
ATOM 3008 C C . LYS A 1 388 ? 5.728 -14.185 6.261 1.00 92.62 388 LYS A C 1
ATOM 3010 O O . LYS A 1 388 ? 5.538 -14.202 7.473 1.00 92.62 388 LYS A O 1
ATOM 3015 N N . GLY A 1 389 ? 6.759 -14.818 5.697 1.00 92.81 389 GLY A N 1
ATOM 3016 C CA . GLY A 1 389 ? 7.745 -15.603 6.451 1.00 92.81 389 GLY A CA 1
ATOM 3017 C C . GLY A 1 389 ? 8.584 -14.789 7.448 1.00 92.81 389 GLY A C 1
ATOM 3018 O O . GLY A 1 389 ? 9.168 -15.366 8.361 1.00 92.81 389 GLY A O 1
ATOM 3019 N N . ARG A 1 390 ? 8.627 -13.459 7.298 1.00 94.69 390 ARG A N 1
ATOM 3020 C CA . ARG A 1 390 ? 9.281 -12.510 8.221 1.00 94.69 390 ARG A CA 1
ATOM 3021 C C . ARG A 1 390 ? 8.301 -11.743 9.106 1.00 94.69 390 ARG A C 1
ATOM 3023 O O . ARG A 1 390 ? 8.696 -10.811 9.798 1.00 94.69 390 ARG A O 1
ATOM 3030 N N . GLU A 1 391 ? 7.024 -12.112 9.061 1.00 92.50 391 GLU A N 1
ATOM 3031 C CA . GLU A 1 391 ? 5.943 -11.453 9.789 1.00 92.50 391 GLU A CA 1
ATOM 3032 C C . GLU A 1 391 ? 5.787 -9.940 9.500 1.00 92.50 391 GLU A C 1
ATOM 3034 O O . GLU A 1 391 ? 5.281 -9.180 10.338 1.00 92.50 391 GLU A O 1
ATOM 3039 N N . LEU A 1 392 ? 6.216 -9.505 8.309 1.00 93.75 392 LEU A N 1
ATOM 3040 C CA . LEU A 1 392 ? 6.091 -8.129 7.814 1.00 93.75 392 LEU A CA 1
ATOM 3041 C C . LEU A 1 392 ? 4.741 -7.888 7.127 1.00 93.75 392 LEU A C 1
ATOM 3043 O O . LEU A 1 392 ? 4.233 -6.772 7.108 1.00 93.75 392 LEU A O 1
ATOM 3047 N N . MET A 1 393 ? 4.143 -8.939 6.581 1.00 92.56 393 MET A N 1
ATOM 3048 C CA . MET A 1 393 ? 2.818 -8.933 5.968 1.00 92.56 393 MET A CA 1
ATOM 3049 C C . MET A 1 393 ? 2.079 -10.209 6.369 1.00 92.56 393 MET A C 1
ATOM 3051 O O . MET A 1 393 ? 2.702 -11.189 6.770 1.00 92.56 393 MET A O 1
ATOM 3055 N N . ASP A 1 394 ? 0.756 -10.219 6.239 1.00 90.06 394 ASP A N 1
ATOM 3056 C CA . ASP A 1 394 ? -0.020 -11.452 6.256 1.00 90.06 394 ASP A CA 1
ATOM 3057 C C . ASP A 1 394 ? -0.990 -11.527 5.069 1.00 90.06 394 ASP A C 1
ATOM 3059 O O . ASP A 1 394 ? -1.479 -10.501 4.597 1.00 90.06 394 ASP A O 1
ATOM 3063 N N . HIS A 1 395 ? -1.276 -12.744 4.605 1.00 92.19 395 HIS A N 1
ATOM 3064 C CA . HIS A 1 395 ? -2.257 -13.036 3.554 1.00 92.19 395 HIS A CA 1
ATOM 3065 C C . HIS A 1 395 ? -2.923 -14.395 3.804 1.00 92.19 395 HIS A C 1
ATOM 3067 O O . HIS A 1 395 ? -2.315 -15.274 4.419 1.00 92.19 395 HIS A O 1
ATOM 3073 N N . ALA A 1 396 ? -4.168 -14.563 3.363 1.00 88.94 396 ALA A N 1
ATOM 3074 C CA . ALA A 1 396 ? -4.959 -15.772 3.565 1.00 88.94 396 ALA A CA 1
ATOM 3075 C C . ALA A 1 396 ? -5.155 -16.549 2.260 1.00 88.94 396 ALA A C 1
ATOM 3077 O O . ALA A 1 396 ? -5.528 -15.995 1.224 1.00 88.94 396 ALA A O 1
ATOM 3078 N N . GLY A 1 397 ? -5.020 -17.869 2.349 1.00 87.31 397 GLY A N 1
ATOM 3079 C CA . GLY A 1 397 ? -5.098 -18.763 1.203 1.00 87.31 397 GLY A CA 1
ATOM 3080 C C . GLY A 1 397 ? -3.726 -19.072 0.589 1.00 87.31 397 GLY A C 1
ATOM 3081 O O . GLY A 1 397 ? -2.685 -18.742 1.156 1.00 87.31 397 GLY A O 1
ATOM 3082 N N . PRO A 1 398 ? -3.714 -19.777 -0.556 1.00 86.25 398 PRO A N 1
ATOM 3083 C CA . PRO A 1 398 ? -2.482 -20.301 -1.145 1.00 86.25 398 PRO A CA 1
ATOM 3084 C C . PRO A 1 398 ? -1.638 -19.240 -1.865 1.00 86.25 398 PRO A C 1
ATOM 3086 O O . PRO A 1 398 ? -0.448 -19.453 -2.058 1.00 86.25 398 PRO A O 1
ATOM 3089 N N . GLU A 1 399 ? -2.241 -18.128 -2.287 1.00 92.00 399 GLU A N 1
ATOM 3090 C CA . GLU A 1 399 ? -1.577 -17.034 -2.999 1.00 92.00 399 GLU A CA 1
ATOM 3091 C C . GLU A 1 399 ? -2.146 -15.696 -2.503 1.00 92.00 399 GLU A C 1
ATOM 3093 O O . GLU A 1 399 ? -3.363 -15.566 -2.357 1.00 92.00 399 GLU A O 1
ATOM 3098 N N . CYS A 1 400 ? -1.288 -14.689 -2.321 1.00 93.81 400 CYS A N 1
ATOM 3099 C CA . CYS A 1 400 ? -1.694 -13.319 -1.982 1.00 93.81 400 CYS A CA 1
ATOM 3100 C C . CYS A 1 400 ? -2.450 -12.647 -3.147 1.00 93.81 400 CYS A C 1
ATOM 3102 O O . CYS A 1 400 ? -3.466 -11.975 -2.956 1.00 93.81 400 CYS A O 1
ATOM 3104 N N . ILE A 1 401 ? -1.971 -12.880 -4.375 1.00 94.62 401 ILE A N 1
ATOM 3105 C CA . ILE A 1 401 ? -2.543 -12.398 -5.638 1.00 94.62 401 ILE A CA 1
ATOM 3106 C C . ILE A 1 401 ? -3.007 -13.613 -6.460 1.00 94.62 401 ILE A C 1
ATOM 3108 O O . ILE A 1 401 ? -2.280 -14.093 -7.350 1.00 94.62 401 ILE A O 1
ATOM 3112 N N . PRO A 1 402 ? -4.203 -14.152 -6.166 1.00 91.88 402 PRO A N 1
ATOM 3113 C CA . PRO A 1 402 ? -4.805 -15.197 -6.981 1.00 91.88 402 PRO A CA 1
ATOM 3114 C C . PRO A 1 402 ? -5.254 -14.644 -8.340 1.00 91.88 402 PRO A C 1
ATOM 3116 O O . PRO A 1 402 ? -5.457 -13.446 -8.523 1.00 91.88 402 PRO A O 1
ATOM 3119 N N . ARG A 1 403 ? -5.496 -15.518 -9.321 1.00 88.00 403 ARG A N 1
ATOM 3120 C CA . ARG A 1 403 ? -5.990 -15.087 -10.648 1.00 88.00 403 ARG A CA 1
ATOM 3121 C C . ARG A 1 403 ? -7.297 -14.293 -10.595 1.00 88.00 403 ARG A C 1
ATOM 3123 O O . ARG A 1 403 ? -7.522 -13.449 -11.452 1.00 88.00 403 ARG A O 1
ATOM 3130 N N . ALA A 1 404 ? -8.122 -14.540 -9.579 1.00 86.06 404 ALA A N 1
ATOM 3131 C CA . ALA A 1 404 ? -9.393 -13.856 -9.382 1.00 86.06 404 ALA A CA 1
ATOM 3132 C C . ALA A 1 404 ? -9.263 -12.338 -9.161 1.00 86.06 404 ALA A C 1
ATOM 3134 O O . ALA A 1 404 ? -10.246 -11.641 -9.364 1.00 86.06 404 ALA A O 1
ATOM 3135 N N . VAL A 1 405 ? -8.089 -11.826 -8.772 1.00 89.25 405 VAL A N 1
ATOM 3136 C CA . VAL A 1 405 ? -7.881 -10.385 -8.538 1.00 89.25 405 VAL A CA 1
ATOM 3137 C C . VAL A 1 405 ? -7.175 -9.676 -9.697 1.00 89.25 405 VAL A C 1
ATOM 3139 O O . VAL A 1 405 ? -6.889 -8.486 -9.599 1.00 89.25 405 VAL A O 1
ATOM 3142 N N . SER A 1 406 ? -6.872 -10.397 -10.781 1.00 88.44 406 SER A N 1
ATOM 3143 C CA . SER A 1 406 ? -6.230 -9.846 -11.976 1.00 88.44 406 SER A CA 1
ATOM 3144 C C . SER A 1 406 ? -7.278 -9.297 -12.939 1.00 88.44 406 SER A C 1
ATOM 3146 O O . SER A 1 406 ? -8.176 -10.021 -13.381 1.00 88.44 406 SER A O 1
ATO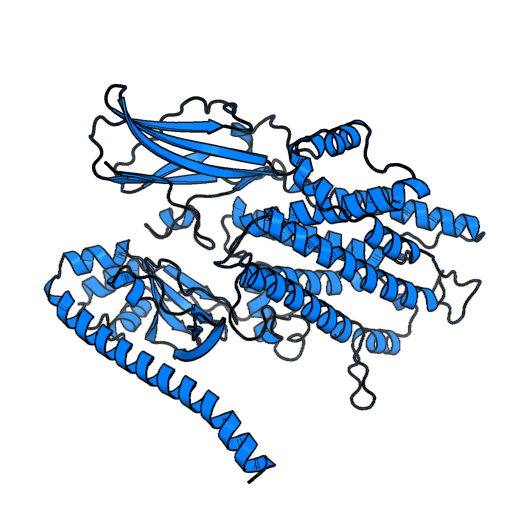M 3148 N N . LEU A 1 407 ? -7.132 -8.020 -13.292 1.00 84.94 407 LEU A N 1
ATOM 3149 C CA . LEU A 1 407 ? -7.919 -7.354 -14.322 1.00 84.94 407 LEU A CA 1
ATOM 3150 C C . LEU A 1 407 ? -7.666 -8.025 -15.667 1.00 84.94 407 LEU A C 1
ATOM 3152 O O . LEU A 1 407 ? -8.619 -8.365 -16.354 1.00 84.94 407 LEU A O 1
ATOM 3156 N N . LEU A 1 408 ? -6.400 -8.284 -16.018 1.00 81.56 408 LEU A N 1
ATOM 3157 C CA . LEU A 1 408 ? -6.032 -8.877 -17.310 1.00 81.56 408 LEU A CA 1
ATOM 3158 C C . LEU A 1 408 ? -6.568 -10.299 -17.494 1.00 81.56 408 LEU A C 1
ATOM 3160 O O . LEU A 1 408 ? -6.985 -10.652 -18.594 1.00 81.56 408 LEU A O 1
ATOM 3164 N N . HIS A 1 409 ? -6.579 -11.116 -16.438 1.00 82.50 409 HIS A N 1
ATOM 3165 C CA . HIS A 1 409 ? -7.167 -12.456 -16.503 1.00 82.50 409 HIS A CA 1
ATOM 3166 C C . HIS A 1 409 ? -8.694 -12.438 -16.563 1.00 82.50 409 HIS A C 1
ATOM 3168 O O . HIS A 1 409 ? -9.286 -13.347 -17.145 1.00 82.50 409 HIS A O 1
ATOM 3174 N N . SER A 1 410 ? -9.317 -11.433 -15.949 1.00 81.25 410 SER A N 1
ATOM 3175 C CA . SER A 1 410 ? -10.774 -11.276 -15.930 1.00 81.25 410 SER A CA 1
ATOM 3176 C C . SER A 1 410 ? -11.289 -10.586 -17.197 1.00 81.25 410 SER A C 1
ATOM 3178 O O . SER A 1 410 ? -12.440 -10.781 -17.587 1.00 81.25 410 SER A O 1
ATOM 3180 N N . LEU A 1 411 ? -10.431 -9.825 -17.883 1.00 75.31 411 LEU A N 1
ATOM 3181 C CA . LEU A 1 411 ? -10.761 -9.097 -19.099 1.00 75.31 411 LEU A CA 1
ATOM 3182 C C . LEU A 1 411 ? -11.249 -10.064 -20.189 1.00 75.31 411 LEU A C 1
ATOM 3184 O O . LEU A 1 411 ? -10.530 -10.959 -20.629 1.00 75.31 411 LEU A O 1
ATOM 3188 N N . GLY A 1 412 ? -12.503 -9.892 -20.609 1.00 67.88 412 GLY A N 1
ATOM 3189 C CA . GLY A 1 412 ? -13.168 -10.721 -21.619 1.00 67.88 412 GLY A CA 1
ATOM 3190 C C . GLY A 1 412 ? -13.758 -12.044 -21.111 1.00 67.88 412 GLY A C 1
ATOM 3191 O O . GLY A 1 412 ? -14.652 -12.573 -21.763 1.00 67.88 412 GLY A O 1
ATOM 3192 N N . ALA A 1 413 ? -13.313 -12.562 -19.961 1.00 76.62 413 ALA A N 1
ATOM 3193 C CA . ALA A 1 413 ? -13.857 -13.784 -19.357 1.00 76.62 413 ALA A CA 1
ATOM 3194 C C . ALA A 1 413 ? -14.967 -13.499 -18.333 1.00 76.62 413 ALA A C 1
ATOM 3196 O O . ALA A 1 413 ? -15.942 -14.242 -18.264 1.00 76.62 413 ALA A O 1
ATOM 3197 N N . ASP A 1 414 ? -14.817 -12.428 -17.551 1.00 81.06 414 ASP A N 1
ATOM 3198 C CA . ASP A 1 414 ? -15.743 -12.033 -16.486 1.00 81.06 414 ASP A CA 1
ATOM 3199 C C . ASP A 1 414 ? -15.783 -10.493 -16.363 1.00 81.06 414 ASP A C 1
ATOM 3201 O O . ASP A 1 414 ? -15.105 -9.906 -15.513 1.00 81.06 414 ASP A O 1
ATOM 3205 N N . PRO A 1 415 ? -16.535 -9.798 -17.244 1.00 80.44 415 PRO A N 1
ATOM 3206 C CA . PRO A 1 415 ? -16.628 -8.337 -17.226 1.00 80.44 415 PRO A CA 1
ATOM 3207 C C . PRO A 1 415 ? -17.220 -7.775 -15.927 1.00 80.44 415 PRO A C 1
ATOM 3209 O O . PRO A 1 415 ? -16.812 -6.700 -15.492 1.00 80.44 415 PRO A O 1
ATOM 3212 N N . ALA A 1 416 ? -18.142 -8.507 -15.290 1.00 81.31 416 ALA A N 1
ATOM 3213 C CA . ALA A 1 416 ? -18.749 -8.100 -14.025 1.00 81.31 416 ALA A CA 1
ATOM 3214 C C . ALA A 1 416 ? -17.687 -7.987 -12.926 1.00 81.31 416 ALA A C 1
ATOM 3216 O O . ALA A 1 416 ? -17.617 -6.977 -12.229 1.00 81.31 416 ALA A O 1
ATOM 3217 N N . ARG A 1 417 ? -16.778 -8.963 -12.840 1.00 84.44 417 ARG A N 1
ATOM 3218 C CA . ARG A 1 417 ? -15.656 -8.914 -11.898 1.00 84.44 417 ARG A CA 1
ATOM 3219 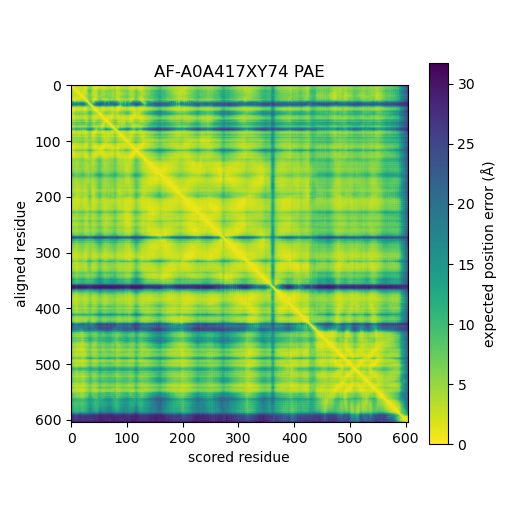C C . ARG A 1 417 ? -14.717 -7.745 -12.140 1.00 84.44 417 ARG A C 1
ATOM 3221 O O . ARG A 1 417 ? -14.261 -7.130 -11.180 1.00 84.44 417 ARG A O 1
ATOM 3228 N N . VAL A 1 418 ? -14.417 -7.429 -13.400 1.00 83.31 418 VAL A N 1
ATOM 3229 C CA . VAL A 1 418 ? -13.581 -6.261 -13.708 1.00 83.31 418 VAL A CA 1
ATOM 3230 C C . VAL A 1 418 ? -14.255 -4.986 -13.199 1.00 83.31 418 VAL A C 1
ATOM 3232 O O . VAL A 1 418 ? -13.590 -4.179 -12.554 1.00 83.31 418 VAL A O 1
ATOM 3235 N N . ALA A 1 419 ? -15.569 -4.847 -13.395 1.00 82.06 419 ALA A N 1
ATOM 3236 C CA . ALA A 1 419 ? -16.315 -3.696 -12.901 1.00 82.06 419 ALA A CA 1
ATOM 3237 C C . ALA A 1 419 ? -16.293 -3.591 -11.363 1.00 82.06 419 ALA A C 1
ATOM 3239 O O . ALA A 1 419 ? -16.029 -2.513 -10.835 1.00 82.06 419 ALA A O 1
ATOM 3240 N N . VAL A 1 420 ? -16.469 -4.706 -10.640 1.00 83.19 420 VAL A N 1
ATOM 3241 C CA . VAL A 1 420 ? -16.348 -4.743 -9.167 1.00 83.19 420 VAL A CA 1
ATOM 3242 C C . VAL A 1 420 ? -14.964 -4.268 -8.713 1.00 83.19 420 VAL A C 1
ATOM 3244 O O . VAL A 1 420 ? -14.858 -3.371 -7.876 1.00 83.19 420 VAL A O 1
ATOM 3247 N N . LEU A 1 421 ? -13.895 -4.818 -9.300 1.00 86.25 421 LEU A N 1
ATOM 3248 C CA . LEU A 1 421 ? -12.518 -4.445 -8.959 1.00 86.25 421 LEU A CA 1
ATOM 3249 C C . LEU A 1 421 ? -12.216 -2.970 -9.280 1.00 86.25 421 LEU A C 1
ATOM 3251 O O . LEU A 1 421 ? -11.478 -2.323 -8.542 1.00 86.25 421 LEU A O 1
ATOM 3255 N N . GLN A 1 422 ? -12.773 -2.421 -10.365 1.00 83.19 422 GLN A N 1
ATOM 3256 C CA . GLN A 1 422 ? -12.606 -1.006 -10.718 1.00 83.19 422 GLN A CA 1
ATOM 3257 C C . GLN A 1 422 ? -13.301 -0.069 -9.727 1.00 83.19 422 GLN A C 1
ATOM 3259 O O . GLN A 1 422 ? -12.650 0.855 -9.235 1.00 83.19 422 GLN A O 1
ATOM 3264 N N . ARG A 1 423 ? -14.569 -0.343 -9.384 1.00 80.94 423 ARG A N 1
ATOM 3265 C CA . ARG A 1 423 ? -15.329 0.465 -8.416 1.00 80.94 423 ARG A CA 1
ATOM 3266 C C . ARG A 1 423 ? -14.615 0.551 -7.072 1.00 80.94 423 ARG A C 1
ATOM 3268 O O . ARG A 1 423 ? -14.485 1.632 -6.504 1.00 80.94 423 ARG A O 1
ATOM 3275 N N . GLN A 1 424 ? -14.107 -0.578 -6.587 1.00 80.75 424 GLN A N 1
ATOM 3276 C CA . GLN A 1 424 ? -13.380 -0.635 -5.315 1.00 80.75 424 GLN A CA 1
ATOM 3277 C C . GLN A 1 424 ? -12.091 0.161 -5.344 1.00 80.75 424 GLN A C 1
ATOM 3279 O O . GLN A 1 424 ? -11.759 0.852 -4.383 1.00 80.75 424 GLN A O 1
ATOM 3284 N N . ASP A 1 425 ? -11.399 0.122 -6.478 1.00 82.75 425 ASP A N 1
ATOM 3285 C CA . ASP A 1 425 ? -10.175 0.877 -6.643 1.00 82.75 425 ASP A CA 1
ATOM 3286 C C . ASP A 1 425 ? -10.424 2.403 -6.740 1.00 82.75 425 ASP A C 1
ATOM 3288 O O . ASP A 1 425 ? -9.468 3.182 -6.752 1.00 82.75 425 ASP A O 1
ATOM 3292 N N . GLY A 1 426 ? -11.685 2.853 -6.772 1.00 76.31 426 GLY A N 1
ATOM 3293 C CA . GLY A 1 426 ? -12.041 4.270 -6.876 1.00 76.31 426 GLY A CA 1
ATOM 3294 C C . GLY A 1 426 ? -11.800 4.847 -8.266 1.00 76.31 426 GLY A C 1
ATOM 3295 O O . GLY A 1 426 ? -11.697 6.061 -8.429 1.00 76.31 426 GLY A O 1
ATOM 3296 N N . LEU A 1 427 ? -11.683 3.977 -9.268 1.00 68.75 427 LEU A N 1
ATOM 3297 C CA . LEU A 1 427 ? -11.464 4.353 -10.656 1.00 68.75 427 LEU A CA 1
ATOM 3298 C C . LEU A 1 427 ? -12.761 4.141 -11.434 1.00 68.75 427 LEU A C 1
ATOM 3300 O O . LEU A 1 427 ? -13.359 3.069 -11.356 1.00 68.75 427 LEU A O 1
ATOM 3304 N N . GLY A 1 428 ? -13.165 5.150 -12.211 1.00 57.22 428 GLY A N 1
ATOM 3305 C CA . GLY A 1 428 ? -14.276 5.024 -13.155 1.00 57.22 428 GLY A CA 1
ATOM 3306 C C . GLY A 1 428 ? -13.969 4.031 -14.292 1.00 57.22 428 GLY A C 1
ATOM 3307 O O . GLY A 1 428 ? -12.901 3.402 -14.314 1.00 57.22 428 GLY A O 1
ATOM 3308 N N . PRO A 1 429 ? -14.875 3.872 -15.275 1.00 50.69 429 PRO A N 1
ATOM 3309 C CA . PRO A 1 429 ? -14.767 2.864 -16.330 1.00 50.69 429 PRO A CA 1
ATOM 3310 C C . PRO A 1 429 ? -13.701 3.212 -17.392 1.00 50.69 429 PRO A C 1
ATOM 3312 O O . PRO A 1 429 ? -13.991 3.350 -18.577 1.00 50.69 429 PRO A O 1
ATOM 3315 N N . ASP A 1 430 ? -12.431 3.287 -16.993 1.00 57.81 430 ASP A N 1
ATOM 3316 C CA . ASP A 1 430 ? -11.286 3.525 -17.884 1.00 57.81 430 ASP A CA 1
ATOM 3317 C C . ASP A 1 430 ? -11.006 2.340 -18.829 1.00 57.81 430 ASP A C 1
ATOM 3319 O O . ASP A 1 430 ? -10.325 2.489 -19.841 1.00 57.81 430 ASP A O 1
ATOM 3323 N N . LEU A 1 431 ? -11.534 1.150 -18.518 1.00 59.16 431 LEU A N 1
ATOM 3324 C CA . LEU A 1 431 ? -11.395 -0.069 -19.326 1.00 59.16 431 LEU A CA 1
ATOM 3325 C C . LEU A 1 431 ? -12.588 -0.335 -20.265 1.00 59.16 431 LEU A C 1
ATOM 3327 O O . LEU A 1 431 ? -12.698 -1.439 -20.791 1.00 59.16 431 LEU A O 1
ATOM 3331 N N . LEU A 1 432 ? -13.453 0.662 -20.513 1.00 55.97 432 LEU A N 1
ATOM 3332 C CA . LEU A 1 432 ? -14.636 0.552 -21.390 1.00 55.97 432 LEU A CA 1
ATOM 3333 C C . LEU A 1 432 ? -15.628 -0.550 -20.970 1.00 55.97 432 LEU A C 1
ATOM 3335 O O . LEU A 1 432 ? -16.295 -1.149 -21.814 1.00 55.97 432 LEU A O 1
ATOM 3339 N N . ILE A 1 433 ? -15.738 -0.829 -19.671 1.00 57.34 433 ILE A N 1
ATOM 3340 C CA . ILE A 1 433 ? -16.723 -1.774 -19.136 1.00 57.34 433 ILE A CA 1
ATOM 3341 C C . ILE A 1 433 ? -17.818 -0.960 -18.443 1.00 57.34 433 ILE A C 1
ATOM 3343 O O . ILE A 1 433 ? -17.489 -0.167 -17.561 1.00 57.34 433 ILE A O 1
ATOM 3347 N N . PRO A 1 434 ? -19.099 -1.107 -18.833 1.00 56.31 434 PRO A N 1
ATOM 3348 C CA . PRO A 1 434 ? -20.202 -0.474 -18.122 1.00 56.31 434 PRO A CA 1
ATOM 3349 C C . PRO A 1 434 ? -20.201 -0.915 -16.657 1.00 56.31 434 PRO A C 1
ATOM 3351 O O . PRO A 1 434 ? -20.133 -2.113 -16.377 1.00 56.31 434 PRO A O 1
ATOM 3354 N N . GLU A 1 435 ? -20.290 0.035 -15.728 1.00 57.22 435 GLU A N 1
ATOM 3355 C CA . GLU A 1 435 ? -20.502 -0.306 -14.324 1.00 57.22 435 GLU A CA 1
ATOM 3356 C C . GLU A 1 435 ? -21.902 -0.925 -14.171 1.00 57.22 435 GLU A C 1
ATOM 3358 O O . GLU A 1 435 ? -22.885 -0.318 -14.610 1.00 57.22 435 GLU A O 1
ATOM 3363 N N . PRO A 1 436 ? -22.035 -2.129 -13.583 1.00 56.31 436 PRO A N 1
ATOM 3364 C CA . PRO A 1 436 ? -23.341 -2.632 -13.199 1.00 56.31 436 PRO A CA 1
ATOM 3365 C C . PRO A 1 436 ? -23.953 -1.693 -12.154 1.00 56.31 436 PRO A C 1
ATOM 3367 O O . PRO A 1 436 ? -23.230 -1.021 -11.413 1.00 56.31 436 PRO A O 1
ATOM 3370 N N . ALA A 1 437 ? -25.285 -1.644 -12.091 1.00 55.78 437 ALA A N 1
ATOM 3371 C CA . ALA A 1 437 ? -25.981 -0.861 -11.077 1.00 55.78 437 ALA A CA 1
ATOM 3372 C C . ALA A 1 437 ? -25.475 -1.257 -9.681 1.00 55.78 437 ALA A C 1
ATOM 3374 O O . ALA A 1 437 ? -25.311 -2.442 -9.384 1.00 55.78 437 ALA A O 1
ATOM 3375 N N . VAL A 1 438 ? -25.161 -0.261 -8.856 1.00 58.06 438 VAL A N 1
ATOM 3376 C CA . VAL A 1 438 ? -24.834 -0.483 -7.445 1.00 58.06 438 VAL A CA 1
ATOM 3377 C C . VAL A 1 438 ? -26.129 -0.913 -6.756 1.00 58.06 438 VAL A C 1
ATOM 3379 O O . VAL A 1 438 ? -27.164 -0.289 -6.995 1.00 58.06 438 VAL A O 1
ATOM 3382 N N . ALA A 1 439 ? -26.087 -1.975 -5.948 1.00 57.62 439 ALA A N 1
ATOM 3383 C CA . ALA A 1 439 ? -27.216 -2.317 -5.088 1.00 57.62 439 ALA A CA 1
ATOM 3384 C C . ALA A 1 439 ? -27.538 -1.105 -4.200 1.00 57.62 439 ALA A C 1
ATOM 3386 O O . ALA A 1 439 ? -26.625 -0.466 -3.667 1.00 57.62 439 ALA A O 1
ATOM 3387 N N . GLU A 1 440 ? -28.815 -0.729 -4.104 1.00 63.53 440 GLU A N 1
ATOM 3388 C CA . GLU A 1 440 ? -29.211 0.389 -3.249 1.00 63.53 440 GLU A CA 1
ATOM 3389 C C . GLU A 1 440 ? -28.800 0.109 -1.801 1.00 63.53 440 GLU A C 1
ATOM 3391 O O . GLU A 1 440 ? -28.744 -1.041 -1.364 1.00 63.53 440 GLU A O 1
ATOM 3396 N N . ALA A 1 441 ? -28.466 1.169 -1.060 1.00 66.38 441 ALA A N 1
ATOM 3397 C CA . ALA A 1 441 ? -28.160 1.008 0.350 1.00 66.38 441 ALA A CA 1
ATOM 3398 C C . ALA A 1 441 ? -29.414 0.463 1.055 1.00 66.38 441 ALA A C 1
ATOM 3400 O O . ALA A 1 441 ? -30.466 1.100 0.957 1.00 66.38 441 ALA A O 1
ATOM 3401 N N . PRO A 1 442 ? -29.309 -0.672 1.757 1.00 72.94 442 PRO A N 1
ATOM 3402 C CA . PRO A 1 442 ? -30.454 -1.276 2.412 1.00 72.94 442 PRO A CA 1
ATOM 3403 C C . PRO A 1 442 ? -31.014 -0.336 3.480 1.00 72.94 442 PRO A C 1
ATOM 3405 O O . PRO A 1 442 ? -30.286 0.365 4.191 1.00 72.94 442 PRO A O 1
ATOM 3408 N N . THR A 1 443 ? -32.333 -0.304 3.556 1.00 84.50 443 THR A N 1
ATOM 3409 C CA . THR A 1 443 ? -33.111 0.450 4.529 1.00 84.50 443 THR A CA 1
ATOM 3410 C C . THR A 1 443 ? -32.913 -0.116 5.932 1.00 84.50 443 THR A C 1
ATOM 3412 O O . THR A 1 443 ? -32.633 -1.299 6.111 1.00 84.50 443 THR A O 1
ATOM 3415 N N . THR A 1 444 ? -33.120 0.709 6.962 1.00 85.62 444 THR A N 1
ATOM 3416 C CA . THR A 1 444 ? -33.076 0.248 8.360 1.00 85.62 444 THR A CA 1
ATOM 3417 C C . THR A 1 444 ? -34.020 -0.934 8.602 1.00 85.62 444 THR A C 1
ATOM 3419 O O . THR A 1 444 ? -33.639 -1.859 9.307 1.00 85.62 444 THR A O 1
ATOM 3422 N N . GLN A 1 445 ? -35.188 -0.964 7.946 1.00 86.88 445 GLN A N 1
ATOM 3423 C CA . GLN A 1 445 ? -36.126 -2.085 8.052 1.00 86.88 445 GLN A CA 1
ATOM 3424 C C . GLN A 1 445 ? -35.551 -3.385 7.471 1.00 86.88 445 GLN A C 1
ATOM 3426 O O . GLN A 1 445 ? -35.695 -4.432 8.085 1.00 86.88 445 GLN A O 1
ATOM 3431 N N . GLU A 1 446 ? -34.855 -3.337 6.332 1.00 84.94 446 GLU A N 1
ATOM 3432 C CA . GLU A 1 446 ? -34.199 -4.528 5.768 1.00 84.94 446 GLU A CA 1
ATOM 3433 C C . GLU A 1 446 ? -33.085 -5.049 6.688 1.00 84.94 446 GLU A C 1
ATOM 3435 O O . GLU A 1 446 ? -32.895 -6.258 6.815 1.00 84.94 446 GLU A O 1
ATOM 3440 N N . ILE A 1 447 ? -32.373 -4.146 7.372 1.00 87.12 447 ILE A N 1
ATOM 3441 C CA . ILE A 1 447 ? -31.367 -4.514 8.378 1.00 87.12 447 ILE A CA 1
ATOM 3442 C C . ILE A 1 447 ? -32.038 -5.167 9.593 1.00 87.12 447 ILE A C 1
ATOM 3444 O O . ILE A 1 447 ? -31.567 -6.207 10.050 1.00 87.12 447 ILE A O 1
ATOM 3448 N N . GLU A 1 448 ? -33.129 -4.592 10.106 1.00 90.19 448 GLU A N 1
ATOM 3449 C CA . GLU A 1 448 ? -33.919 -5.165 11.207 1.00 90.19 448 GLU A CA 1
ATOM 3450 C C . GLU A 1 448 ? -34.409 -6.577 10.879 1.00 90.19 448 GLU A C 1
ATOM 3452 O O . GLU A 1 448 ? -34.236 -7.490 11.688 1.00 90.19 448 GLU A O 1
ATOM 3457 N N . ASP A 1 449 ? -34.980 -6.760 9.687 1.00 88.69 449 ASP A N 1
ATOM 3458 C CA . ASP A 1 449 ? -35.528 -8.039 9.241 1.00 88.69 449 ASP A CA 1
ATOM 3459 C C . ASP A 1 449 ? -34.418 -9.099 9.163 1.00 88.69 449 ASP A C 1
ATOM 3461 O O . ASP A 1 449 ? -34.574 -10.212 9.670 1.00 88.69 449 ASP A O 1
ATOM 3465 N N . LEU A 1 450 ? -33.254 -8.740 8.605 1.00 86.94 450 LEU A N 1
ATOM 3466 C CA . LEU A 1 450 ? -32.093 -9.628 8.577 1.00 86.94 450 LEU A CA 1
ATOM 3467 C C . LEU A 1 450 ? -31.579 -9.946 9.984 1.00 86.94 450 LEU A C 1
ATOM 3469 O O . LEU A 1 450 ? -31.260 -11.102 10.253 1.00 86.94 450 LEU A O 1
ATOM 3473 N N . LEU A 1 451 ? -31.501 -8.959 10.885 1.00 87.88 451 LEU A N 1
ATOM 3474 C CA . LEU A 1 451 ? -31.068 -9.173 12.269 1.00 87.88 451 LEU A CA 1
ATOM 3475 C C . LEU A 1 451 ? -32.015 -10.116 13.019 1.00 87.88 451 LEU A C 1
ATOM 3477 O O . LEU A 1 451 ? -31.533 -10.996 13.730 1.00 87.88 451 LEU A O 1
ATOM 3481 N N . GLY A 1 452 ? -33.329 -9.989 12.822 1.00 86.75 452 GLY A N 1
ATOM 3482 C CA . GLY A 1 452 ? -34.336 -10.845 13.456 1.00 86.75 452 GLY A CA 1
ATOM 3483 C C . GLY A 1 452 ? -34.210 -12.331 13.095 1.00 86.75 452 GLY A C 1
ATOM 3484 O O . GLY A 1 452 ? -34.521 -13.203 13.909 1.00 86.75 452 GLY A O 1
ATOM 3485 N N . GLU A 1 453 ? -33.686 -12.653 11.910 1.00 84.69 453 GLU A N 1
ATOM 3486 C CA . GLU A 1 453 ? -33.466 -14.043 11.490 1.00 84.69 453 GLU A CA 1
ATOM 3487 C C . GLU A 1 453 ? -32.257 -14.698 12.181 1.00 84.69 453 GLU A C 1
ATOM 3489 O O . GLU A 1 453 ? -32.215 -15.926 12.374 1.00 84.69 453 GLU A O 1
ATOM 3494 N N . VAL A 1 454 ? -31.288 -13.891 12.620 1.00 81.31 454 VAL A N 1
ATOM 3495 C CA . VAL A 1 454 ? -30.024 -14.355 13.194 1.00 81.31 454 VAL A CA 1
ATOM 3496 C C . VAL A 1 454 ? -30.235 -14.919 14.595 1.00 81.31 454 VAL A C 1
ATOM 3498 O O . VAL A 1 454 ? -30.625 -14.222 15.523 1.00 81.31 454 VAL A O 1
ATOM 3501 N N . ALA A 1 455 ? -29.819 -16.170 14.805 1.00 77.69 455 ALA A N 1
ATOM 3502 C CA . ALA A 1 455 ? -29.963 -16.861 16.091 1.00 77.69 455 ALA A CA 1
ATOM 3503 C C . ALA A 1 455 ? -29.426 -16.095 17.321 1.00 77.69 455 ALA A C 1
ATOM 3505 O O . ALA A 1 455 ? -29.998 -16.225 18.393 1.00 77.69 455 ALA A O 1
ATOM 3506 N N . VAL A 1 456 ? -28.349 -15.309 17.177 1.00 76.81 456 VAL A N 1
ATOM 3507 C CA . VAL A 1 456 ? -27.748 -14.529 18.281 1.00 76.81 456 VAL A CA 1
ATOM 3508 C C . VAL A 1 456 ? -28.517 -13.243 18.610 1.00 76.81 456 VAL A C 1
ATOM 3510 O O . VAL A 1 456 ? -28.160 -12.579 19.570 1.00 76.81 456 VAL A O 1
ATOM 3513 N N . PHE A 1 457 ? -29.531 -12.882 17.819 1.00 81.81 457 PHE A N 1
ATOM 3514 C CA . PHE A 1 457 ? -30.358 -11.682 17.995 1.00 81.81 457 PHE A CA 1
ATOM 3515 C C . PHE A 1 457 ? -31.850 -11.991 18.148 1.00 81.81 457 PHE A C 1
ATOM 3517 O O . PHE A 1 457 ? -32.642 -11.079 18.344 1.00 81.81 457 PHE A O 1
ATOM 3524 N N . ARG A 1 458 ? -32.255 -13.266 18.105 1.00 80.75 458 ARG A N 1
ATOM 3525 C CA . ARG A 1 458 ? -33.670 -13.673 18.209 1.00 80.75 458 ARG A CA 1
ATOM 3526 C C . ARG A 1 458 ? -34.337 -13.318 19.538 1.00 80.75 458 ARG A C 1
ATOM 3528 O O . ARG A 1 458 ? -35.560 -13.322 19.608 1.00 80.75 458 ARG A O 1
ATOM 3535 N N . MET A 1 459 ? -33.548 -13.074 20.579 1.00 80.25 459 MET A N 1
ATOM 3536 C CA . MET A 1 459 ? -34.025 -12.653 21.897 1.00 80.25 459 MET A CA 1
ATOM 3537 C C . MET A 1 459 ? -34.327 -11.150 21.974 1.00 80.25 459 MET A C 1
ATOM 3539 O O . MET A 1 459 ? -34.931 -10.708 22.947 1.00 80.25 459 MET A O 1
ATOM 3543 N N . LEU A 1 460 ? -33.904 -10.377 20.969 1.00 85.38 460 LEU A N 1
ATOM 3544 C CA . LEU A 1 460 ? -34.148 -8.944 20.896 1.00 85.38 460 LEU A CA 1
ATOM 3545 C C . LEU A 1 460 ? -35.580 -8.673 20.434 1.00 85.38 460 LEU A C 1
ATOM 3547 O O . LEU A 1 460 ? -36.077 -9.300 19.496 1.00 85.38 460 LEU A O 1
ATOM 3551 N N . ASP A 1 461 ? -36.230 -7.709 21.075 1.00 89.19 461 ASP A N 1
ATOM 3552 C CA . ASP A 1 461 ? -37.485 -7.162 20.586 1.00 89.19 461 ASP A CA 1
ATOM 3553 C C . ASP A 1 461 ? -37.261 -6.216 19.395 1.00 89.19 461 ASP A C 1
ATOM 3555 O O . ASP A 1 461 ? -36.139 -5.941 18.962 1.00 89.19 461 ASP A O 1
ATOM 3559 N N . ARG A 1 462 ? -38.361 -5.722 18.826 1.00 89.38 462 ARG A N 1
ATOM 3560 C CA . ARG A 1 462 ? -38.304 -4.876 17.634 1.00 89.38 462 ARG A CA 1
ATOM 3561 C C . ARG A 1 462 ? -37.603 -3.538 17.883 1.00 89.38 462 ARG A C 1
ATOM 3563 O O . ARG A 1 462 ? -36.907 -3.068 16.989 1.00 89.38 462 ARG A O 1
ATOM 3570 N N . ASP A 1 463 ? -37.768 -2.944 19.062 1.00 89.69 463 ASP A N 1
ATOM 3571 C CA . ASP A 1 463 ? -37.161 -1.649 19.382 1.00 89.69 463 ASP A CA 1
ATOM 3572 C C . ASP A 1 463 ? -35.641 -1.816 19.550 1.00 89.69 463 ASP A C 1
ATOM 3574 O O . ASP A 1 463 ? -34.857 -1.020 19.039 1.00 89.69 463 ASP A O 1
ATOM 3578 N N . GLN A 1 464 ? -35.207 -2.921 20.155 1.00 88.88 464 GLN A N 1
ATOM 3579 C CA . GLN A 1 464 ? -33.794 -3.274 20.314 1.00 88.88 464 GLN A CA 1
ATOM 3580 C C . GLN A 1 464 ? -33.129 -3.658 18.983 1.00 88.88 464 GLN A C 1
ATOM 3582 O O . GLN A 1 464 ? -31.983 -3.281 18.723 1.00 88.88 464 GLN A O 1
ATOM 3587 N N . LEU A 1 465 ? -33.839 -4.386 18.112 1.00 90.25 465 LEU A N 1
ATOM 3588 C CA . LEU A 1 465 ? -33.384 -4.660 16.745 1.00 90.25 465 LEU A CA 1
ATOM 3589 C C . LEU A 1 465 ? -33.238 -3.363 15.945 1.00 90.25 465 LEU A C 1
ATOM 3591 O O . LEU A 1 465 ? -32.247 -3.202 15.233 1.00 90.25 465 LEU A O 1
ATOM 3595 N N . HIS A 1 466 ? -34.176 -2.427 16.106 1.00 91.19 466 HIS A N 1
ATOM 3596 C CA . HIS A 1 466 ? -34.095 -1.101 15.503 1.00 91.19 466 HIS A CA 1
ATOM 3597 C C . HIS A 1 466 ? -32.866 -0.329 16.002 1.00 91.19 466 HIS A C 1
ATOM 3599 O O . HIS A 1 466 ? -32.115 0.213 15.192 1.00 91.19 466 HIS A O 1
ATOM 3605 N N . GLU A 1 467 ? -32.594 -0.330 17.311 1.00 88.00 467 GLU A N 1
ATOM 3606 C CA . GLU A 1 467 ? -31.397 0.307 17.877 1.00 88.00 467 GLU A CA 1
ATOM 3607 C C . GLU A 1 467 ? -30.095 -0.269 17.292 1.00 88.00 467 GLU A C 1
ATOM 3609 O O . GLU A 1 467 ? -29.196 0.487 16.906 1.00 88.00 467 GLU A O 1
ATOM 3614 N N . LEU A 1 468 ? -30.000 -1.597 17.144 1.00 88.00 468 LEU A N 1
ATOM 3615 C CA . LEU A 1 468 ? -28.861 -2.234 16.475 1.00 88.00 468 LEU A CA 1
ATOM 3616 C C . LEU A 1 468 ? -28.767 -1.871 14.993 1.00 88.00 468 LEU A C 1
ATOM 3618 O O . LEU A 1 468 ? -27.666 -1.603 14.508 1.00 88.00 468 LEU A O 1
ATOM 3622 N N . ALA A 1 469 ? -29.894 -1.864 14.283 1.00 89.50 469 ALA A N 1
ATOM 3623 C CA . ALA A 1 469 ? -29.954 -1.557 12.861 1.00 89.50 469 ALA A CA 1
ATOM 3624 C C . ALA A 1 469 ? -29.528 -0.110 12.574 1.00 89.50 469 ALA A C 1
ATOM 3626 O O . ALA A 1 469 ? -28.780 0.137 11.629 1.00 89.50 469 ALA A O 1
ATOM 3627 N N . VAL A 1 470 ? -29.930 0.844 13.420 1.00 88.12 470 VAL A N 1
ATOM 3628 C CA . VAL A 1 470 ? -29.500 2.251 13.340 1.00 88.12 470 VAL A CA 1
ATOM 3629 C C . VAL A 1 470 ? -27.997 2.393 13.597 1.00 88.12 470 VAL A C 1
ATOM 3631 O O . VAL A 1 470 ? -27.333 3.207 12.954 1.00 88.12 470 VAL A O 1
ATOM 3634 N N . GLY A 1 471 ? -27.441 1.591 14.508 1.00 85.12 471 GLY A N 1
ATOM 3635 C CA . GLY A 1 471 ? -26.009 1.568 14.815 1.00 85.12 471 GLY A CA 1
ATOM 3636 C C . GLY A 1 471 ? -25.141 0.756 13.843 1.00 85.12 471 GLY A C 1
ATOM 3637 O O . GLY A 1 471 ? -23.923 0.693 14.036 1.00 85.12 471 GLY A O 1
ATOM 3638 N N . ALA A 1 472 ? -25.729 0.109 12.832 1.00 89.19 472 ALA A N 1
ATOM 3639 C CA . ALA A 1 472 ? -25.026 -0.788 11.924 1.00 89.19 472 ALA A CA 1
ATOM 3640 C C . ALA A 1 472 ? -24.361 -0.036 10.760 1.00 89.19 472 ALA A C 1
ATOM 3642 O O . ALA A 1 472 ? -25.012 0.689 10.009 1.00 89.19 472 ALA A O 1
ATOM 3643 N N . ARG A 1 473 ? -23.058 -0.260 10.554 1.00 88.81 473 ARG A N 1
ATOM 3644 C CA . ARG A 1 473 ? -22.295 0.329 9.444 1.00 88.81 473 ARG A CA 1
ATOM 3645 C C . ARG A 1 473 ? -22.255 -0.636 8.247 1.00 88.81 473 ARG A C 1
ATOM 3647 O O . ARG A 1 473 ? -21.702 -1.727 8.394 1.00 88.81 473 ARG A O 1
ATOM 3654 N N . PRO A 1 474 ? -22.774 -0.272 7.060 1.00 88.81 474 PRO A N 1
ATOM 3655 C CA . PRO A 1 474 ? -22.666 -1.113 5.869 1.00 88.81 474 PRO A CA 1
ATOM 3656 C C . PRO A 1 474 ? -21.239 -1.089 5.310 1.00 88.81 474 PRO A C 1
ATOM 3658 O O . PRO A 1 474 ? -20.640 -0.020 5.177 1.00 88.81 474 PRO A O 1
ATOM 3661 N N . LEU A 1 475 ? -20.711 -2.261 4.953 1.00 88.81 475 LEU A N 1
ATOM 3662 C CA . LEU A 1 475 ? -19.388 -2.447 4.360 1.00 88.81 475 LEU A CA 1
ATOM 3663 C C . LEU A 1 475 ? -19.462 -3.327 3.116 1.00 88.81 475 LEU A C 1
ATOM 3665 O O . LEU A 1 475 ? -20.081 -4.390 3.129 1.00 88.81 475 LEU A O 1
ATOM 3669 N N . PHE A 1 476 ? -18.769 -2.894 2.066 1.00 87.56 476 PHE A N 1
ATOM 3670 C CA . PHE A 1 476 ? -18.705 -3.591 0.787 1.00 87.56 476 PHE A CA 1
ATOM 3671 C C . PHE A 1 476 ? -17.316 -4.186 0.595 1.00 87.56 476 PHE A C 1
ATOM 3673 O O . PHE A 1 476 ? -16.316 -3.471 0.645 1.00 87.56 476 PHE A O 1
ATOM 3680 N N . PHE A 1 477 ? -17.267 -5.487 0.334 1.00 87.69 477 PHE A N 1
ATOM 3681 C CA . PHE A 1 477 ? -16.032 -6.226 0.116 1.00 87.69 477 PHE A CA 1
ATOM 3682 C C . PHE A 1 477 ? -16.017 -6.878 -1.258 1.00 87.69 477 PHE A C 1
ATOM 3684 O O . PHE A 1 477 ? -17.024 -7.376 -1.748 1.00 87.69 477 PHE A O 1
ATOM 3691 N N . GLY A 1 478 ? -14.856 -6.871 -1.901 1.00 86.25 478 GLY A N 1
ATOM 3692 C CA . GLY A 1 478 ? -14.626 -7.543 -3.179 1.00 86.25 478 GLY A CA 1
ATOM 3693 C C . GLY A 1 478 ? -13.995 -8.898 -2.994 1.00 86.25 478 GLY A C 1
ATOM 3694 O O . GLY A 1 478 ? -13.552 -9.209 -1.892 1.00 86.25 478 GLY A O 1
ATOM 3695 N N . PRO A 1 479 ? -13.876 -9.692 -4.063 1.00 87.56 479 PRO A N 1
ATOM 3696 C CA . PRO A 1 479 ? -13.312 -11.026 -3.978 1.00 87.56 479 PRO A CA 1
ATOM 3697 C C . PRO A 1 479 ? -11.982 -11.038 -3.219 1.00 87.56 479 PRO A C 1
ATOM 3699 O O . PRO A 1 479 ? -11.061 -10.284 -3.532 1.00 87.56 479 PRO A O 1
ATOM 3702 N N . THR A 1 480 ? -11.860 -11.955 -2.262 1.00 90.25 480 THR A N 1
ATOM 3703 C CA . THR A 1 480 ? -10.667 -12.236 -1.449 1.00 90.25 480 THR A CA 1
ATOM 3704 C C . THR A 1 480 ? -10.285 -11.204 -0.385 1.00 90.25 480 THR A C 1
ATOM 3706 O O . THR A 1 480 ? -9.318 -11.459 0.339 1.00 90.25 480 THR A O 1
ATOM 3709 N N . GLN A 1 481 ? -11.026 -10.100 -0.238 1.00 89.81 481 GLN A N 1
ATOM 3710 C CA . GLN A 1 481 ? -10.760 -9.100 0.799 1.00 89.81 481 GLN A CA 1
ATOM 3711 C C . GLN A 1 481 ? -11.085 -9.639 2.195 1.00 89.81 481 GLN A C 1
ATOM 3713 O O . GLN A 1 481 ? -12.146 -10.220 2.430 1.00 89.81 481 GLN A O 1
ATOM 3718 N N . ARG A 1 482 ? -10.161 -9.448 3.137 1.00 92.06 482 ARG A N 1
ATOM 3719 C CA . ARG A 1 482 ? -10.330 -9.813 4.544 1.00 92.06 482 ARG A CA 1
ATOM 3720 C C . ARG A 1 482 ? -10.914 -8.637 5.313 1.00 92.06 482 ARG A C 1
ATOM 3722 O O . ARG A 1 482 ? -10.443 -7.511 5.196 1.00 92.06 482 ARG A O 1
ATOM 3729 N N . PHE A 1 483 ? -11.890 -8.933 6.159 1.00 90.88 483 PHE A N 1
ATOM 3730 C CA . PHE A 1 483 ? -12.499 -7.955 7.071 1.00 90.88 483 PHE A CA 1
ATOM 3731 C C . PHE A 1 483 ? -12.485 -8.418 8.533 1.00 90.88 483 PHE A C 1
ATOM 3733 O O . PHE A 1 483 ? -12.663 -7.629 9.460 1.00 90.88 483 PHE A O 1
ATOM 3740 N N . VAL A 1 484 ? -12.171 -9.696 8.761 1.00 91.56 484 VAL A N 1
ATOM 3741 C CA . VAL A 1 484 ? -11.800 -10.242 10.067 1.00 91.56 484 VAL A CA 1
ATOM 3742 C C . VAL A 1 484 ? -10.470 -10.962 9.907 1.00 91.56 484 VAL A C 1
ATOM 3744 O O . VAL A 1 484 ? -10.319 -11.771 8.998 1.00 91.56 484 VAL A O 1
ATOM 3747 N N . VAL A 1 485 ? -9.515 -10.712 10.801 1.00 91.12 485 VAL A N 1
ATOM 3748 C CA . VAL A 1 485 ? -8.182 -11.330 10.753 1.00 91.12 485 VAL A CA 1
ATOM 3749 C C . VAL A 1 485 ? -7.921 -12.081 12.051 1.00 91.12 485 VAL A C 1
ATOM 3751 O O . VAL A 1 485 ? -8.064 -11.509 13.133 1.00 91.12 485 VAL A O 1
ATOM 3754 N N . GLN A 1 486 ? -7.551 -13.359 11.951 1.00 90.94 486 GLN A N 1
ATOM 3755 C CA . GLN A 1 486 ? -7.256 -14.207 13.105 1.00 90.94 486 GLN A CA 1
ATOM 3756 C C . GLN A 1 486 ? -6.181 -13.592 14.014 1.00 90.94 486 GLN A C 1
ATOM 3758 O O . GLN A 1 486 ? -5.198 -13.022 13.550 1.00 90.94 486 GLN A O 1
ATOM 3763 N N . GLY A 1 487 ? -6.344 -13.754 15.327 1.00 88.88 487 GLY A N 1
ATOM 3764 C CA . GLY A 1 487 ? -5.401 -13.285 16.343 1.00 88.88 487 GLY A CA 1
ATOM 3765 C C . GLY A 1 487 ? -5.514 -11.793 16.652 1.00 88.88 487 GLY A C 1
ATOM 3766 O O . GLY A 1 487 ? -4.950 -11.333 17.642 1.00 88.88 487 GLY A O 1
ATOM 3767 N N . HIS A 1 488 ? -6.272 -11.032 15.862 1.00 85.56 488 HIS A N 1
ATOM 3768 C CA . HIS A 1 488 ? -6.490 -9.616 16.127 1.00 85.56 488 HIS A CA 1
ATOM 3769 C C . HIS A 1 488 ? -7.586 -9.414 17.165 1.00 85.56 488 HIS A C 1
ATOM 3771 O O . HIS A 1 488 ? -8.469 -10.251 17.334 1.00 85.56 488 HIS A O 1
ATOM 3777 N N . ARG A 1 489 ? -7.556 -8.288 17.875 1.00 82.94 489 ARG A N 1
ATOM 3778 C CA . ARG A 1 489 ? -8.684 -7.901 18.724 1.00 82.94 489 ARG A CA 1
ATOM 3779 C C . ARG A 1 489 ? -9.837 -7.425 17.852 1.00 82.94 489 ARG A C 1
ATOM 3781 O O . ARG A 1 489 ? -9.630 -6.761 16.841 1.00 82.94 489 ARG A O 1
ATOM 3788 N N . GLY A 1 490 ? -11.047 -7.793 18.243 1.00 78.56 490 GLY A N 1
ATOM 3789 C CA . GLY A 1 490 ? -12.261 -7.457 17.521 1.00 78.56 490 GLY A CA 1
ATOM 3790 C C . GLY A 1 490 ? -13.300 -6.875 18.453 1.00 78.56 490 GLY A C 1
ATOM 3791 O O . GLY A 1 490 ? -13.691 -7.535 19.404 1.00 78.56 490 GLY A O 1
ATOM 3792 N N . THR A 1 491 ? -13.763 -5.665 18.165 1.00 82.56 491 THR A N 1
ATOM 3793 C CA . THR A 1 491 ? -14.815 -4.977 18.932 1.00 82.56 491 THR A CA 1
ATOM 3794 C C . THR A 1 491 ? -16.090 -4.820 18.110 1.00 82.56 491 THR A C 1
ATOM 3796 O O . THR A 1 491 ? -16.875 -3.900 18.329 1.00 82.56 491 THR A O 1
ATOM 3799 N N . SER A 1 492 ? -16.287 -5.697 17.128 1.00 89.25 492 SER A N 1
ATOM 3800 C CA . SER A 1 492 ? -17.440 -5.663 16.228 1.00 89.25 492 SER A CA 1
ATOM 3801 C C . SER A 1 492 ? -17.794 -7.071 15.766 1.00 89.25 492 SER A C 1
ATOM 3803 O O . SER A 1 492 ? -16.906 -7.927 15.673 1.00 89.25 492 SER A O 1
ATOM 3805 N N . LEU A 1 493 ? -19.061 -7.306 15.465 1.00 90.19 493 LEU A N 1
ATOM 3806 C CA . LEU A 1 493 ? -19.518 -8.463 14.698 1.00 90.19 493 LEU A CA 1
ATOM 3807 C C . LEU A 1 493 ? -19.967 -8.009 13.312 1.00 90.19 493 LEU A C 1
ATOM 3809 O O . LEU A 1 493 ? -20.156 -6.815 13.086 1.00 90.19 493 LEU A O 1
ATOM 3813 N N . PHE A 1 494 ? -20.125 -8.964 12.403 1.00 92.88 494 PHE A N 1
ATOM 3814 C CA . PHE A 1 494 ? -20.547 -8.704 11.036 1.00 92.88 494 PHE A CA 1
ATOM 3815 C C . PHE A 1 494 ? -21.673 -9.651 10.649 1.00 92.88 494 PHE A C 1
ATOM 3817 O O . PHE A 1 494 ? -21.533 -10.862 10.825 1.00 92.88 494 PHE A O 1
ATOM 3824 N N . LEU A 1 495 ? -22.752 -9.095 10.113 1.00 91.69 495 LEU A N 1
ATOM 3825 C CA . LEU A 1 495 ? -23.860 -9.823 9.504 1.00 91.69 495 LEU A CA 1
ATOM 3826 C C . LEU A 1 495 ? -23.685 -9.814 7.989 1.00 91.69 495 LEU A C 1
ATOM 3828 O O . LEU A 1 495 ? -23.581 -8.743 7.398 1.00 91.69 495 LEU A O 1
ATOM 3832 N N . VAL A 1 496 ? -23.648 -10.987 7.363 1.00 91.94 496 VAL A N 1
ATOM 3833 C CA . VAL A 1 496 ? -23.612 -11.098 5.902 1.00 91.94 496 VAL A CA 1
ATOM 3834 C C . VAL A 1 496 ? -25.013 -10.823 5.363 1.00 91.94 496 VAL A C 1
ATOM 3836 O O . VAL A 1 496 ? -25.960 -11.516 5.726 1.00 91.94 496 VAL A O 1
ATOM 3839 N N . ALA A 1 497 ? -25.144 -9.804 4.517 1.00 90.19 497 ALA A N 1
ATOM 3840 C CA . ALA A 1 497 ? -26.410 -9.424 3.893 1.00 90.19 497 ALA A CA 1
ATOM 3841 C C . ALA A 1 497 ? -26.512 -9.977 2.467 1.00 90.19 497 ALA A C 1
ATOM 3843 O O . ALA A 1 497 ? -27.535 -10.536 2.087 1.00 90.19 497 ALA A O 1
ATOM 3844 N N . GLU A 1 498 ? -25.423 -9.880 1.701 1.00 90.38 498 GLU A N 1
ATOM 3845 C CA . GLU A 1 498 ? -25.331 -10.368 0.323 1.00 90.38 498 GLU A CA 1
ATOM 3846 C C . GLU A 1 498 ? -23.954 -10.979 0.051 1.00 90.38 498 GLU A C 1
ATOM 3848 O O . GLU A 1 498 ? -22.953 -10.566 0.642 1.00 90.38 498 GLU A O 1
ATOM 3853 N N . GLY A 1 499 ? -23.897 -11.926 -0.886 1.00 91.94 499 GLY A N 1
ATOM 3854 C CA . GLY A 1 499 ? -22.670 -12.602 -1.306 1.00 91.94 499 GLY A CA 1
ATOM 3855 C C . GLY A 1 499 ? -22.269 -13.770 -0.402 1.00 91.94 499 GLY A C 1
ATOM 3856 O O . GLY A 1 499 ? -23.079 -14.309 0.355 1.00 91.94 499 GLY A O 1
ATOM 3857 N N . ALA A 1 500 ? -2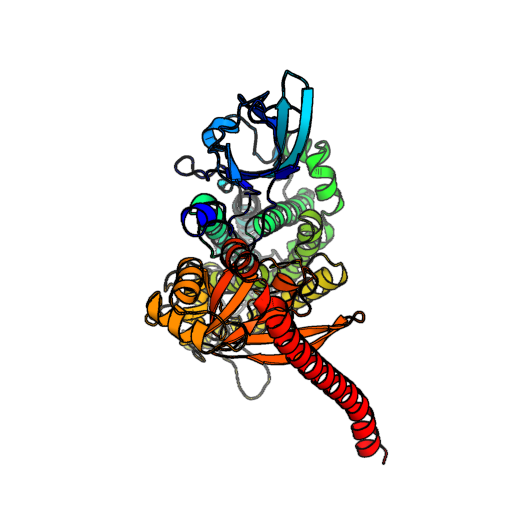1.002 -14.173 -0.486 1.00 94.44 500 ALA A N 1
ATOM 3858 C CA . ALA A 1 500 ? -20.463 -15.308 0.257 1.00 94.44 500 ALA A CA 1
ATOM 3859 C C . ALA A 1 500 ? -19.086 -15.013 0.861 1.00 94.44 500 ALA A C 1
ATOM 3861 O O . ALA A 1 500 ? -18.223 -14.384 0.238 1.00 94.44 500 ALA A O 1
ATOM 3862 N N . VAL A 1 501 ? -18.847 -15.546 2.060 1.00 96.06 501 VAL A N 1
ATOM 3863 C CA . VAL A 1 501 ? -17.586 -15.400 2.796 1.00 96.06 501 VAL A CA 1
ATOM 3864 C C . VAL A 1 501 ? -17.025 -16.753 3.226 1.00 96.06 501 VAL A C 1
ATOM 3866 O O . VAL A 1 501 ? -17.753 -17.704 3.494 1.00 96.06 501 VAL A O 1
ATOM 3869 N N . GLU A 1 502 ? -15.704 -16.849 3.316 1.00 95.12 502 GLU A N 1
ATOM 3870 C CA . GLU A 1 502 ? -14.992 -18.007 3.850 1.00 95.12 502 GLU A CA 1
ATOM 3871 C C . GLU A 1 502 ? -14.415 -17.695 5.228 1.00 95.12 502 GLU A C 1
ATOM 3873 O O . GLU A 1 502 ? -13.697 -16.706 5.398 1.00 95.12 502 GLU A O 1
ATOM 3878 N N . VAL A 1 503 ? -14.632 -18.602 6.179 1.00 93.00 503 VAL A N 1
ATOM 3879 C CA . VAL A 1 503 ? -13.949 -18.612 7.475 1.00 93.00 503 VAL A CA 1
ATOM 3880 C C . VAL A 1 503 ? -12.747 -19.541 7.387 1.00 93.00 503 VAL A C 1
ATOM 3882 O O . VAL A 1 503 ? -12.887 -20.744 7.163 1.00 93.00 503 VAL A O 1
ATOM 3885 N N . ARG A 1 504 ? -11.546 -18.995 7.575 1.00 92.25 504 ARG A N 1
ATOM 3886 C CA . ARG A 1 504 ? -10.281 -19.727 7.470 1.00 92.25 504 ARG A CA 1
ATOM 3887 C C . ARG A 1 504 ? -9.521 -19.671 8.786 1.00 92.25 504 ARG A C 1
ATOM 3889 O O . ARG A 1 504 ? -9.315 -18.591 9.336 1.00 92.25 504 ARG A O 1
ATOM 3896 N N . ARG A 1 505 ? -9.084 -20.827 9.283 1.00 89.75 505 ARG A N 1
ATOM 3897 C CA . ARG A 1 505 ? -8.280 -20.924 10.507 1.00 89.75 505 ARG A CA 1
ATOM 3898 C C . ARG A 1 505 ? -6.858 -21.331 10.169 1.00 89.75 505 ARG A C 1
ATOM 3900 O O . ARG A 1 505 ? -6.646 -22.331 9.487 1.00 89.75 505 ARG A O 1
ATOM 3907 N N . ARG A 1 506 ? -5.901 -20.578 10.701 1.00 88.38 506 ARG A N 1
ATOM 3908 C CA . ARG A 1 506 ? -4.476 -20.881 10.658 1.00 88.38 506 ARG A CA 1
ATOM 3909 C C . ARG A 1 506 ? -4.030 -21.572 11.942 1.00 88.38 506 ARG A C 1
ATOM 3911 O O . ARG A 1 506 ? -4.309 -21.081 13.036 1.00 88.38 506 ARG A O 1
ATOM 3918 N N . GLU A 1 507 ? -3.324 -22.684 11.809 1.00 86.62 507 GLU A N 1
ATOM 3919 C CA . GLU A 1 507 ? -2.671 -23.375 12.922 1.00 86.62 507 GLU A CA 1
ATOM 3920 C C . GLU A 1 507 ? -1.293 -22.762 13.238 1.00 86.62 507 GLU A C 1
ATOM 3922 O O . GLU A 1 507 ? -0.714 -22.078 12.388 1.00 86.62 507 GLU A O 1
ATOM 3927 N N . PRO A 1 508 ? -0.726 -23.009 14.436 1.00 83.62 508 PRO A N 1
ATOM 3928 C CA . PRO A 1 508 ? 0.600 -22.505 14.809 1.00 83.62 508 PRO A CA 1
ATOM 3929 C C . PRO A 1 508 ? 1.734 -22.923 13.860 1.00 83.62 508 PRO A C 1
ATOM 3931 O O . PRO A 1 508 ? 2.748 -22.238 13.779 1.00 83.62 508 PRO A O 1
ATOM 3934 N N . ASP A 1 509 ? 1.566 -24.028 13.131 1.00 80.31 509 ASP A N 1
ATOM 3935 C CA . ASP A 1 509 ? 2.520 -24.504 12.122 1.00 80.31 509 ASP A CA 1
ATOM 3936 C C . ASP A 1 509 ? 2.372 -23.818 10.748 1.00 80.31 509 ASP A C 1
ATOM 3938 O O . ASP A 1 509 ? 3.067 -24.171 9.796 1.00 80.31 509 ASP A O 1
ATOM 3942 N N . GLY A 1 510 ? 1.464 -22.843 10.636 1.00 78.56 510 GLY A N 1
ATOM 3943 C CA . GLY A 1 510 ? 1.217 -22.059 9.431 1.00 78.56 510 GLY A CA 1
ATOM 3944 C C . GLY A 1 510 ? 0.203 -22.669 8.462 1.00 78.56 510 GLY A C 1
ATOM 3945 O O . GLY A 1 510 ? -0.178 -21.990 7.507 1.00 78.56 510 GLY A O 1
ATOM 3946 N N . ARG A 1 511 ? -0.280 -23.902 8.686 1.00 82.00 511 ARG A N 1
ATOM 3947 C CA . ARG A 1 511 ? -1.322 -24.500 7.835 1.00 82.00 511 ARG A CA 1
ATOM 3948 C C . ARG A 1 511 ? -2.645 -23.762 7.996 1.00 82.00 511 ARG A C 1
ATOM 3950 O O . ARG A 1 511 ? -3.081 -23.499 9.113 1.00 82.00 511 ARG A O 1
ATOM 3957 N N . GLU A 1 512 ? -3.307 -23.480 6.878 1.00 84.88 512 GLU A N 1
ATOM 3958 C CA . GLU A 1 512 ? -4.630 -22.856 6.853 1.00 84.88 512 GLU A CA 1
ATOM 3959 C C . GLU A 1 512 ? -5.710 -23.819 6.363 1.00 84.88 512 GLU A C 1
ATOM 3961 O O . GLU A 1 512 ? -5.554 -24.482 5.337 1.00 84.88 512 GLU A O 1
ATOM 3966 N N . TRP A 1 513 ? -6.845 -23.819 7.057 1.00 85.12 513 TRP A N 1
ATOM 3967 C CA . TRP A 1 513 ? -8.006 -24.649 6.759 1.00 85.12 513 TRP A CA 1
ATOM 3968 C C . TRP A 1 513 ? -9.214 -23.776 6.450 1.00 85.12 513 TRP A C 1
ATOM 3970 O O . TRP A 1 513 ? -9.491 -22.827 7.183 1.00 85.12 513 TRP A O 1
ATOM 3980 N N . LEU A 1 514 ? -9.950 -24.115 5.390 1.00 88.75 514 LEU A N 1
ATOM 3981 C CA . LEU A 1 514 ? -11.301 -23.597 5.193 1.00 88.75 514 LEU A CA 1
ATOM 3982 C C . LEU A 1 514 ? -12.212 -24.281 6.214 1.00 88.75 514 LEU A C 1
ATOM 3984 O O . LEU A 1 514 ? -12.472 -25.472 6.088 1.00 88.75 514 LEU A O 1
ATOM 3988 N N . VAL A 1 515 ? -12.660 -23.539 7.223 1.00 88.56 515 VAL A N 1
ATOM 3989 C CA . VAL A 1 515 ? -13.551 -24.052 8.269 1.00 88.56 515 VAL A CA 1
ATOM 3990 C C . VAL A 1 515 ? -14.969 -24.158 7.727 1.00 88.56 515 VAL A C 1
ATOM 3992 O O . VAL A 1 515 ? -15.608 -25.193 7.874 1.00 88.56 515 VAL A O 1
ATOM 3995 N N . GLU A 1 516 ? -15.458 -23.089 7.101 1.00 89.62 516 GLU A N 1
ATOM 3996 C CA . GLU A 1 516 ? -16.841 -22.979 6.645 1.00 89.62 516 GLU A CA 1
ATOM 3997 C C . GLU A 1 516 ? -16.989 -21.867 5.598 1.00 89.62 516 GLU A C 1
ATOM 3999 O O . GLU A 1 516 ? -16.193 -20.924 5.568 1.00 89.62 516 GLU A O 1
ATOM 4004 N N . THR A 1 517 ? -18.017 -21.983 4.760 1.00 92.81 517 THR A N 1
ATOM 4005 C CA . THR A 1 517 ? -18.494 -20.922 3.868 1.00 92.81 517 THR A CA 1
ATOM 4006 C C . THR A 1 517 ? -19.837 -20.437 4.397 1.00 92.81 517 THR A C 1
ATOM 4008 O O . THR A 1 517 ? -20.681 -21.262 4.740 1.00 92.81 517 THR A O 1
ATOM 4011 N N . MET A 1 518 ? -20.006 -19.123 4.474 1.00 91.94 518 MET A N 1
ATOM 4012 C CA . MET A 1 518 ? -21.174 -18.445 5.035 1.00 91.94 518 MET A CA 1
ATOM 4013 C C . MET A 1 518 ? -21.784 -17.507 3.992 1.00 91.94 518 MET A C 1
ATOM 4015 O O . MET A 1 518 ? -21.074 -17.028 3.104 1.00 91.94 518 MET A O 1
ATOM 4019 N N . GLY A 1 519 ? -23.086 -17.265 4.097 1.00 91.81 519 GLY A N 1
ATOM 4020 C CA . GLY A 1 519 ? -23.870 -16.442 3.176 1.00 91.81 519 GLY A CA 1
ATOM 4021 C C . GLY A 1 519 ? -24.874 -15.546 3.910 1.00 91.81 519 GLY A C 1
ATOM 4022 O O . GLY A 1 519 ? -24.729 -15.332 5.114 1.00 91.81 519 GLY A O 1
ATOM 4023 N N . PRO A 1 520 ? -25.887 -15.007 3.209 1.00 89.31 520 PRO A N 1
ATOM 4024 C CA . PRO A 1 520 ? -26.867 -14.094 3.793 1.00 89.31 520 PRO A CA 1
ATOM 4025 C C . PRO A 1 520 ? -27.530 -14.646 5.064 1.00 89.31 520 PRO A C 1
ATOM 4027 O O . PRO A 1 520 ? -27.987 -15.790 5.081 1.00 89.31 520 PRO A O 1
ATOM 4030 N N . GLY A 1 521 ? -27.585 -13.830 6.119 1.00 85.19 521 GLY A N 1
ATOM 4031 C CA . GLY A 1 521 ? -28.123 -14.196 7.436 1.00 85.19 521 GLY A CA 1
ATOM 4032 C C . GLY A 1 521 ? -27.099 -14.800 8.406 1.00 85.19 521 GLY A C 1
ATOM 4033 O O . GLY A 1 521 ? -27.384 -14.939 9.597 1.00 85.19 521 GLY A O 1
ATOM 4034 N N . ASP A 1 522 ? -25.887 -15.124 7.948 1.00 87.94 522 ASP A N 1
ATOM 4035 C CA . ASP A 1 522 ? -24.822 -15.601 8.829 1.00 87.94 522 ASP A CA 1
ATOM 4036 C C . ASP A 1 522 ? -24.109 -14.450 9.553 1.00 87.94 522 ASP A C 1
ATOM 4038 O O . ASP A 1 522 ? -23.920 -13.355 9.019 1.00 87.94 522 ASP A O 1
ATOM 4042 N N . VAL A 1 523 ? -23.644 -14.725 10.778 1.00 88.44 523 VAL A N 1
ATOM 4043 C CA . VAL A 1 523 ? -22.871 -13.774 11.591 1.00 88.44 523 VAL A CA 1
ATOM 4044 C C . VAL A 1 523 ? -21.473 -14.292 11.888 1.00 88.44 523 VAL A C 1
ATOM 4046 O O . VAL A 1 523 ? -21.295 -15.435 12.321 1.00 88.44 523 VAL A O 1
ATOM 4049 N N . VAL A 1 524 ? -20.492 -13.400 11.742 1.00 90.19 524 VAL A N 1
ATOM 4050 C CA . VAL A 1 524 ? -19.084 -13.636 12.069 1.00 90.19 524 VAL A CA 1
ATOM 4051 C C . VAL A 1 524 ? -18.524 -12.599 13.036 1.00 90.19 524 VAL A C 1
ATOM 4053 O O . VAL A 1 524 ? -18.946 -11.446 13.088 1.00 90.19 524 VAL A O 1
ATOM 4056 N N . GLY A 1 525 ? -17.505 -12.995 13.795 1.00 87.38 525 GLY A N 1
ATOM 4057 C CA . GLY A 1 525 ? -16.792 -12.107 14.712 1.00 87.38 525 GLY A CA 1
ATOM 4058 C C . GLY A 1 525 ? -17.503 -11.859 16.048 1.00 87.38 525 GLY A C 1
ATOM 4059 O O . GLY A 1 525 ? -16.912 -11.257 16.946 1.00 87.38 525 GLY A O 1
ATOM 4060 N N . GLU A 1 526 ? -18.704 -12.397 16.215 1.00 83.75 526 GLU A N 1
ATOM 4061 C CA . GLU A 1 526 ? -19.510 -12.370 17.428 1.00 83.75 526 GLU A CA 1
ATOM 4062 C C . GLU A 1 526 ? -18.725 -12.840 18.655 1.00 83.75 526 GLU A C 1
ATOM 4064 O O . GLU A 1 526 ? -18.739 -12.189 19.695 1.00 83.75 526 GLU A O 1
ATOM 4069 N N . MET A 1 527 ? -17.920 -13.896 18.507 1.00 80.12 527 MET A N 1
ATOM 4070 C CA . MET A 1 527 ? -17.152 -14.453 19.621 1.00 80.12 527 MET A CA 1
ATOM 4071 C C . MET A 1 527 ? -16.164 -13.449 20.219 1.00 80.12 527 MET A C 1
ATOM 4073 O O . MET A 1 527 ? -16.052 -13.343 21.437 1.00 80.12 527 MET A O 1
ATOM 4077 N N . ALA A 1 528 ? -15.434 -12.715 19.375 1.00 83.44 528 ALA A N 1
ATOM 4078 C CA . ALA A 1 528 ? -14.440 -11.756 19.853 1.00 83.44 528 ALA A CA 1
ATOM 4079 C C . ALA A 1 528 ? -15.103 -10.542 20.508 1.00 83.44 528 ALA A C 1
ATOM 4081 O O . ALA A 1 528 ? -14.597 -10.040 21.508 1.00 83.44 528 ALA A O 1
ATOM 4082 N N . LEU A 1 529 ? -16.256 -10.113 19.982 1.00 81.38 529 LEU A N 1
ATOM 4083 C CA . LEU A 1 529 ? -17.038 -9.040 20.585 1.00 81.38 529 LEU A CA 1
ATOM 4084 C C . LEU A 1 529 ? -17.548 -9.432 21.981 1.00 81.38 529 LEU A C 1
ATOM 4086 O O . LEU A 1 529 ? -17.410 -8.647 22.916 1.00 81.38 529 LEU A O 1
ATOM 4090 N N . LEU A 1 530 ? -18.113 -10.636 22.114 1.00 76.19 530 LEU A N 1
ATOM 4091 C CA . LEU A 1 530 ? -18.774 -11.101 23.337 1.00 76.19 530 LEU A CA 1
ATOM 4092 C C . LEU A 1 530 ? -17.786 -11.502 24.434 1.00 76.19 530 LEU A C 1
ATOM 4094 O O . LEU A 1 530 ? -17.973 -11.166 25.598 1.00 76.19 530 LEU A O 1
ATOM 4098 N N . THR A 1 531 ? -16.718 -12.212 24.069 1.00 76.75 531 THR A N 1
ATOM 4099 C CA . THR A 1 531 ? -15.756 -12.762 25.043 1.00 76.75 531 THR A CA 1
ATOM 4100 C C . THR A 1 531 ? -14.555 -11.848 25.291 1.00 76.75 531 THR A C 1
ATOM 4102 O O . THR A 1 531 ? -13.783 -12.075 26.219 1.00 76.75 531 THR A O 1
ATOM 4105 N N . GLY A 1 532 ? -14.334 -10.850 24.428 1.00 77.75 532 GLY A N 1
ATOM 4106 C CA . GLY A 1 532 ? -13.115 -10.038 24.417 1.00 77.75 532 GLY A CA 1
ATOM 4107 C C . GLY A 1 532 ? -11.858 -10.787 23.947 1.00 77.75 532 GLY A C 1
ATOM 4108 O O . GLY A 1 532 ? -10.774 -10.196 23.905 1.00 77.75 532 GLY A O 1
ATOM 4109 N N . ALA A 1 533 ? -11.973 -12.071 23.586 1.00 84.50 533 ALA A N 1
ATOM 4110 C CA . ALA A 1 533 ? -10.867 -12.857 23.060 1.00 84.50 533 ALA A CA 1
ATOM 4111 C C . ALA A 1 533 ? -10.451 -12.378 21.653 1.00 84.50 533 ALA A C 1
ATOM 4113 O O . ALA A 1 533 ? -11.253 -11.784 20.924 1.00 84.50 533 ALA A O 1
ATOM 4114 N N . PRO A 1 534 ? -9.206 -12.647 21.220 1.00 89.50 534 PRO A N 1
ATOM 4115 C CA . PRO A 1 534 ? -8.808 -12.416 19.837 1.00 89.50 534 PRO A CA 1
ATOM 4116 C C . PRO A 1 534 ? -9.695 -13.172 18.836 1.00 89.50 534 PRO A C 1
ATOM 4118 O O . PRO A 1 534 ? -10.262 -14.221 19.146 1.00 89.50 534 PRO A O 1
ATOM 4121 N N . ARG A 1 535 ? -9.781 -12.670 17.600 1.00 90.50 535 ARG A N 1
ATOM 4122 C CA . ARG A 1 535 ? -10.473 -13.333 16.488 1.00 90.50 535 ARG A CA 1
ATOM 4123 C C . ARG A 1 535 ? -9.943 -14.761 16.329 1.00 90.50 535 ARG A C 1
ATOM 4125 O O . ARG A 1 535 ? -8.748 -14.963 16.127 1.00 90.50 535 ARG A O 1
ATOM 4132 N N . ALA A 1 536 ? -10.836 -15.744 16.378 1.00 88.00 536 ALA A N 1
ATOM 4133 C CA . ALA A 1 536 ? -10.467 -17.158 16.286 1.00 88.00 536 ALA A CA 1
ATOM 4134 C C . ALA A 1 536 ? -10.076 -17.605 14.864 1.00 88.00 536 ALA A C 1
ATOM 4136 O O . ALA A 1 536 ? -9.397 -18.616 14.702 1.00 88.00 536 ALA A O 1
ATOM 4137 N N . ALA A 1 537 ? -10.508 -16.863 13.843 1.00 90.88 537 ALA A N 1
ATOM 4138 C CA . ALA A 1 537 ? -10.297 -17.172 12.435 1.00 90.88 537 ALA A CA 1
ATOM 4139 C C . ALA A 1 537 ? -10.275 -15.884 11.600 1.00 90.88 537 ALA A C 1
ATOM 4141 O O . ALA A 1 537 ? -10.750 -14.835 12.045 1.00 90.88 537 ALA A O 1
ATOM 4142 N N . THR A 1 538 ? -9.728 -15.982 10.393 1.00 93.38 538 THR A N 1
ATOM 4143 C CA . THR A 1 538 ? -9.787 -14.942 9.365 1.00 93.38 538 THR A CA 1
ATOM 4144 C C . THR A 1 538 ? -11.058 -15.139 8.545 1.00 93.38 538 THR A C 1
ATOM 4146 O O . THR A 1 538 ? -11.378 -16.269 8.180 1.00 93.38 538 THR A O 1
ATOM 4149 N N . VAL A 1 539 ? -11.771 -14.059 8.236 1.00 94.62 539 VAL A N 1
ATOM 4150 C CA . VAL A 1 539 ? -12.930 -14.076 7.336 1.00 94.62 539 VAL A CA 1
ATOM 4151 C C . VAL A 1 539 ? -12.632 -13.208 6.127 1.00 94.62 539 VAL A C 1
ATOM 4153 O O . VAL A 1 539 ? -12.187 -12.065 6.274 1.00 94.62 539 VAL A O 1
ATOM 4156 N N . ARG A 1 540 ? -12.864 -13.770 4.940 1.00 93.94 540 ARG A N 1
ATOM 4157 C CA . ARG A 1 540 ? -12.706 -13.078 3.659 1.00 93.94 540 ARG A CA 1
ATOM 4158 C C . ARG A 1 540 ? -13.907 -13.305 2.756 1.00 93.94 540 ARG A C 1
ATOM 4160 O O . ARG A 1 540 ? -14.483 -14.388 2.775 1.00 93.94 540 ARG A O 1
ATOM 4167 N N . SER A 1 541 ? -14.233 -12.328 1.931 1.00 93.38 541 SER A N 1
ATOM 4168 C CA . SER A 1 541 ? -15.214 -12.462 0.852 1.00 93.38 541 SER A CA 1
ATOM 4169 C C . SER A 1 541 ? -14.706 -13.380 -0.265 1.00 93.38 541 SER A C 1
ATOM 4171 O O . SER A 1 541 ? -13.511 -13.442 -0.572 1.00 93.38 541 SER A O 1
ATOM 4173 N N . VAL A 1 542 ? -15.622 -14.118 -0.885 1.00 91.38 542 VAL A N 1
ATOM 4174 C CA . VAL A 1 542 ? -15.366 -14.946 -2.077 1.00 91.38 542 VAL A CA 1
ATOM 4175 C C . VAL A 1 542 ? -15.685 -14.166 -3.349 1.00 91.38 542 VAL A C 1
ATOM 4177 O O . VAL A 1 542 ? -14.986 -14.293 -4.355 1.00 91.38 542 VAL A O 1
ATOM 4180 N N . GLU A 1 543 ? -16.707 -13.324 -3.269 1.00 88.88 543 GLU A N 1
ATOM 4181 C CA . GLU A 1 543 ? -17.263 -12.511 -4.345 1.00 88.88 543 GLU A CA 1
ATOM 4182 C C . GLU A 1 543 ? -17.553 -11.086 -3.847 1.00 88.88 543 GLU A C 1
ATOM 4184 O O . GLU A 1 543 ? -17.049 -10.694 -2.795 1.00 88.88 543 GLU A O 1
ATOM 4189 N N . GLU A 1 544 ? -18.304 -10.285 -4.605 1.00 88.38 544 GLU A N 1
ATOM 4190 C CA . GLU A 1 544 ? -18.816 -9.016 -4.077 1.00 88.38 544 GLU A CA 1
ATOM 4191 C C . GLU A 1 544 ? -19.768 -9.314 -2.910 1.00 88.38 544 GLU A C 1
ATOM 4193 O O . GLU A 1 544 ? -20.657 -10.151 -3.026 1.00 88.38 544 GLU A O 1
ATOM 4198 N N . THR A 1 545 ? -19.517 -8.721 -1.747 1.00 91.25 545 THR A N 1
ATOM 4199 C CA . THR A 1 545 ? -20.193 -9.067 -0.492 1.00 91.25 545 THR A CA 1
ATOM 4200 C C . THR A 1 545 ? -20.558 -7.796 0.258 1.00 91.25 545 THR A C 1
ATOM 4202 O O . THR A 1 545 ? -19.695 -6.945 0.483 1.00 91.25 545 THR A O 1
ATOM 4205 N N . LEU A 1 546 ? -21.815 -7.696 0.684 1.00 91.50 546 LEU A N 1
ATOM 4206 C CA . LEU A 1 546 ? -22.290 -6.666 1.603 1.00 91.50 546 LEU A CA 1
ATOM 4207 C C . LEU A 1 546 ? -22.407 -7.266 3.001 1.00 91.50 546 LEU A C 1
ATOM 4209 O O . LEU A 1 546 ? -23.059 -8.295 3.195 1.00 91.50 546 LEU A O 1
ATOM 4213 N N . VAL A 1 547 ? -21.797 -6.606 3.982 1.00 92.75 547 VAL A N 1
ATOM 4214 C CA . VAL A 1 547 ? -21.957 -6.956 5.394 1.00 92.75 547 VAL A CA 1
ATOM 4215 C C . VAL A 1 547 ? -22.335 -5.734 6.222 1.00 92.75 547 VAL A C 1
ATOM 4217 O O . VAL A 1 547 ? -21.928 -4.614 5.918 1.00 92.75 547 VAL A O 1
ATOM 4220 N N . PHE A 1 548 ? -23.055 -5.958 7.316 1.00 92.06 548 PHE A N 1
ATOM 4221 C CA . PHE A 1 548 ? -23.295 -4.944 8.336 1.00 92.06 548 PHE A CA 1
ATOM 4222 C C . PHE A 1 548 ? -22.371 -5.158 9.517 1.00 92.06 548 PHE A C 1
ATOM 4224 O O . PHE A 1 548 ? -22.417 -6.198 10.172 1.00 92.06 548 PHE A O 1
ATOM 4231 N N . GLU A 1 549 ? -21.538 -4.167 9.796 1.00 92.50 549 GLU A N 1
ATOM 4232 C CA . GLU A 1 549 ? -20.692 -4.141 10.974 1.00 92.50 549 GLU A CA 1
ATOM 4233 C C . GLU A 1 549 ? -21.463 -3.541 12.154 1.00 92.50 549 GLU A C 1
ATOM 4235 O O . GLU A 1 549 ? -21.884 -2.386 12.115 1.00 92.50 549 GLU A O 1
ATOM 4240 N N . ILE A 1 550 ? -21.608 -4.313 13.230 1.00 89.69 550 ILE A N 1
ATOM 4241 C CA . ILE A 1 550 ? -22.195 -3.852 14.491 1.00 89.69 550 ILE A CA 1
ATOM 4242 C C . ILE A 1 550 ? -21.080 -3.753 15.521 1.00 89.69 550 ILE A C 1
ATOM 4244 O O . ILE A 1 550 ? -20.416 -4.736 15.867 1.00 89.69 550 ILE A O 1
ATOM 4248 N N . GLY A 1 551 ? -20.854 -2.533 15.994 1.00 87.25 551 GLY A N 1
ATOM 4249 C CA . GLY A 1 551 ? -19.802 -2.202 16.936 1.00 87.25 551 GLY A CA 1
ATOM 4250 C C . GLY A 1 551 ? -20.211 -2.469 18.378 1.00 87.25 551 GLY A C 1
ATOM 4251 O O . GLY A 1 551 ? -21.387 -2.464 18.737 1.00 87.25 551 GLY A O 1
ATOM 4252 N N . ARG A 1 552 ? -19.210 -2.618 19.246 1.00 82.50 552 ARG A N 1
ATOM 4253 C CA . ARG A 1 552 ? -19.406 -2.755 20.692 1.00 82.50 552 ARG A CA 1
ATOM 4254 C C . ARG A 1 552 ? -20.237 -1.626 21.291 1.00 82.50 552 ARG A C 1
ATOM 4256 O O . ARG A 1 552 ? -20.959 -1.881 22.240 1.00 82.50 552 ARG A O 1
ATOM 4263 N N . GLN A 1 553 ? -20.141 -0.409 20.762 1.00 78.94 553 GLN A N 1
ATOM 4264 C CA . GLN A 1 553 ? -20.902 0.726 21.285 1.00 78.94 553 GLN A CA 1
ATOM 4265 C C . GLN A 1 553 ? -22.409 0.611 21.034 1.00 78.94 553 GLN A C 1
ATOM 4267 O O . GLN A 1 553 ? -23.171 1.027 21.895 1.00 78.94 553 GLN A O 1
ATOM 4272 N N . ALA A 1 554 ? -22.830 0.005 19.920 1.00 81.81 554 ALA A N 1
ATOM 4273 C CA . ALA A 1 554 ? -24.243 -0.270 19.655 1.00 81.81 554 ALA A CA 1
ATOM 4274 C C . ALA A 1 554 ? -24.740 -1.473 20.475 1.00 81.81 554 ALA A C 1
ATOM 4276 O O . ALA A 1 554 ? -25.839 -1.466 21.010 1.00 81.81 554 ALA A O 1
ATOM 4277 N N . TYR A 1 555 ? -23.902 -2.501 20.616 1.00 79.19 555 TYR A N 1
ATOM 4278 C CA . TYR A 1 555 ? -24.310 -3.769 21.219 1.00 79.19 555 TYR A CA 1
ATOM 4279 C C . TYR A 1 555 ? -24.233 -3.808 22.757 1.00 79.19 555 TYR A C 1
ATOM 4281 O O . TYR A 1 555 ? -25.070 -4.417 23.417 1.00 79.19 555 TYR A O 1
ATOM 4289 N N . LEU A 1 556 ? -23.210 -3.194 23.359 1.00 79.50 556 LEU A N 1
ATOM 4290 C CA . LEU A 1 556 ? -22.944 -3.317 24.796 1.00 79.50 556 LEU A CA 1
ATOM 4291 C C . LEU A 1 556 ? -24.043 -2.714 25.691 1.00 79.50 556 LEU A C 1
ATOM 4293 O O . LEU A 1 556 ? -24.370 -3.372 26.678 1.00 79.50 556 LEU A O 1
ATOM 4297 N N . PRO A 1 557 ? -24.625 -1.534 25.390 1.00 82.69 557 PRO A N 1
ATOM 4298 C CA . PRO A 1 557 ? -25.706 -0.974 26.202 1.00 82.69 557 PRO A CA 1
ATOM 4299 C C . PRO A 1 557 ? -26.915 -1.909 26.292 1.00 82.69 557 PRO A C 1
ATOM 4301 O O . PRO A 1 557 ? -27.465 -2.084 27.376 1.00 82.69 557 PRO A O 1
ATOM 4304 N N . LEU A 1 558 ? -27.258 -2.576 25.184 1.00 79.81 558 LEU A N 1
ATOM 4305 C CA . LEU A 1 558 ? -28.354 -3.542 25.128 1.00 79.81 558 LEU A CA 1
ATOM 4306 C C . LEU A 1 558 ? -28.096 -4.733 26.055 1.00 79.81 558 LEU A C 1
ATOM 4308 O O . LEU A 1 558 ? -28.924 -5.053 26.900 1.00 79.81 558 LEU A O 1
ATOM 4312 N N . VAL A 1 559 ? -26.909 -5.342 25.987 1.00 77.44 559 VAL A N 1
ATOM 4313 C CA . VAL A 1 559 ? -26.564 -6.462 26.884 1.00 77.44 559 VAL A CA 1
ATOM 4314 C C . VAL A 1 559 ? -26.485 -6.033 28.350 1.00 77.44 559 VAL A C 1
ATOM 4316 O O . VAL A 1 559 ? -26.840 -6.803 29.236 1.00 77.44 559 VAL A O 1
ATOM 4319 N N . GLN A 1 560 ? -26.023 -4.814 28.635 1.00 81.31 560 GLN A N 1
ATOM 4320 C CA . GLN A 1 560 ? -25.971 -4.296 30.006 1.00 81.31 560 GLN A CA 1
ATOM 4321 C C . GLN A 1 560 ? -27.363 -4.031 30.587 1.00 81.31 560 GLN A C 1
ATOM 4323 O O . GLN A 1 560 ? -27.548 -4.186 31.794 1.00 81.31 560 GLN A O 1
ATOM 4328 N N . ALA A 1 561 ? -28.321 -3.640 29.746 1.00 82.62 561 ALA A N 1
ATOM 4329 C CA . ALA A 1 561 ? -29.712 -3.457 30.136 1.00 82.62 561 ALA A CA 1
ATOM 4330 C C . ALA A 1 561 ? -30.451 -4.791 30.350 1.00 82.62 561 ALA A C 1
ATOM 4332 O O . ALA A 1 561 ? -31.385 -4.825 31.150 1.00 82.62 561 ALA A O 1
ATOM 4333 N N . HIS A 1 562 ? -29.989 -5.875 29.711 1.00 78.44 562 HIS A N 1
ATOM 4334 C CA . HIS A 1 562 ? -30.631 -7.196 29.717 1.00 78.44 562 HIS A CA 1
ATOM 4335 C C . HIS A 1 562 ? -29.678 -8.338 30.130 1.00 78.44 562 HIS A C 1
ATOM 4337 O O . HIS A 1 562 ? -29.292 -9.170 29.300 1.00 78.44 562 HIS A O 1
ATOM 4343 N N . PRO A 1 563 ? -29.269 -8.416 31.414 1.00 78.19 563 PRO A N 1
ATOM 4344 C CA . PRO A 1 563 ? -28.376 -9.469 31.903 1.00 78.19 563 PRO A CA 1
ATOM 4345 C C . PRO A 1 563 ? -28.908 -10.895 31.702 1.00 78.19 563 PRO A C 1
ATOM 4347 O O . PRO A 1 563 ? -28.116 -11.831 31.623 1.00 78.19 563 PRO A O 1
ATOM 4350 N N . GLU A 1 564 ? -30.227 -11.069 31.609 1.00 79.19 564 GLU A N 1
ATOM 4351 C CA . GLU A 1 564 ? -30.892 -12.348 31.359 1.00 79.19 564 GLU A CA 1
ATOM 4352 C C . GLU A 1 564 ? -30.477 -13.005 30.033 1.00 79.19 564 GLU A C 1
ATOM 4354 O O . GLU A 1 564 ? -30.500 -14.228 29.927 1.00 79.19 564 GLU A O 1
ATOM 4359 N N . TRP A 1 565 ? -30.025 -12.230 29.042 1.00 80.44 565 TRP A N 1
ATOM 4360 C CA . TRP A 1 565 ? -29.585 -12.776 27.754 1.00 80.44 565 TRP A CA 1
ATOM 4361 C C . TRP A 1 565 ? -28.208 -13.431 27.803 1.00 80.44 565 TRP A C 1
ATOM 4363 O O . TRP A 1 565 ? -27.834 -14.126 26.861 1.00 80.44 565 TRP A O 1
ATOM 4373 N N . VAL A 1 566 ? -27.419 -13.195 28.855 1.00 76.69 566 VAL A N 1
ATOM 4374 C CA . VAL A 1 566 ? -26.031 -13.677 28.928 1.00 76.69 566 VAL A CA 1
ATOM 4375 C C . VAL A 1 566 ? -25.969 -15.200 28.827 1.00 76.69 566 VAL A C 1
ATOM 4377 O O . VAL A 1 566 ? -25.145 -15.717 28.071 1.00 76.69 566 VAL A O 1
ATOM 4380 N N . ASP A 1 567 ? -26.854 -15.902 29.535 1.00 77.25 567 ASP A N 1
ATOM 4381 C CA . ASP A 1 567 ? -26.885 -17.366 29.545 1.00 77.25 567 ASP A CA 1
ATOM 4382 C C . ASP A 1 567 ? -27.348 -17.923 28.186 1.00 77.25 567 ASP A C 1
ATOM 4384 O O . ASP A 1 567 ? -26.701 -18.808 27.626 1.00 77.25 567 ASP A O 1
ATOM 4388 N N . GLU A 1 568 ? -28.388 -17.342 27.579 1.00 77.88 568 GLU A N 1
ATOM 4389 C CA . GLU A 1 568 ? -28.873 -17.744 26.247 1.00 77.88 568 GLU A CA 1
ATOM 4390 C C . GLU A 1 568 ? -27.819 -17.505 25.151 1.00 77.88 568 GLU A C 1
ATOM 4392 O O . GLU A 1 568 ? -27.566 -18.362 24.296 1.00 77.88 568 GLU A O 1
ATOM 4397 N N . LEU A 1 569 ? -27.143 -16.353 25.192 1.00 76.62 569 LEU A N 1
ATOM 4398 C CA . LEU A 1 569 ? -26.036 -16.034 24.292 1.00 76.62 569 LEU A CA 1
ATOM 4399 C C . LEU A 1 569 ? -24.875 -17.017 24.467 1.00 76.62 569 LEU A C 1
ATOM 4401 O O . LEU A 1 569 ? -24.272 -17.431 23.470 1.00 76.62 569 LEU A O 1
ATOM 4405 N N . ALA A 1 570 ? -24.563 -17.404 25.707 1.00 77.62 570 ALA A N 1
ATOM 4406 C CA . ALA A 1 570 ? -23.528 -18.387 25.997 1.00 77.62 570 ALA A CA 1
ATOM 4407 C C . ALA A 1 570 ? -23.868 -19.751 25.378 1.00 77.62 570 ALA A C 1
ATOM 4409 O O . ALA A 1 570 ? -23.024 -20.316 24.681 1.00 77.62 570 ALA A O 1
ATOM 4410 N N . GLU A 1 571 ? -25.107 -20.233 25.516 1.00 81.31 571 GLU A N 1
ATOM 4411 C CA . GLU A 1 571 ? -25.553 -21.496 24.911 1.00 81.31 571 GLU A CA 1
ATOM 4412 C C . GLU A 1 571 ? -25.438 -21.483 23.376 1.00 81.31 571 GLU A C 1
ATOM 4414 O O . GLU A 1 571 ? -24.891 -22.413 22.765 1.00 81.31 571 GLU A O 1
ATOM 4419 N N . VAL A 1 572 ? -25.887 -20.401 22.725 1.00 80.38 572 VAL A N 1
ATOM 4420 C CA . VAL A 1 572 ? -25.769 -20.241 21.263 1.00 80.38 572 VAL A CA 1
ATOM 4421 C C . VAL A 1 572 ? -24.298 -20.250 20.828 1.00 80.38 572 VAL A C 1
ATOM 4423 O O . VAL A 1 572 ? -23.950 -20.848 19.799 1.00 80.38 572 VAL A O 1
ATOM 4426 N N . MET A 1 573 ? -23.417 -19.612 21.603 1.00 77.19 573 MET A N 1
ATOM 4427 C CA . MET A 1 573 ? -21.976 -19.570 21.347 1.00 77.19 573 MET A CA 1
ATOM 4428 C C . MET A 1 573 ? -21.296 -20.923 21.548 1.00 77.19 573 MET A C 1
ATOM 4430 O O . MET A 1 573 ? -20.516 -21.338 20.686 1.00 77.19 573 MET A O 1
ATOM 4434 N N . GLU A 1 574 ? -21.607 -21.642 22.623 1.00 80.06 574 GLU A N 1
ATOM 4435 C CA . GLU A 1 574 ? -21.067 -22.977 22.892 1.00 80.06 574 GLU A CA 1
ATOM 4436 C C . GLU A 1 574 ? -21.442 -23.964 21.784 1.00 80.06 574 GLU A C 1
ATOM 4438 O O . GLU A 1 574 ? -20.578 -24.659 21.235 1.00 80.06 574 GLU A O 1
ATOM 4443 N N . ALA A 1 575 ? -22.706 -23.957 21.353 1.00 81.12 575 ALA A N 1
ATOM 4444 C CA . ALA A 1 575 ? -23.167 -24.793 20.250 1.00 81.12 575 ALA A CA 1
ATOM 4445 C C . ALA A 1 575 ? -22.443 -24.479 18.926 1.00 81.12 575 ALA A C 1
ATOM 4447 O O . ALA A 1 575 ? -22.224 -25.368 18.096 1.00 81.12 575 ALA A O 1
ATOM 4448 N N . ARG A 1 576 ? -22.072 -23.215 18.681 1.00 79.69 576 ARG A N 1
ATOM 4449 C CA . ARG A 1 576 ? -21.271 -22.823 17.504 1.00 79.69 576 ARG A CA 1
ATOM 4450 C C . ARG A 1 576 ? -19.809 -23.249 17.637 1.00 79.69 576 ARG A C 1
ATOM 4452 O O . ARG A 1 576 ? -19.235 -23.747 16.668 1.00 79.69 576 ARG A O 1
ATOM 4459 N N . LEU A 1 577 ? -19.218 -23.088 18.819 1.00 76.25 577 LEU A N 1
ATOM 4460 C CA . LEU A 1 577 ? -17.845 -23.495 19.122 1.00 76.25 577 LEU A CA 1
ATOM 4461 C C . LEU A 1 577 ? -17.632 -24.992 18.899 1.00 76.25 577 LEU A C 1
ATOM 4463 O O . LEU A 1 577 ? -16.695 -25.377 18.198 1.00 76.25 577 LEU A O 1
ATOM 4467 N N . LEU A 1 578 ? -18.528 -25.823 19.435 1.00 80.81 578 LEU A N 1
ATOM 4468 C CA . LEU A 1 578 ? -18.465 -27.277 19.284 1.00 80.81 578 LEU A CA 1
ATOM 4469 C C . LEU A 1 578 ? -18.571 -27.700 17.814 1.00 80.81 578 LEU A C 1
ATOM 4471 O O . LEU A 1 578 ? -17.758 -28.498 17.346 1.00 80.81 578 LEU A O 1
ATOM 4475 N N . ARG A 1 579 ? -19.510 -27.112 17.058 1.00 82.06 579 ARG A N 1
ATOM 4476 C CA . ARG A 1 579 ? -19.667 -27.377 15.617 1.00 82.06 579 ARG A CA 1
ATOM 4477 C C . ARG A 1 579 ? -18.407 -27.028 14.823 1.00 82.06 579 ARG A C 1
ATOM 4479 O O . ARG A 1 579 ? -17.939 -27.841 14.027 1.00 82.06 579 ARG A O 1
ATOM 4486 N N . ARG A 1 580 ? -17.820 -25.851 15.065 1.00 80.75 580 ARG A N 1
ATOM 4487 C CA . ARG A 1 580 ? -16.579 -25.422 14.396 1.00 80.75 580 ARG A CA 1
ATOM 4488 C C . ARG A 1 580 ? -15.392 -26.312 14.781 1.00 80.75 580 ARG A C 1
ATOM 4490 O O . ARG A 1 580 ? -14.609 -26.680 13.910 1.00 80.75 580 ARG A O 1
ATOM 4497 N N . ALA A 1 581 ? -15.264 -26.687 16.056 1.00 76.81 581 ALA A N 1
ATOM 4498 C CA . ALA A 1 581 ? -14.195 -27.564 16.533 1.00 76.81 581 ALA A CA 1
ATOM 4499 C C . ALA A 1 581 ? -14.261 -28.966 15.905 1.00 76.81 581 ALA A C 1
ATOM 4501 O O . ALA A 1 581 ? -13.236 -29.463 15.437 1.00 76.81 581 ALA A O 1
ATOM 4502 N N . ALA A 1 582 ? -15.455 -29.565 15.829 1.00 81.25 582 ALA A N 1
ATOM 4503 C CA . ALA A 1 582 ? -15.665 -30.854 15.171 1.00 81.25 582 ALA A CA 1
ATOM 4504 C C . ALA A 1 582 ? -15.257 -30.805 13.691 1.00 81.25 582 ALA A C 1
ATOM 4506 O O . ALA A 1 582 ? -14.484 -31.642 13.228 1.00 81.25 582 ALA A O 1
ATOM 4507 N N . ARG A 1 583 ? -15.678 -29.757 12.974 1.00 81.50 583 ARG A N 1
ATOM 4508 C CA . ARG A 1 583 ? -15.338 -29.567 11.558 1.00 81.50 583 ARG A CA 1
ATOM 4509 C C . ARG A 1 583 ? -13.836 -29.421 11.320 1.00 81.50 583 ARG A C 1
ATOM 4511 O O . ARG A 1 583 ? -13.299 -29.957 10.356 1.00 81.50 583 ARG A O 1
ATOM 4518 N N . ILE A 1 584 ? -13.136 -28.720 12.211 1.00 77.75 584 ILE A N 1
ATOM 4519 C CA . ILE A 1 584 ? -11.675 -28.583 12.143 1.00 77.75 584 ILE A CA 1
ATOM 4520 C C . ILE A 1 584 ? -10.988 -29.934 12.368 1.00 77.75 584 ILE A C 1
ATOM 4522 O O . ILE A 1 584 ? -10.061 -30.263 11.629 1.00 77.75 584 ILE A O 1
ATOM 4526 N N . ALA A 1 585 ? -11.451 -30.725 13.339 1.00 78.81 585 ALA A N 1
ATOM 4527 C CA . ALA A 1 585 ? -10.904 -32.055 13.597 1.00 78.81 585 ALA A CA 1
ATOM 4528 C C . ALA A 1 585 ? -11.069 -32.989 12.380 1.00 78.81 585 ALA A C 1
ATOM 4530 O O . ALA A 1 585 ? -10.110 -33.646 11.980 1.00 78.81 585 ALA A O 1
ATOM 4531 N N . GLU A 1 586 ? -12.237 -32.981 11.730 1.00 78.94 586 GLU A N 1
ATOM 4532 C CA . GLU A 1 586 ? -12.490 -33.750 10.498 1.00 78.94 586 GLU A CA 1
ATOM 4533 C C . GLU A 1 586 ? -11.542 -33.357 9.350 1.00 78.94 586 GLU A C 1
ATOM 4535 O O . GLU A 1 586 ? -10.992 -34.217 8.652 1.00 78.94 586 GLU A O 1
ATOM 4540 N N . LEU A 1 587 ? -11.307 -32.056 9.157 1.00 74.88 587 LEU A N 1
ATOM 4541 C CA . LEU A 1 587 ? -10.400 -31.549 8.121 1.00 74.88 587 LEU A CA 1
ATOM 4542 C C . LEU A 1 587 ? -8.942 -31.965 8.376 1.00 74.88 587 LEU A C 1
ATOM 4544 O O . LEU A 1 587 ? -8.225 -32.325 7.436 1.00 74.88 587 LEU A O 1
ATOM 4548 N N . GLN A 1 588 ? -8.511 -31.956 9.641 1.00 71.12 588 GLN A N 1
ATOM 4549 C CA . GLN A 1 588 ? -7.176 -32.402 10.046 1.00 71.12 588 GLN A CA 1
ATOM 4550 C C . GLN A 1 588 ? -6.979 -33.910 9.820 1.00 71.12 588 GLN A C 1
ATOM 4552 O O . GLN A 1 588 ? -5.919 -34.328 9.337 1.00 71.12 588 GLN A O 1
ATOM 4557 N N . ASP A 1 589 ? -7.997 -34.720 10.113 1.00 68.19 589 ASP A N 1
ATOM 4558 C CA . ASP A 1 589 ? -7.947 -36.173 9.930 1.00 68.19 589 ASP A CA 1
ATOM 4559 C C . ASP A 1 589 ? -7.905 -36.550 8.438 1.00 68.19 589 ASP A C 1
ATOM 4561 O O . ASP A 1 589 ? -7.031 -37.295 7.987 1.00 68.19 589 ASP A O 1
ATOM 4565 N N . THR A 1 590 ? -8.737 -35.900 7.617 1.00 62.81 590 THR A N 1
ATOM 4566 C CA . THR A 1 590 ? -8.790 -36.122 6.160 1.00 62.81 590 THR A CA 1
ATOM 4567 C C . THR A 1 590 ? -7.457 -35.796 5.463 1.00 62.81 590 THR A C 1
ATOM 4569 O O . THR A 1 590 ? -7.028 -36.506 4.548 1.00 62.81 590 THR A O 1
ATOM 4572 N N . GLY A 1 591 ? -6.755 -34.742 5.902 1.00 58.66 591 GLY A N 1
ATOM 4573 C CA . GLY A 1 591 ? -5.425 -34.392 5.385 1.00 58.66 591 GLY A CA 1
ATOM 4574 C C . GLY A 1 591 ? -4.339 -35.417 5.738 1.00 58.66 591 GLY A C 1
ATOM 4575 O O . GLY A 1 591 ? -3.386 -35.607 4.975 1.00 58.66 591 GLY A O 1
ATOM 4576 N N . THR A 1 592 ? -4.499 -36.110 6.866 1.00 57.28 592 THR A N 1
ATOM 4577 C CA . THR A 1 592 ? -3.596 -37.174 7.324 1.00 57.28 592 THR A CA 1
ATOM 4578 C C . THR A 1 592 ? -3.876 -38.482 6.575 1.00 57.28 592 THR A C 1
ATOM 4580 O O . THR A 1 592 ? -2.942 -39.159 6.134 1.00 57.28 592 THR A O 1
ATOM 4583 N N . ASP A 1 593 ? -5.151 -38.780 6.315 1.00 60.72 593 ASP A N 1
ATOM 4584 C CA . ASP A 1 593 ? -5.585 -39.956 5.559 1.00 60.72 593 ASP A CA 1
ATOM 4585 C C . ASP A 1 593 ? -5.272 -39.865 4.055 1.00 60.72 593 ASP A C 1
ATOM 4587 O O . ASP A 1 593 ? -5.010 -40.882 3.421 1.00 60.72 593 ASP A O 1
ATOM 4591 N N . LEU A 1 594 ? -5.174 -38.674 3.447 1.00 60.00 594 LEU A N 1
ATOM 4592 C CA . LEU A 1 594 ? -4.816 -38.558 2.022 1.00 60.00 594 LEU A CA 1
ATOM 4593 C C . LEU A 1 594 ? -3.439 -39.171 1.704 1.00 60.00 594 LEU A C 1
ATOM 4595 O O . LEU A 1 594 ? -3.288 -39.852 0.690 1.00 60.00 594 LEU A O 1
ATOM 4599 N N . ARG A 1 595 ? -2.436 -38.987 2.575 1.00 56.03 595 ARG A N 1
ATOM 4600 C CA . ARG A 1 595 ? -1.122 -39.645 2.429 1.00 56.03 595 ARG A CA 1
ATOM 4601 C C . ARG A 1 595 ? -1.238 -41.160 2.567 1.00 56.03 595 ARG A C 1
ATOM 4603 O O . ARG A 1 595 ? -0.580 -41.885 1.824 1.00 56.03 595 ARG A O 1
ATOM 4610 N N . THR A 1 596 ? -2.088 -41.632 3.473 1.00 57.28 596 THR A N 1
ATOM 4611 C CA . THR A 1 596 ? -2.372 -43.056 3.684 1.00 57.28 596 THR A CA 1
ATOM 4612 C C . THR A 1 596 ? -3.094 -43.660 2.480 1.00 57.28 596 THR A C 1
ATOM 4614 O O . THR A 1 596 ? -2.695 -44.722 2.009 1.00 57.28 596 THR A O 1
ATOM 4617 N N . ARG A 1 597 ? -4.070 -42.954 1.896 1.00 57.75 597 ARG A N 1
ATOM 4618 C CA . ARG A 1 597 ? -4.778 -43.335 0.667 1.00 57.75 597 ARG A CA 1
ATOM 4619 C C . ARG A 1 597 ? -3.850 -43.323 -0.539 1.00 57.75 597 ARG A C 1
ATOM 4621 O O . ARG A 1 597 ? -3.806 -44.321 -1.237 1.00 57.75 597 ARG A O 1
ATOM 4628 N N . ILE A 1 598 ? -3.043 -42.280 -0.752 1.00 64.12 598 ILE A N 1
ATOM 4629 C CA . ILE A 1 598 ? -2.048 -42.241 -1.843 1.00 64.12 598 ILE A CA 1
ATOM 4630 C C . ILE A 1 598 ? -1.055 -43.396 -1.704 1.00 64.12 598 ILE A C 1
ATOM 4632 O O . ILE A 1 598 ? -0.774 -44.087 -2.679 1.00 64.12 598 ILE A O 1
ATOM 4636 N N . ARG A 1 599 ? -0.550 -43.651 -0.492 1.00 60.19 599 ARG A N 1
ATOM 4637 C CA . ARG A 1 599 ? 0.379 -44.756 -0.238 1.00 60.19 599 ARG A CA 1
ATOM 4638 C C . ARG A 1 599 ? -0.282 -46.118 -0.464 1.00 60.19 599 ARG A C 1
ATOM 4640 O O . ARG A 1 599 ? 0.356 -47.001 -1.020 1.00 60.19 599 ARG A O 1
ATOM 4647 N N . ARG A 1 600 ? -1.555 -46.268 -0.097 1.00 57.28 600 ARG A N 1
ATOM 4648 C CA . ARG A 1 600 ? -2.360 -47.470 -0.349 1.00 57.28 600 ARG A CA 1
ATOM 4649 C C . ARG A 1 600 ? -2.716 -47.651 -1.827 1.00 57.28 600 ARG A C 1
ATOM 4651 O O . ARG A 1 600 ? -2.834 -48.778 -2.258 1.00 57.28 600 ARG A O 1
ATOM 4658 N N . THR A 1 601 ? -2.862 -46.578 -2.599 1.00 58.03 601 THR A N 1
ATOM 4659 C CA . THR A 1 601 ? -3.152 -46.642 -4.041 1.00 58.03 601 THR A CA 1
ATOM 4660 C C . THR A 1 601 ? -1.892 -46.867 -4.882 1.00 58.03 601 THR A C 1
ATOM 4662 O O . THR A 1 601 ? -1.962 -47.492 -5.933 1.00 58.03 601 THR A O 1
ATOM 4665 N N . LEU A 1 602 ? -0.738 -46.338 -4.455 1.00 54.69 602 LEU A N 1
ATOM 4666 C CA . LEU A 1 602 ? 0.533 -46.464 -5.184 1.00 54.69 602 LEU A CA 1
ATOM 4667 C C . LEU A 1 602 ? 1.349 -47.703 -4.792 1.00 54.69 602 LEU A C 1
ATOM 4669 O O . LEU A 1 602 ? 2.153 -48.172 -5.594 1.00 54.69 602 LEU A O 1
ATOM 4673 N N . PHE A 1 603 ? 1.186 -48.203 -3.565 1.00 65.31 603 PHE A N 1
ATOM 4674 C CA . PHE A 1 603 ? 2.000 -49.293 -3.010 1.00 65.31 603 PHE A CA 1
ATOM 4675 C C . PHE A 1 603 ? 1.173 -50.390 -2.322 1.00 65.31 603 PHE A C 1
ATOM 4677 O O . PHE A 1 603 ? 1.751 -51.211 -1.608 1.00 65.31 603 PHE A O 1
ATOM 4684 N N . GLY A 1 604 ? -0.153 -50.372 -2.478 1.00 42.72 604 GLY A N 1
ATOM 4685 C CA . GLY A 1 604 ? -1.077 -51.367 -1.931 1.00 42.72 604 GLY A CA 1
ATOM 4686 C C . GLY A 1 604 ? -1.787 -52.133 -3.028 1.00 42.72 604 GLY A C 1
ATOM 4687 O O . GLY A 1 604 ? -2.353 -51.470 -3.923 1.00 42.72 604 GLY A O 1
#

Solvent-accessible surface area (backbone atoms only — not comparable to full-atom values): 32175 Å² total; per-residue (Å²): 108,48,54,41,59,42,62,63,41,74,76,31,44,51,70,36,34,81,82,40,71,80,60,33,15,11,54,47,50,35,38,36,50,92,80,84,56,55,18,73,25,38,37,35,31,39,56,43,76,65,65,90,78,48,45,38,34,32,29,35,26,45,92,86,38,63,37,76,81,22,72,70,33,79,43,70,81,80,87,63,63,64,37,61,48,78,44,45,30,74,67,52,47,58,88,62,77,48,47,72,67,63,51,41,59,44,64,32,42,40,38,41,35,35,32,40,96,88,40,81,76,42,64,34,69,53,63,28,41,36,32,41,61,77,59,63,50,50,59,58,52,45,46,46,64,71,45,48,37,55,48,39,44,50,52,20,57,76,70,73,46,78,62,80,50,47,46,65,32,16,55,35,35,53,52,52,29,47,48,45,32,44,51,55,51,48,54,46,39,43,41,26,62,47,65,66,48,80,54,46,42,43,47,63,58,50,50,39,28,51,54,40,27,51,50,38,44,45,49,12,42,42,63,34,40,24,90,81,75,47,74,82,60,55,75,64,47,45,49,26,55,73,69,35,72,86,33,49,74,54,64,74,66,47,50,34,67,57,37,38,60,36,58,74,35,48,70,71,37,49,30,92,80,42,80,57,66,29,73,69,25,12,53,63,33,60,56,34,25,51,54,22,38,54,46,40,52,52,46,48,52,55,34,42,53,54,10,42,63,74,47,45,65,35,66,80,44,39,34,55,43,48,37,48,56,51,40,42,45,54,50,20,49,70,72,33,43,69,61,34,40,52,50,51,75,66,43,58,68,70,58,37,49,40,51,42,61,38,66,49,84,83,85,86,50,59,10,52,50,62,46,51,49,52,52,50,46,50,52,54,33,52,53,47,53,54,32,36,76,68,64,35,29,38,68,77,78,96,46,60,61,46,71,90,64,35,52,77,70,23,58,90,77,36,62,67,58,40,35,55,57,32,56,50,61,70,41,74,66,82,82,78,50,79,71,71,84,76,80,74,83,78,49,57,66,58,44,27,56,46,45,54,70,22,82,93,38,54,88,52,53,72,69,56,34,43,54,41,30,73,48,39,45,82,45,81,36,47,60,65,35,71,86,40,53,50,71,35,82,36,58,34,27,33,37,30,65,39,47,37,33,39,36,32,36,70,47,98,89,66,54,73,40,82,67,48,77,46,38,60,54,37,75,46,50,50,65,11,45,76,70,68,40,48,26,85,35,26,32,25,23,66,33,65,22,36,30,34,38,38,38,48,72,50,51,47,61,57,49,70,75,39,65,80,48,54,63,59,52,47,52,58,47,50,60,48,50,53,54,53,51,51,50,47,52,54,54,57,49,52,64,57,44,50,58,52,50,52,47,42,68,77,75,95

Organism: NCBI:txid2049295

Sequence (604 aa):
MHLAVVPFLPGRRPTDEDRWPGFGSSDRAALVTDGRRTNTAVILVETSDLPETTSLEATVTLDGAPIGRWDRRPVPRSGGVRERVVLHPDVDFAGVDLTFTAGLLRQAQVTVRAVDQGKLLAADATCLDVCDVRLLGSLYQRIMDRLVGPDTERQARAAGVASPGVDYHPWYPVLLIGTQKVASYADALEADIVGKKDHLTDPVWLLRVGVYLELLTCLGIIEAVKDDVGDLLEPDERAALETGGHFAEIRARIDPSAWRAVWKKRDLSFARFGTPRLGPVSGLNLLRKRDATLLFLHAHHEDLKHAIELAGPNRFNAQETWQRVFRDAERAVLRSVAAGFPELGFLPAAAREAVLWRRLGFAGASGVYPTACDQYRTSMNQVADWAKGRELMDHAGPECIPRAVSLLHSLGADPARVAVLQRQDGLGPDLLIPEPAVAEAPTTQEIEDLLGEVAVFRMLDRDQLHELAVGARPLFFGPTQRFVVQGHRGTSLFLVAEGAVEVRRREPDGREWLVETMGPGDVVGEMALLTGAPRAATVRSVEETLVFEIGRQAYLPLVQAHPEWVDELAEVMEARLLRRAARIAELQDTGTDLRTRIRRTLFG

Nearest PDB structures (foldseek):
  5kbf-assembly2_B  TM=8.526E-01  e=9.291E-08  Plasmodium falciparum 3D7
  6hyq-assembly4_D  TM=7.691E-01  e=1.579E-07  Trypanosoma cruzi
  3h3z-assembly1_A  TM=7.901E-01  e=2.957E-07  Ruegeria pomeroyi DSS-3
  3gyd-assembly1_A  TM=7.217E-01  e=6.956E-08  Methylobacillus flagellatus KT
  6hyq-assembly3_C  TM=7.587E-01  e=2.559E-07  Trypanosoma cruzi

Radius of gyration: 27.5 Å; Cα contacts (8 Å, |Δi|>4): 1035; chains: 1; bounding box: 69×78×79 Å

InterPro domains:
  IPR000595 Cyclic nucleotide-binding domain [PF00027] (478-561)
  IPR000595 Cyclic nucleotide-binding domain [PS50042] (456-576)
  IPR000595 Cyclic nucleotide-binding domain [SM00100] (456-574)
  IPR000595 Cyclic nucleotide-binding domain [cd00038] (456-564)
  IPR014710 RmlC-like jelly roll fold [G3DSA:2.60.120.10] (445-590)
  IPR018488 Cyclic nucleotide-binding, conserved site [PS00889] (524-541)
  IPR018490 Cyclic nucleotide-binding domain superfamily [SSF51206] (449-587)
  IPR050397 Global Transcriptional Regulators in Environmental Response [PTHR24567] (439-598)

Secondary structure (DSSP, 8-state):
-EEEEPPP-TT--TTHHHHSTT------EEEE-SSS-BPPEEEEEEEES--TT-EEEEEEEETTEE-TT-SSEEE---SSSEEEEEE-HHHHTTT---SGGGTSEEEEEEEEEEEETTEEEEEEEEEEEEEEGGGTTHHHHHHIIIIIHHHHHHHHHHHTS----GGGSTTHHHHHHHHHHHHHHHHHHIIIIIS---S-S-HHHHHHHHHHHHHHHHHHHHHHHHHHH---S-HHHHHHHHH-GGGHHHHTT--HHHHHHHHTT----BGGG-SSEETTEETHHHHHHHHHHHHHHHHHHHHHHHHHHHH--B-SSHHHHHHHHHHHHHHHHHHHHHHH-GGGGGS-HHHHHHHHH---SSSS---HHHHHHHHHHHHHHHHHHHHHHTTSB---SS-SS-GGG-HHHHTTT-HHHHHHHHHHTT--STTS-PPPPPPPPPPHHHHHHHHHHSTTTTT--HHHHHHHHHTEEEEEE-TT-EEE-TTS---EEEEEEES-EEEEEE-TTS-EEEEEEE-TT-EESHHHHHH-PPPSSEEEESSSEEEEEEEHHHHHHHHHH-TTHHHHHHHHHHHHHHHHHHHHHHHHHHHHHHHHHHHHHHH-